Protein AF-A0A846DGY7-F1 (afdb_monomer)

Solvent-accessible surface area (backbone atoms only — not comparable to full-atom values): 31826 Å² total; per-residue (Å²): 84,60,56,92,91,67,67,44,66,46,42,70,43,52,43,49,52,52,53,50,32,50,75,68,72,65,56,58,89,53,45,41,32,40,31,66,39,94,72,34,36,42,32,35,25,37,76,92,40,64,69,63,52,51,53,50,46,38,52,37,36,51,90,35,47,44,86,42,69,97,84,45,67,31,30,37,53,33,62,56,63,93,94,51,87,37,69,35,39,40,46,81,41,73,44,89,75,74,65,72,83,49,60,59,57,32,61,79,72,80,71,79,59,48,55,52,86,69,99,64,70,44,72,78,83,79,79,62,93,80,47,25,57,42,33,39,38,36,23,48,47,76,91,46,50,55,64,61,52,53,52,28,48,51,51,41,38,46,74,55,70,44,36,36,35,41,32,27,52,15,67,87,71,51,62,60,41,55,22,33,41,82,80,52,61,72,47,79,59,19,44,56,55,50,56,48,37,46,67,67,36,91,45,94,72,22,54,71,41,38,54,54,50,39,66,40,44,58,34,35,48,55,98,74,29,32,55,32,26,22,55,50,50,84,91,62,65,82,67,76,89,59,59,58,65,59,54,34,62,90,44,96,49,50,50,47,66,54,52,42,53,21,52,35,27,37,72,64,65,26,54,36,30,41,32,40,33,42,51,43,94,43,55,63,40,28,38,46,71,35,34,35,75,30,38,33,35,42,35,30,35,84,48,65,70,31,41,55,46,40,22,54,49,36,44,48,31,37,72,64,28,53,26,82,49,96,85,32,44,64,56,29,40,35,42,25,62,38,61,97,49,84,72,38,59,61,48,48,53,55,48,49,51,52,42,51,65,30,40,48,79,30,47,56,92,94,60,81,66,56,75,36,79,39,69,57,50,75,80,73,71,62,70,63,67,37,46,68,60,47,54,51,53,45,74,76,39,69,63,32,67,65,46,47,68,64,60,74,70,46,68,73,91,69,68,82,55,74,77,79,87,76,62,78,79,55,54,58,59,50,51,53,50,48,51,56,53,50,64,56,59,74,44,79,92,67,50,89,56,92,77,73,86,74,43,70,69,55,42,49,56,39,31,60,34,31,71,50,85,81,89,80,82,94,82,76,63,94,87,69,44,64,70,43,54,54,50,58,50,47,76,42,39,29,52,40,51,36,32,44,76,57,67,48,87,80,56,45,74,77,60,30,71,71,40,66,41,63,72,84,77,79,70,89,85,56,52,71,71,56,49,48,51,52,52,51,31,30,36,50,41,25,59,76,74,75,47,71,77,68,78,55,71,65,59,55,51,64,72,74,104

Structure (mmCIF, N/CA/C/O backbone):
data_AF-A0A846DGY7-F1
#
_entry.id   AF-A0A846DGY7-F1
#
loop_
_atom_site.group_PDB
_atom_site.id
_atom_site.type_symbol
_atom_site.label_atom_id
_atom_site.label_alt_id
_atom_site.label_comp_id
_atom_site.label_asym_id
_atom_site.label_entity_id
_atom_site.label_seq_id
_atom_site.pdbx_PDB_ins_code
_atom_site.Cartn_x
_atom_site.Cartn_y
_atom_site.Cartn_z
_atom_site.occupancy
_atom_site.B_iso_or_equiv
_atom_site.auth_seq_id
_atom_site.auth_comp_id
_atom_site.auth_asym_id
_atom_site.auth_atom_id
_atom_site.pdbx_PDB_model_num
ATOM 1 N N . MET A 1 1 ? 25.363 2.868 -32.376 1.00 82.81 1 MET A N 1
ATOM 2 C CA . MET A 1 1 ? 26.583 2.351 -31.722 1.00 82.81 1 MET A CA 1
ATOM 3 C C . MET A 1 1 ? 26.284 1.938 -30.294 1.00 82.81 1 MET A C 1
ATOM 5 O O . MET A 1 1 ? 25.430 2.555 -29.661 1.00 82.81 1 MET A O 1
ATOM 9 N N . ILE A 1 2 ? 27.001 0.925 -29.798 1.00 89.31 2 ILE A N 1
ATOM 10 C CA . ILE A 1 2 ? 26.834 0.383 -28.445 1.00 89.31 2 ILE A CA 1
ATOM 11 C C . ILE A 1 2 ? 27.124 1.502 -27.429 1.00 89.31 2 ILE A C 1
ATOM 13 O O . ILE A 1 2 ? 28.197 2.111 -27.497 1.00 89.31 2 ILE A O 1
ATOM 17 N N . PRO A 1 3 ? 26.200 1.798 -26.497 1.00 90.25 3 PRO A N 1
ATOM 18 C CA . PRO A 1 3 ? 26.445 2.742 -25.413 1.00 90.25 3 PRO A CA 1
ATOM 19 C C . PRO A 1 3 ? 27.703 2.379 -24.618 1.00 90.25 3 PRO A C 1
ATOM 21 O O . PRO A 1 3 ? 27.957 1.209 -24.341 1.00 90.25 3 PRO A O 1
ATOM 24 N N . SER A 1 4 ? 28.496 3.381 -24.239 1.00 90.19 4 SER A N 1
ATOM 25 C CA . SER A 1 4 ? 29.828 3.181 -23.643 1.00 90.19 4 SER A CA 1
ATOM 26 C C . SER A 1 4 ? 29.820 2.473 -22.283 1.00 90.19 4 SER A C 1
ATOM 28 O O . SER A 1 4 ? 30.845 1.940 -21.859 1.00 90.19 4 SER A O 1
ATOM 30 N N . ASP A 1 5 ? 28.679 2.467 -21.599 1.00 91.88 5 ASP A N 1
ATOM 31 C CA . ASP A 1 5 ? 28.445 1.786 -20.329 1.00 91.88 5 ASP A CA 1
ATOM 32 C C . ASP A 1 5 ? 27.961 0.334 -20.489 1.00 91.88 5 ASP A C 1
ATOM 34 O O . ASP A 1 5 ? 27.939 -0.404 -19.503 1.00 91.88 5 ASP A O 1
ATOM 38 N N . ILE A 1 6 ? 27.617 -0.103 -21.706 1.00 92.69 6 ILE A N 1
ATOM 39 C CA . ILE A 1 6 ? 27.149 -1.465 -21.980 1.00 92.69 6 ILE A CA 1
ATOM 40 C C . ILE A 1 6 ? 28.309 -2.341 -22.450 1.00 92.69 6 ILE A C 1
ATOM 42 O O . ILE A 1 6 ? 29.061 -2.005 -23.365 1.00 92.69 6 ILE A O 1
ATOM 46 N N . ARG A 1 7 ? 28.413 -3.528 -21.849 1.00 94.81 7 ARG A N 1
ATOM 47 C CA . ARG A 1 7 ? 29.259 -4.623 -22.333 1.00 94.81 7 ARG A CA 1
ATOM 48 C C . ARG A 1 7 ? 28.376 -5.819 -22.647 1.00 94.81 7 ARG A C 1
ATOM 50 O O . ARG A 1 7 ? 27.567 -6.208 -21.815 1.00 94.81 7 ARG A O 1
ATOM 57 N N . LEU A 1 8 ? 28.545 -6.411 -23.825 1.00 96.12 8 LEU A N 1
ATOM 58 C CA . LEU A 1 8 ? 27.659 -7.464 -24.326 1.00 96.12 8 LEU A CA 1
ATOM 59 C C . LEU A 1 8 ? 28.001 -8.836 -23.725 1.00 96.12 8 LEU A C 1
ATOM 61 O O . LEU A 1 8 ? 28.555 -9.691 -24.409 1.00 96.12 8 LEU A O 1
ATOM 65 N N . TYR A 1 9 ? 27.717 -9.074 -22.444 1.00 94.88 9 TYR A N 1
ATOM 66 C CA . TYR A 1 9 ? 27.975 -10.379 -21.817 1.00 94.88 9 TYR A CA 1
ATOM 67 C C . TYR A 1 9 ? 26.935 -11.435 -22.200 1.00 94.88 9 TYR A C 1
ATOM 69 O O . TYR A 1 9 ? 27.251 -12.632 -22.281 1.00 94.88 9 TYR A O 1
ATOM 77 N N . THR A 1 10 ? 25.691 -11.007 -22.392 1.00 95.00 10 THR A N 1
ATOM 78 C CA . THR A 1 10 ? 24.526 -11.863 -22.607 1.00 95.00 10 THR A CA 1
ATOM 79 C C . THR A 1 10 ? 23.512 -11.202 -23.541 1.00 95.00 10 THR A C 1
ATOM 81 O O . THR A 1 10 ? 23.613 -10.022 -23.873 1.00 95.00 10 THR A O 1
ATOM 84 N N . TRP A 1 11 ? 22.492 -11.966 -23.926 1.00 94.81 11 TRP A N 1
ATOM 85 C CA . TRP A 1 11 ? 21.323 -11.467 -24.649 1.00 94.81 11 TRP A CA 1
ATOM 86 C C . TRP A 1 11 ? 20.613 -10.297 -23.942 1.00 94.81 11 TRP A C 1
ATOM 88 O O . TRP A 1 11 ? 20.050 -9.444 -24.617 1.00 94.81 11 TRP A O 1
ATOM 98 N N . VAL A 1 12 ? 20.693 -10.206 -22.607 1.00 94.75 12 VAL A N 1
ATOM 99 C CA . VAL A 1 12 ? 20.104 -9.114 -21.808 1.00 94.75 12 VAL A CA 1
ATOM 100 C C . VAL A 1 12 ? 20.754 -7.770 -22.149 1.00 94.75 12 VAL A C 1
ATOM 102 O O . VAL A 1 12 ? 20.070 -6.751 -22.243 1.00 94.75 12 VAL A O 1
ATOM 105 N N . ASP A 1 13 ? 22.070 -7.774 -22.369 1.00 95.25 13 ASP A N 1
ATOM 106 C CA . ASP A 1 13 ? 22.840 -6.586 -22.745 1.00 95.25 13 ASP A CA 1
ATOM 107 C C . ASP A 1 13 ? 22.574 -6.201 -24.205 1.00 95.25 13 ASP A C 1
ATOM 109 O O . ASP A 1 13 ? 22.488 -5.023 -24.539 1.00 95.25 13 ASP A O 1
ATOM 113 N N . VAL A 1 14 ? 22.406 -7.199 -25.080 1.00 95.38 14 VAL A N 1
ATOM 114 C CA . VAL A 1 14 ? 22.004 -6.989 -26.478 1.00 95.38 14 VAL A CA 1
ATOM 115 C C . VAL A 1 14 ? 20.624 -6.336 -26.541 1.00 95.38 14 VAL A C 1
ATOM 117 O O . VAL A 1 14 ? 20.456 -5.341 -27.242 1.00 95.38 14 VAL A O 1
ATOM 120 N N . GLU A 1 15 ? 19.664 -6.851 -25.777 1.00 94.56 15 GLU A N 1
ATOM 121 C CA . GLU A 1 15 ? 18.316 -6.298 -25.648 1.00 94.56 15 GLU A CA 1
ATOM 122 C C . GLU A 1 15 ? 18.330 -4.865 -25.088 1.00 94.56 15 GLU A C 1
ATOM 124 O O . GLU A 1 15 ? 17.615 -4.001 -25.590 1.00 94.56 15 GLU A O 1
ATOM 129 N N . GLU A 1 16 ? 19.187 -4.578 -24.103 1.00 93.94 16 GLU A N 1
ATOM 130 C CA . GLU A 1 16 ? 19.351 -3.233 -23.531 1.00 93.94 16 GLU A CA 1
ATOM 131 C C . GLU A 1 16 ? 19.775 -2.197 -24.587 1.00 93.94 16 GLU A C 1
ATOM 133 O O . GLU A 1 16 ? 19.286 -1.066 -24.583 1.00 93.94 16 GLU A O 1
ATOM 138 N N . VAL A 1 17 ? 20.643 -2.577 -25.533 1.00 95.00 17 VAL A N 1
ATOM 139 C CA . VAL A 1 17 ? 21.014 -1.704 -26.660 1.00 95.00 17 VAL A CA 1
ATOM 140 C C . VAL A 1 17 ? 19.790 -1.367 -27.520 1.00 95.00 17 VAL A C 1
ATOM 142 O O . VAL A 1 17 ? 19.618 -0.207 -27.903 1.00 95.00 17 VAL A O 1
ATOM 145 N N . LEU A 1 18 ? 18.914 -2.343 -27.785 1.00 94.19 18 LEU A N 1
ATOM 146 C CA . LEU A 1 18 ? 17.680 -2.131 -28.553 1.00 94.19 18 LEU A CA 1
ATOM 147 C C . LEU A 1 18 ? 16.699 -1.226 -27.806 1.00 94.19 18 LEU A C 1
ATOM 149 O O . LEU A 1 18 ? 16.161 -0.296 -28.404 1.00 94.19 18 LEU A O 1
ATOM 153 N N . LEU A 1 19 ? 16.503 -1.455 -26.503 1.00 90.56 19 LEU A N 1
ATOM 154 C CA . LEU A 1 19 ? 15.646 -0.618 -25.657 1.00 90.56 19 LEU A CA 1
ATOM 155 C C . LEU A 1 19 ? 16.119 0.839 -25.659 1.00 90.56 19 LEU A C 1
ATOM 157 O O . LEU A 1 19 ? 15.320 1.747 -25.869 1.00 90.56 19 LEU A O 1
ATOM 161 N N . ARG A 1 20 ? 17.426 1.088 -25.519 1.00 90.06 20 ARG A N 1
ATOM 162 C CA . ARG A 1 20 ? 17.969 2.455 -25.576 1.00 90.06 20 ARG A CA 1
ATOM 163 C C . ARG A 1 20 ? 17.858 3.084 -26.959 1.00 90.06 20 ARG A C 1
ATOM 165 O O . ARG A 1 20 ? 17.585 4.276 -27.058 1.00 90.06 20 ARG A O 1
ATOM 172 N N . SER A 1 21 ? 18.037 2.302 -28.021 1.00 90.81 21 SER A N 1
ATOM 173 C CA . SER A 1 21 ? 17.810 2.776 -29.389 1.00 90.81 21 SER A CA 1
ATOM 174 C C . SER A 1 21 ? 16.346 3.186 -29.598 1.00 90.81 21 SER A C 1
ATOM 176 O O . SER A 1 21 ? 16.071 4.232 -30.185 1.00 90.81 21 SER A O 1
ATOM 178 N N . GLN A 1 22 ? 15.406 2.420 -29.037 1.00 87.94 22 GLN A N 1
ATOM 179 C CA . GLN A 1 22 ? 13.983 2.750 -29.025 1.00 87.94 22 GLN A CA 1
ATOM 180 C C . GLN A 1 22 ? 13.686 4.029 -28.222 1.00 87.94 22 GLN A C 1
ATOM 182 O O . GLN A 1 22 ? 12.930 4.880 -28.691 1.00 87.94 22 GLN A O 1
ATOM 187 N N . GLU A 1 23 ? 14.279 4.190 -27.032 1.00 83.75 23 GLU A N 1
ATOM 188 C CA . GLU A 1 23 ? 14.130 5.395 -26.200 1.00 83.75 23 GLU A CA 1
ATOM 189 C C . GLU A 1 23 ? 14.664 6.658 -26.894 1.00 83.75 23 GLU A C 1
ATOM 191 O O . GLU A 1 23 ? 14.095 7.731 -26.714 1.00 83.75 23 GLU A O 1
ATOM 196 N N . GLN A 1 24 ? 15.726 6.530 -27.695 1.00 86.75 24 GLN A N 1
ATOM 197 C CA . GLN A 1 24 ? 16.373 7.627 -28.428 1.00 86.75 24 GLN A CA 1
ATOM 198 C C . GLN A 1 24 ? 15.763 7.895 -29.813 1.00 86.75 24 GLN A C 1
ATOM 200 O O . GLN A 1 24 ? 16.355 8.634 -30.597 1.00 86.75 24 GLN A O 1
ATOM 205 N N . GLU A 1 25 ? 14.622 7.278 -30.139 1.00 85.38 25 GLU A N 1
ATOM 206 C CA . GLU A 1 25 ? 13.957 7.395 -31.449 1.00 85.38 25 GLU A CA 1
ATOM 207 C C . GLU A 1 25 ? 14.842 6.960 -32.638 1.00 85.38 25 GLU A C 1
ATOM 209 O O . GLU A 1 25 ? 14.642 7.373 -33.778 1.00 85.38 25 GLU A O 1
ATOM 214 N N . GLN A 1 26 ? 15.812 6.074 -32.390 1.00 88.94 26 GLN A N 1
ATOM 215 C CA . GLN A 1 26 ? 16.720 5.500 -33.395 1.00 88.94 26 GLN A CA 1
ATOM 216 C C . GLN A 1 26 ? 16.238 4.136 -33.921 1.00 88.94 26 GLN A C 1
ATOM 218 O O . GLN A 1 26 ? 16.992 3.408 -34.573 1.00 88.94 26 GLN A O 1
ATOM 223 N N . TRP A 1 27 ? 14.984 3.781 -33.633 1.00 90.31 27 TRP A N 1
ATOM 224 C CA . TRP A 1 27 ? 14.363 2.530 -34.057 1.00 90.31 27 TRP A CA 1
ATOM 225 C C . TRP A 1 27 ? 14.005 2.565 -35.557 1.00 90.31 27 TRP A C 1
ATOM 227 O O . TRP A 1 27 ? 13.270 3.464 -35.980 1.00 90.31 27 TRP A O 1
ATOM 237 N N . PRO A 1 28 ? 14.462 1.602 -36.381 1.00 92.12 28 PRO A N 1
ATOM 238 C CA . PRO A 1 28 ? 14.163 1.578 -37.809 1.00 92.12 28 PRO A CA 1
ATOM 239 C C . PRO A 1 28 ? 12.670 1.427 -38.073 1.00 92.12 28 PRO A C 1
ATOM 241 O O . PRO A 1 28 ? 12.004 0.605 -37.448 1.00 92.12 28 PRO A O 1
ATOM 244 N N . LYS A 1 29 ? 12.146 2.150 -39.068 1.00 89.44 29 LYS A N 1
ATOM 245 C CA . LYS A 1 29 ? 10.735 2.013 -39.473 1.00 89.44 29 LYS A CA 1
ATOM 246 C C . LYS A 1 29 ? 10.389 0.617 -39.986 1.00 89.44 29 LYS A C 1
ATOM 248 O O . LYS A 1 29 ? 9.244 0.199 -39.875 1.00 89.44 29 LYS A O 1
ATOM 253 N N . ASP A 1 30 ? 11.380 -0.074 -40.536 1.00 93.00 30 ASP A N 1
ATOM 254 C CA . ASP A 1 30 ? 11.221 -1.402 -41.117 1.00 93.00 30 ASP A CA 1
ATOM 255 C C . ASP A 1 30 ? 11.340 -2.532 -40.078 1.00 93.00 30 ASP A C 1
ATOM 257 O O . ASP A 1 30 ? 11.048 -3.684 -40.398 1.00 93.00 30 ASP A O 1
ATOM 261 N N . LEU A 1 31 ? 11.750 -2.219 -38.840 1.00 94.56 31 LEU A N 1
ATOM 262 C CA . LEU A 1 31 ? 11.834 -3.166 -37.729 1.00 94.56 31 LEU A CA 1
ATOM 263 C C . LEU A 1 31 ? 10.520 -3.137 -36.940 1.00 94.56 31 LEU A C 1
ATOM 265 O O . LEU A 1 31 ? 10.242 -2.185 -36.214 1.00 94.56 31 LEU A O 1
ATOM 269 N N . VAL A 1 32 ? 9.715 -4.188 -37.063 1.00 93.38 32 VAL A N 1
ATOM 270 C CA . VAL A 1 32 ? 8.392 -4.285 -36.427 1.00 93.38 32 VAL A CA 1
ATOM 271 C C . VAL A 1 32 ? 8.528 -4.632 -34.945 1.00 93.38 32 VAL A C 1
ATOM 273 O O . VAL A 1 32 ? 7.928 -3.979 -34.085 1.00 93.38 32 VAL A O 1
ATOM 276 N N . TRP A 1 33 ? 9.339 -5.646 -34.638 1.00 94.69 33 TRP A N 1
ATOM 277 C CA . TRP A 1 33 ? 9.593 -6.090 -33.271 1.00 94.69 33 TRP A CA 1
ATOM 278 C C . TRP A 1 33 ? 10.945 -6.792 -33.115 1.00 94.69 33 TRP A C 1
ATOM 280 O O . TRP A 1 33 ? 11.524 -7.279 -34.083 1.00 94.69 33 TRP A O 1
ATOM 290 N N . ALA A 1 34 ? 11.420 -6.890 -31.874 1.00 95.75 34 ALA A N 1
ATOM 291 C CA . ALA A 1 34 ? 12.596 -7.662 -31.486 1.00 95.75 34 ALA A CA 1
ATOM 292 C C . ALA A 1 34 ? 12.306 -8.555 -30.270 1.00 95.75 34 ALA A C 1
ATOM 294 O O . ALA A 1 34 ? 11.578 -8.155 -29.357 1.00 95.75 34 ALA A O 1
ATOM 295 N N . ARG A 1 35 ? 12.888 -9.759 -30.249 1.00 95.81 35 ARG A N 1
ATOM 296 C CA . ARG A 1 35 ? 12.795 -10.724 -29.144 1.00 95.81 35 ARG A CA 1
ATOM 297 C C . ARG A 1 35 ? 14.177 -11.265 -28.803 1.00 95.81 35 ARG A C 1
ATOM 299 O O . ARG A 1 35 ? 14.806 -11.918 -29.635 1.00 95.81 35 ARG A O 1
ATOM 306 N N . GLY A 1 36 ? 14.637 -10.984 -27.587 1.00 93.25 36 GLY A N 1
ATOM 307 C CA . GLY A 1 36 ? 15.866 -11.550 -27.044 1.00 93.25 36 GLY A CA 1
ATOM 308 C C . GLY A 1 36 ? 15.592 -12.888 -26.363 1.00 93.25 36 GLY A C 1
ATOM 309 O O . GLY A 1 36 ? 14.817 -12.959 -25.411 1.00 93.25 36 GLY A O 1
ATOM 310 N N . TYR A 1 37 ? 16.246 -13.942 -26.835 1.00 93.75 37 TYR A N 1
ATOM 311 C CA . TYR A 1 37 ? 16.299 -15.241 -26.177 1.00 93.75 37 TYR A CA 1
ATOM 312 C C . TYR A 1 37 ? 17.716 -15.510 -25.677 1.00 93.75 37 TYR A C 1
ATOM 314 O O . TYR A 1 37 ? 18.675 -14.830 -26.038 1.00 93.75 37 TYR A O 1
ATOM 322 N N . TRP A 1 38 ? 17.860 -16.510 -24.809 1.00 93.81 38 TRP A N 1
ATOM 323 C CA . TRP A 1 38 ? 19.157 -16.832 -24.216 1.00 93.81 38 TRP A CA 1
ATOM 324 C C . TRP A 1 38 ? 20.190 -17.324 -25.238 1.00 93.81 38 TRP A C 1
ATOM 326 O O . TRP A 1 38 ? 21.392 -17.213 -24.986 1.00 93.81 38 TRP A O 1
ATOM 336 N N . ASP A 1 39 ? 19.712 -17.847 -26.363 1.00 94.50 39 ASP A N 1
ATOM 337 C CA . ASP A 1 39 ? 20.451 -18.467 -27.453 1.00 94.50 39 ASP A CA 1
ATOM 338 C C . ASP A 1 39 ? 20.369 -17.711 -28.784 1.00 94.50 39 ASP A C 1
ATOM 340 O O . ASP A 1 39 ? 21.196 -17.983 -29.648 1.00 94.50 39 ASP A O 1
ATOM 344 N N . GLU A 1 40 ? 19.457 -16.752 -28.958 1.00 95.69 40 GLU A N 1
ATOM 345 C CA . GLU A 1 40 ? 19.296 -16.011 -30.217 1.00 95.69 40 GLU A CA 1
ATOM 346 C C . GLU A 1 40 ? 18.603 -14.648 -30.049 1.00 95.69 40 GLU A C 1
ATOM 348 O O . GLU A 1 40 ? 17.934 -14.377 -29.052 1.00 95.69 40 GLU A O 1
ATOM 353 N N . LEU A 1 41 ? 18.750 -13.781 -31.052 1.00 96.62 41 LEU A N 1
ATOM 354 C CA . LEU A 1 41 ? 17.974 -12.554 -31.226 1.00 96.62 41 LEU A CA 1
ATOM 355 C C . LEU A 1 41 ? 17.092 -12.696 -32.470 1.00 96.62 41 LEU A C 1
ATOM 357 O O . LEU A 1 41 ? 17.608 -12.786 -33.581 1.00 96.62 41 LEU A O 1
ATOM 361 N N . VAL A 1 42 ? 15.773 -12.662 -32.303 1.00 97.00 42 VAL A N 1
ATOM 362 C CA . VAL A 1 42 ? 14.823 -12.739 -33.424 1.00 97.00 42 VAL A CA 1
ATOM 363 C C . VAL A 1 42 ? 14.233 -11.359 -33.690 1.00 97.00 42 VAL A C 1
ATOM 365 O O . VAL A 1 42 ? 13.743 -10.703 -32.767 1.00 97.00 42 VAL A O 1
ATOM 368 N N . LEU A 1 43 ? 14.269 -10.912 -34.943 1.00 96.75 43 LEU A N 1
ATOM 369 C CA . LEU A 1 43 ? 13.762 -9.614 -35.381 1.00 96.75 43 LEU A CA 1
ATOM 370 C C . LEU A 1 43 ? 12.689 -9.800 -36.454 1.00 96.75 43 LEU A C 1
ATOM 372 O O . LEU A 1 43 ? 12.955 -10.376 -37.509 1.00 96.75 43 LEU A O 1
ATOM 376 N N . GLY A 1 44 ? 11.501 -9.258 -36.202 1.00 96.38 44 GLY A N 1
ATOM 377 C CA . GLY A 1 44 ? 10.432 -9.162 -37.188 1.00 96.38 44 GLY A CA 1
ATOM 378 C C . GLY A 1 44 ? 10.619 -7.912 -38.037 1.00 96.38 44 GLY A C 1
ATOM 379 O O . GLY A 1 44 ? 10.605 -6.800 -37.506 1.00 96.38 44 GLY A O 1
ATOM 380 N N . ILE A 1 45 ? 10.789 -8.076 -39.345 1.00 96.31 45 ILE A N 1
ATOM 381 C CA . ILE A 1 45 ? 11.088 -6.996 -40.293 1.00 96.31 45 ILE A CA 1
ATOM 382 C C . ILE A 1 45 ? 10.052 -6.933 -41.415 1.00 96.31 45 ILE A C 1
ATOM 384 O O . ILE A 1 45 ? 9.395 -7.923 -41.730 1.00 96.31 45 ILE A O 1
ATOM 388 N N . ARG A 1 46 ? 9.911 -5.778 -42.066 1.00 95.88 46 ARG A N 1
ATOM 389 C CA . ARG A 1 46 ? 9.043 -5.656 -43.246 1.00 95.88 46 ARG A CA 1
ATOM 390 C C . ARG A 1 46 ? 9.621 -6.412 -44.454 1.00 95.88 46 ARG A C 1
ATOM 392 O O . ARG A 1 46 ? 10.843 -6.381 -44.642 1.00 95.88 46 ARG A O 1
ATOM 399 N N . PRO A 1 47 ? 8.787 -7.046 -45.301 1.00 95.19 47 PRO A N 1
ATOM 400 C CA . PRO A 1 47 ? 9.269 -7.783 -46.468 1.00 95.19 47 PRO A CA 1
ATOM 401 C C . PRO A 1 47 ? 10.190 -6.950 -47.368 1.00 95.19 47 PRO A C 1
ATOM 403 O O . PRO A 1 47 ? 9.896 -5.793 -47.674 1.00 95.19 47 PRO A O 1
ATOM 406 N N . GLY A 1 48 ? 11.314 -7.529 -47.792 1.00 93.25 48 GLY A N 1
ATOM 407 C CA . GLY A 1 48 ? 12.293 -6.871 -48.662 1.00 93.25 48 GLY A CA 1
ATOM 408 C C . GLY A 1 48 ? 13.216 -5.848 -47.985 1.00 93.25 48 GLY A C 1
ATOM 409 O O . GLY A 1 48 ? 13.989 -5.191 -48.682 1.00 93.25 48 GLY A O 1
ATOM 410 N N . THR A 1 49 ? 13.189 -5.707 -46.653 1.00 94.56 49 THR A N 1
ATOM 411 C CA . THR A 1 49 ? 13.996 -4.697 -45.929 1.00 94.56 49 THR A CA 1
ATOM 412 C C . THR A 1 49 ? 15.255 -5.256 -45.256 1.00 94.56 49 THR A C 1
ATOM 414 O O . THR A 1 49 ? 15.986 -4.524 -44.586 1.00 94.56 49 THR A O 1
ATOM 417 N N . GLN A 1 50 ? 15.572 -6.536 -45.483 1.00 92.25 50 GLN A N 1
ATOM 418 C CA . GLN A 1 50 ? 16.664 -7.250 -44.812 1.00 92.25 50 GLN A CA 1
ATOM 419 C C . GLN A 1 50 ? 18.018 -6.521 -44.887 1.00 92.25 50 GLN A C 1
ATOM 421 O O . GLN A 1 50 ? 18.712 -6.404 -43.880 1.00 92.25 50 GLN A O 1
ATOM 426 N N . SER A 1 51 ? 18.392 -5.992 -46.057 1.00 91.69 51 SER A N 1
ATOM 427 C CA . SER A 1 51 ? 19.661 -5.269 -46.229 1.00 91.69 51 SER A CA 1
ATOM 428 C C . SER A 1 51 ? 19.731 -3.979 -45.404 1.00 91.69 51 SER A C 1
ATOM 430 O O . SER A 1 51 ? 20.772 -3.701 -44.821 1.00 91.69 51 SER A O 1
ATOM 432 N N . SER A 1 52 ? 18.626 -3.228 -45.313 1.00 94.00 52 SER A N 1
ATOM 433 C CA . SER A 1 52 ? 18.530 -1.995 -44.511 1.00 94.00 52 SER A CA 1
ATOM 434 C C . SER A 1 52 ? 18.715 -2.297 -43.021 1.00 94.00 52 SER A C 1
ATOM 436 O O . SER A 1 52 ? 19.519 -1.660 -42.340 1.00 94.00 52 SER A O 1
ATOM 438 N N . ILE A 1 53 ? 18.045 -3.348 -42.534 1.00 94.75 53 ILE A N 1
ATOM 439 C CA . ILE A 1 53 ? 18.143 -3.782 -41.137 1.00 94.75 53 ILE A CA 1
ATOM 440 C C . ILE A 1 53 ? 19.543 -4.295 -40.799 1.00 94.75 53 ILE A C 1
ATOM 442 O O . ILE A 1 53 ? 20.060 -3.955 -39.738 1.00 94.75 53 ILE A O 1
ATOM 446 N N . LYS A 1 54 ? 20.200 -5.043 -41.697 1.00 93.69 54 LYS A N 1
ATOM 447 C CA . LYS A 1 54 ? 21.602 -5.452 -41.505 1.00 93.69 54 LYS A CA 1
ATOM 448 C C . LYS A 1 54 ? 22.539 -4.251 -41.364 1.00 93.69 54 LYS A C 1
ATOM 450 O O . LYS A 1 54 ? 23.365 -4.239 -40.457 1.00 93.69 54 LYS A O 1
ATOM 455 N N . THR A 1 55 ? 22.398 -3.232 -42.217 1.00 94.00 55 THR A N 1
ATOM 456 C CA . THR A 1 55 ? 23.204 -2.004 -42.117 1.00 94.00 55 THR A CA 1
ATOM 457 C C . THR A 1 55 ? 22.984 -1.303 -40.780 1.00 94.00 55 THR A C 1
ATOM 459 O O . THR A 1 55 ? 23.950 -0.952 -40.107 1.00 94.00 55 THR A O 1
ATOM 462 N N . TRP A 1 56 ? 21.732 -1.171 -40.343 1.00 95.25 56 TRP A N 1
ATOM 463 C CA . TRP A 1 56 ? 21.428 -0.588 -39.038 1.00 95.25 56 TRP A CA 1
ATOM 464 C C . TRP A 1 56 ? 21.989 -1.420 -37.874 1.00 95.25 56 TRP A C 1
ATOM 466 O O . TRP A 1 56 ? 22.586 -0.861 -36.957 1.00 95.25 56 TRP A O 1
ATOM 476 N N . LEU A 1 57 ? 21.869 -2.752 -37.909 1.00 95.38 57 LEU A N 1
ATOM 477 C CA . LEU A 1 57 ? 22.451 -3.633 -36.890 1.00 95.38 57 LEU A CA 1
ATOM 478 C C . LEU A 1 57 ? 23.970 -3.483 -36.815 1.00 95.38 57 LEU A C 1
ATOM 480 O O . LEU A 1 57 ? 24.519 -3.441 -35.715 1.00 95.38 57 LEU A O 1
ATOM 484 N N . GLN A 1 58 ? 24.633 -3.353 -37.964 1.00 94.69 58 GLN A N 1
ATOM 485 C CA . GLN A 1 58 ? 26.061 -3.077 -38.023 1.00 94.69 58 GLN A CA 1
ATOM 486 C C . GLN A 1 58 ? 26.386 -1.746 -37.332 1.00 94.69 58 GLN A C 1
ATOM 488 O O . GLN A 1 58 ? 27.231 -1.716 -36.449 1.00 94.69 58 GLN A O 1
ATOM 493 N N . GLU A 1 59 ? 25.661 -0.666 -37.627 1.00 94.12 59 GLU A N 1
ATOM 494 C CA . GLU A 1 59 ? 25.862 0.640 -36.978 1.00 94.12 59 GLU A CA 1
ATOM 495 C C . GLU A 1 59 ? 25.568 0.629 -35.467 1.00 94.12 59 GLU A C 1
ATOM 497 O O . GLU A 1 59 ? 26.222 1.320 -34.671 1.00 94.12 59 GLU A O 1
ATOM 502 N N . VAL A 1 60 ? 24.555 -0.129 -35.046 1.00 94.69 60 VAL A N 1
ATOM 503 C CA . VAL A 1 60 ? 24.141 -0.223 -33.645 1.00 94.69 60 VAL A CA 1
ATOM 504 C C . VAL A 1 60 ? 25.122 -1.054 -32.834 1.00 94.69 60 VAL A C 1
ATOM 506 O O . VAL A 1 60 ? 25.503 -0.612 -31.751 1.00 94.69 60 VAL A O 1
ATOM 509 N N . TYR A 1 61 ? 25.579 -2.187 -33.364 1.00 95.81 61 TYR A N 1
ATOM 510 C CA . TYR A 1 61 ? 26.427 -3.141 -32.653 1.00 95.81 61 TYR A CA 1
ATOM 511 C C . TYR A 1 61 ? 27.908 -3.098 -33.048 1.00 95.81 61 TYR A C 1
ATOM 513 O O . TYR A 1 61 ? 28.663 -3.946 -32.583 1.00 95.81 61 TYR A O 1
ATOM 521 N N . GLU A 1 62 ? 28.367 -2.133 -33.847 1.00 91.38 62 GLU A N 1
ATOM 522 C CA . GLU A 1 62 ? 29.789 -1.969 -34.187 1.00 91.38 62 GLU A CA 1
ATOM 523 C C . GLU A 1 62 ? 30.676 -1.914 -32.919 1.00 91.38 62 GLU A C 1
ATOM 525 O O . GLU A 1 62 ? 30.327 -1.209 -31.962 1.00 91.38 62 GLU A O 1
ATOM 530 N N . PRO A 1 63 ? 31.833 -2.614 -32.868 1.00 91.44 63 PRO A N 1
ATOM 531 C CA . PRO A 1 63 ? 32.416 -3.529 -33.866 1.00 91.44 63 PRO A CA 1
ATOM 532 C C . PRO A 1 63 ? 32.059 -5.012 -33.625 1.00 91.44 63 PRO A C 1
ATOM 534 O O . PRO A 1 63 ? 32.770 -5.917 -34.054 1.00 91.44 63 PRO A O 1
ATOM 537 N N . ARG A 1 64 ? 31.016 -5.283 -32.838 1.00 94.56 64 ARG A N 1
ATOM 538 C CA . ARG A 1 64 ? 30.616 -6.621 -32.376 1.00 94.56 64 ARG A CA 1
ATOM 539 C C . ARG A 1 64 ? 29.613 -7.310 -33.309 1.00 94.56 64 ARG A C 1
ATOM 541 O O . ARG A 1 64 ? 29.224 -8.434 -33.010 1.00 94.56 64 ARG A O 1
ATOM 548 N N . PHE A 1 65 ? 29.192 -6.684 -34.404 1.00 95.00 65 PHE A N 1
ATOM 549 C CA . PHE A 1 65 ? 28.328 -7.308 -35.408 1.00 95.00 65 PHE A CA 1
ATOM 550 C C . PHE A 1 65 ? 29.151 -8.084 -36.445 1.00 95.00 65 PHE A C 1
ATOM 552 O O . PHE A 1 65 ? 30.139 -7.570 -36.965 1.00 95.00 65 PHE A O 1
ATOM 559 N N . GLN A 1 66 ? 28.732 -9.308 -36.769 1.00 92.75 66 GLN A N 1
ATOM 560 C CA . GLN A 1 66 ? 29.361 -10.146 -37.787 1.00 92.75 66 GLN A CA 1
ATOM 561 C C . GLN A 1 66 ? 28.319 -10.586 -38.828 1.00 92.75 66 GLN A C 1
ATOM 563 O O . GLN A 1 66 ? 27.437 -11.394 -38.529 1.00 92.75 66 GLN A O 1
ATOM 568 N N . ASP A 1 67 ? 28.447 -10.073 -40.057 1.00 88.44 67 ASP A N 1
ATOM 569 C CA . ASP A 1 67 ? 27.655 -10.508 -41.217 1.00 88.44 67 ASP A CA 1
ATOM 570 C C . ASP A 1 67 ? 28.249 -11.804 -41.781 1.00 88.44 67 ASP A C 1
ATOM 572 O O . ASP A 1 67 ? 29.385 -11.824 -42.266 1.00 88.44 67 ASP A O 1
ATOM 576 N N . ASN A 1 68 ? 27.490 -12.896 -41.697 1.00 84.06 68 ASN A N 1
ATOM 577 C CA . ASN A 1 68 ? 27.921 -14.216 -42.172 1.00 84.06 68 ASN A CA 1
ATOM 578 C C . ASN A 1 68 ? 27.381 -14.541 -43.580 1.00 84.06 68 ASN A C 1
ATOM 580 O O . ASN A 1 68 ? 27.601 -15.641 -44.105 1.00 84.06 68 ASN A O 1
ATOM 584 N N . GLY A 1 69 ? 26.720 -13.578 -44.232 1.00 74.81 69 GLY A N 1
ATOM 585 C CA . GLY A 1 69 ? 26.252 -13.687 -45.609 1.00 74.81 69 GLY A CA 1
ATOM 586 C C . GLY A 1 69 ? 25.306 -14.871 -45.836 1.00 74.81 69 GLY A C 1
ATOM 587 O O . GLY A 1 69 ? 24.436 -15.163 -45.027 1.00 74.81 69 GLY A O 1
ATOM 588 N N . GLN A 1 70 ? 25.456 -15.565 -46.969 1.00 64.06 70 GLN A N 1
ATOM 589 C CA . GLN A 1 70 ? 24.612 -16.719 -47.326 1.00 64.06 70 GLN A CA 1
ATOM 590 C C . GLN A 1 70 ? 25.045 -18.042 -46.660 1.00 64.06 70 GLN A C 1
ATOM 592 O O . GLN A 1 70 ? 24.411 -19.069 -46.891 1.00 64.06 70 GLN A O 1
ATOM 597 N N . GLN A 1 71 ? 26.141 -18.053 -45.892 1.00 59.38 71 GLN A N 1
ATOM 598 C CA . GLN A 1 71 ? 26.740 -19.279 -45.341 1.00 59.38 71 GLN A CA 1
ATOM 599 C C . GLN A 1 71 ? 26.364 -19.546 -43.873 1.00 59.38 71 GLN A C 1
ATOM 601 O O . GLN A 1 71 ? 26.666 -20.625 -43.363 1.00 59.38 71 GLN A O 1
ATOM 606 N N . GLY A 1 72 ? 25.675 -18.615 -43.208 1.00 71.75 72 GLY A N 1
ATOM 607 C CA . GLY A 1 72 ? 25.171 -18.772 -41.844 1.00 71.75 72 GLY A CA 1
ATOM 608 C C . GLY A 1 72 ? 24.371 -17.553 -41.385 1.00 71.75 72 GLY A C 1
ATOM 609 O O . GLY A 1 72 ? 24.324 -16.544 -42.082 1.00 71.75 72 GLY A O 1
ATOM 610 N N . ASN A 1 73 ? 23.750 -17.646 -40.209 1.00 81.00 73 ASN A N 1
ATOM 611 C CA . ASN A 1 73 ? 23.039 -16.516 -39.609 1.00 81.00 73 ASN A CA 1
ATOM 612 C C . ASN A 1 73 ? 24.035 -15.437 -39.168 1.00 81.00 73 ASN A C 1
ATOM 614 O O . ASN A 1 73 ? 25.107 -15.763 -38.644 1.00 81.00 73 ASN A O 1
ATOM 618 N N . ASP A 1 74 ? 23.675 -14.166 -39.344 1.00 93.00 74 ASP A N 1
ATOM 619 C CA . ASP A 1 74 ? 24.422 -13.047 -38.759 1.00 93.00 74 ASP A CA 1
ATOM 620 C C . ASP A 1 74 ? 24.480 -13.209 -37.242 1.00 93.00 74 ASP A C 1
ATOM 622 O O . ASP A 1 74 ? 23.610 -13.848 -36.646 1.00 93.00 74 ASP A O 1
ATOM 626 N N . CYS A 1 75 ? 25.502 -12.665 -36.591 1.00 94.75 75 CYS A N 1
ATOM 627 C CA . CYS A 1 75 ? 25.611 -12.804 -35.146 1.00 94.75 75 CYS A CA 1
ATOM 628 C C . CYS A 1 75 ? 26.243 -11.596 -34.461 1.00 94.75 75 CYS A C 1
ATOM 630 O O . CYS A 1 75 ? 26.961 -10.797 -35.062 1.00 94.75 75 CYS A O 1
ATOM 632 N N . ILE A 1 76 ? 25.964 -11.484 -33.164 1.00 96.50 76 ILE A N 1
ATOM 633 C CA . ILE A 1 76 ? 26.570 -10.504 -32.267 1.00 96.50 76 ILE A CA 1
ATOM 634 C C . ILE A 1 76 ? 27.625 -11.217 -31.430 1.00 96.50 76 ILE A C 1
ATOM 636 O O . ILE A 1 76 ? 27.344 -12.211 -30.759 1.00 96.50 76 ILE A O 1
ATOM 640 N N . ILE A 1 77 ? 28.852 -10.712 -31.459 1.00 95.25 77 ILE A N 1
ATOM 641 C CA . ILE A 1 77 ? 29.968 -11.225 -30.671 1.00 95.25 77 ILE A CA 1
ATOM 642 C C . ILE A 1 77 ? 29.790 -10.766 -29.224 1.00 95.25 77 ILE A C 1
ATOM 644 O O . ILE A 1 77 ? 29.849 -9.572 -28.921 1.00 95.25 77 ILE A O 1
ATOM 648 N N . LEU A 1 78 ? 29.612 -11.729 -28.324 1.00 95.88 78 LEU A N 1
ATOM 649 C CA . LEU A 1 78 ? 29.506 -11.486 -26.890 1.00 95.88 78 LEU A CA 1
ATOM 650 C C . LEU A 1 78 ? 30.890 -11.477 -26.235 1.00 95.88 78 LEU A C 1
ATOM 652 O O . LEU A 1 78 ? 31.867 -12.004 -26.770 1.00 95.88 78 LEU A O 1
ATOM 656 N N . GLU A 1 79 ? 30.972 -10.910 -25.037 1.00 94.62 79 GLU A N 1
ATOM 657 C CA . GLU A 1 79 ? 32.170 -10.992 -24.214 1.00 94.62 79 GLU A CA 1
ATOM 658 C C . GLU A 1 79 ? 32.475 -12.448 -23.843 1.00 94.62 79 GLU A C 1
ATOM 660 O O . GLU A 1 79 ? 31.607 -13.237 -23.436 1.00 94.62 79 GLU A O 1
ATOM 665 N N . SER A 1 80 ? 33.751 -12.798 -23.965 1.00 91.44 80 SER A N 1
ATOM 666 C CA . SER A 1 80 ? 34.253 -14.142 -23.723 1.00 91.44 80 SER A CA 1
ATOM 667 C C . SER A 1 80 ? 35.670 -14.127 -23.169 1.00 91.44 80 SER A C 1
ATOM 669 O O . SER A 1 80 ? 36.448 -13.219 -23.454 1.00 91.44 80 SER A O 1
ATOM 671 N N . ALA A 1 81 ? 36.025 -15.174 -22.424 1.00 88.38 81 ALA A N 1
ATOM 672 C CA . ALA A 1 81 ? 37.419 -15.447 -22.094 1.00 88.38 81 ALA A CA 1
ATOM 673 C C . ALA A 1 81 ? 38.227 -15.766 -23.366 1.00 88.38 81 ALA A C 1
ATOM 675 O O . ALA A 1 81 ? 37.671 -16.247 -24.359 1.00 88.38 81 ALA A O 1
ATOM 676 N N . GLU A 1 82 ? 39.535 -15.509 -23.330 1.00 84.25 82 GLU A N 1
ATOM 677 C CA . GLU A 1 82 ? 40.436 -15.745 -24.462 1.00 84.25 82 GLU A CA 1
ATOM 678 C C . GLU A 1 82 ? 40.297 -17.174 -25.015 1.00 84.25 82 GLU A C 1
ATOM 680 O O . GLU A 1 82 ? 40.294 -18.154 -24.270 1.00 84.25 82 GLU A O 1
ATOM 685 N N . GLY A 1 83 ? 40.164 -17.285 -26.340 1.00 79.44 83 GLY A N 1
ATOM 686 C CA . GLY A 1 83 ? 40.058 -18.563 -27.052 1.00 79.44 83 GLY A CA 1
ATOM 687 C C . GLY A 1 83 ? 38.655 -19.177 -27.135 1.00 79.44 83 GLY A C 1
ATOM 688 O O . GLY A 1 83 ? 38.472 -20.101 -27.919 1.00 79.44 83 GLY A O 1
ATOM 689 N N . ASN A 1 84 ? 37.658 -18.655 -26.409 1.00 86.19 84 ASN A N 1
ATOM 690 C CA . ASN A 1 84 ? 36.295 -19.203 -26.389 1.00 86.19 84 ASN A CA 1
ATOM 691 C C . ASN A 1 84 ? 35.264 -18.194 -26.904 1.00 86.19 84 ASN A C 1
ATOM 693 O O . ASN A 1 84 ? 34.437 -17.714 -26.133 1.00 86.19 84 ASN A O 1
ATOM 697 N N . GLN A 1 85 ? 35.305 -17.866 -28.199 1.00 86.62 85 GLN A N 1
ATOM 698 C CA . GLN A 1 85 ? 34.389 -16.885 -28.789 1.00 86.62 85 GLN A CA 1
ATOM 699 C C . GLN A 1 85 ? 32.925 -17.278 -28.549 1.00 86.62 85 GLN A C 1
ATOM 701 O O . GLN A 1 85 ? 32.491 -18.376 -28.899 1.00 86.62 85 GLN A O 1
ATOM 706 N N . ARG A 1 86 ? 32.160 -16.356 -27.961 1.00 94.31 86 ARG A N 1
ATOM 707 C CA . ARG A 1 86 ? 30.715 -16.492 -27.762 1.00 94.31 86 ARG A CA 1
ATOM 708 C C . ARG A 1 86 ? 29.995 -15.607 -28.765 1.00 94.31 86 ARG A C 1
ATOM 710 O O . ARG A 1 86 ? 30.372 -14.453 -28.956 1.00 94.31 86 ARG A O 1
ATOM 717 N N . THR A 1 87 ? 28.960 -16.143 -29.392 1.00 94.44 87 THR A N 1
ATOM 718 C CA . THR A 1 87 ? 28.134 -15.411 -30.352 1.00 94.44 87 THR A CA 1
ATOM 719 C C . THR A 1 87 ? 26.663 -15.596 -30.015 1.00 94.44 87 THR A C 1
ATOM 721 O O . THR A 1 87 ? 26.274 -16.624 -29.462 1.00 94.44 87 THR A O 1
ATOM 724 N N . LEU A 1 88 ? 25.867 -14.576 -30.320 1.00 96.38 88 LEU A N 1
ATOM 725 C CA . LEU A 1 88 ? 24.414 -14.614 -30.287 1.00 96.38 88 LEU A CA 1
ATOM 726 C C . LEU A 1 88 ? 23.915 -14.525 -31.739 1.00 96.38 88 LEU A C 1
ATOM 728 O O . LEU A 1 88 ? 24.048 -13.459 -32.347 1.00 96.38 88 LEU A O 1
ATOM 732 N N . PRO A 1 89 ? 23.425 -15.626 -32.327 1.00 96.50 89 PRO A N 1
ATOM 733 C CA . PRO A 1 89 ? 22.789 -15.633 -33.639 1.00 96.50 89 PRO A CA 1
ATOM 734 C C . PRO A 1 89 ? 21.641 -14.625 -33.745 1.00 96.50 89 PRO A C 1
ATOM 736 O O . PRO A 1 89 ? 20.896 -14.422 -32.789 1.00 96.50 89 PRO A O 1
ATOM 739 N N . ILE A 1 90 ? 21.485 -14.033 -34.926 1.00 96.56 90 ILE A N 1
ATOM 740 C CA . ILE A 1 90 ? 20.379 -13.154 -35.295 1.00 96.56 90 ILE A CA 1
ATOM 741 C C . ILE A 1 90 ? 19.530 -13.853 -36.354 1.00 96.56 90 ILE A C 1
ATOM 743 O O . ILE A 1 90 ? 20.046 -14.315 -37.374 1.00 96.56 90 ILE A O 1
ATOM 747 N N . ILE A 1 91 ? 18.222 -13.889 -36.128 1.00 95.25 91 ILE A N 1
ATOM 748 C CA . ILE A 1 91 ? 17.230 -14.394 -37.075 1.00 95.25 91 ILE A CA 1
ATOM 749 C C . ILE A 1 91 ? 16.364 -13.221 -37.527 1.00 95.25 91 ILE A C 1
ATOM 751 O O . ILE A 1 91 ? 15.821 -12.488 -36.703 1.00 95.25 91 ILE A O 1
ATOM 755 N N . LEU A 1 92 ? 16.249 -13.041 -38.842 1.00 94.56 92 LEU A N 1
ATOM 756 C CA . LEU A 1 92 ? 15.394 -12.027 -39.455 1.00 94.56 92 LEU A CA 1
ATOM 757 C C . LEU A 1 92 ? 14.169 -12.720 -40.056 1.00 94.56 92 LEU A C 1
ATOM 759 O O . LEU A 1 92 ? 14.315 -13.562 -40.942 1.00 94.56 92 LEU A O 1
ATOM 763 N N . GLU A 1 93 ? 12.980 -12.361 -39.584 1.00 95.31 93 GLU A N 1
ATOM 764 C CA . GLU A 1 93 ? 11.702 -12.903 -40.048 1.00 95.31 93 GLU A CA 1
ATOM 765 C C . GLU A 1 93 ? 10.900 -11.809 -40.757 1.00 95.31 93 GLU A C 1
ATOM 767 O O . GLU A 1 93 ? 10.639 -10.751 -40.186 1.00 95.31 93 GLU A O 1
ATOM 772 N N . GLU A 1 94 ? 10.493 -12.044 -42.005 1.00 95.31 94 GLU A N 1
ATOM 773 C CA . GLU A 1 94 ? 9.613 -11.110 -42.712 1.00 95.31 94 GLU A CA 1
ATOM 774 C C . GLU A 1 94 ? 8.179 -11.212 -42.174 1.00 95.31 94 GLU A C 1
ATOM 776 O O . GLU A 1 94 ? 7.612 -12.302 -42.095 1.00 95.31 94 GLU A O 1
ATOM 781 N N . THR A 1 95 ? 7.580 -10.074 -41.816 1.00 94.12 95 THR A N 1
ATOM 782 C CA . THR A 1 95 ? 6.248 -10.019 -41.207 1.00 94.12 95 THR A CA 1
ATOM 783 C C . THR A 1 95 ? 5.424 -8.807 -41.651 1.00 94.12 95 THR A C 1
ATOM 785 O O . THR A 1 95 ? 5.909 -7.677 -41.783 1.00 94.12 95 THR A O 1
ATOM 788 N N . GLU A 1 96 ? 4.128 -9.049 -41.844 1.00 92.44 96 GLU A N 1
ATOM 789 C CA . GLU A 1 96 ? 3.097 -8.025 -42.056 1.00 92.44 96 GLU A CA 1
ATOM 790 C C . GLU A 1 96 ? 2.330 -7.702 -40.760 1.00 92.44 96 GLU A C 1
ATOM 792 O O . GLU A 1 96 ? 1.335 -6.984 -40.789 1.00 92.44 96 GLU A O 1
ATOM 797 N N . GLU A 1 97 ? 2.778 -8.212 -39.605 1.00 88.69 97 GLU A N 1
ATOM 798 C CA . GLU A 1 97 ? 2.191 -7.872 -38.306 1.00 88.69 97 GLU A CA 1
ATOM 799 C C . GLU A 1 97 ? 2.256 -6.365 -38.051 1.00 88.69 97 GLU A C 1
ATOM 801 O O . GLU A 1 97 ? 3.264 -5.713 -38.322 1.00 88.69 97 GLU A O 1
ATOM 806 N N . GLU A 1 98 ? 1.188 -5.807 -37.494 1.00 85.88 98 GLU A N 1
ATOM 807 C CA . GLU A 1 98 ? 1.182 -4.422 -37.038 1.00 85.88 98 GLU A CA 1
ATOM 808 C C . GLU A 1 98 ? 1.529 -4.358 -35.546 1.00 85.88 98 GLU A C 1
ATOM 810 O O . GLU A 1 98 ? 1.010 -5.172 -34.770 1.00 85.88 98 GLU A O 1
ATOM 815 N N . PRO A 1 99 ? 2.369 -3.396 -35.111 1.00 83.38 99 PRO A N 1
ATOM 816 C CA . PRO A 1 99 ? 2.637 -3.189 -33.697 1.00 83.38 99 PRO A CA 1
ATOM 817 C C . PRO A 1 99 ? 1.332 -2.964 -32.918 1.00 83.38 99 PRO A C 1
ATOM 819 O O . PRO A 1 99 ? 0.478 -2.180 -33.351 1.00 83.38 99 PRO A O 1
ATOM 822 N N . PRO A 1 100 ? 1.146 -3.617 -31.758 1.00 82.12 100 PRO A N 1
ATOM 823 C CA . PRO A 1 100 ? -0.024 -3.383 -30.935 1.00 82.12 100 PRO A CA 1
ATOM 824 C C . PRO A 1 100 ? -0.002 -1.952 -30.398 1.00 82.12 100 PRO A C 1
ATOM 826 O O . PRO A 1 100 ? 1.057 -1.371 -30.158 1.00 82.12 100 PRO A O 1
AT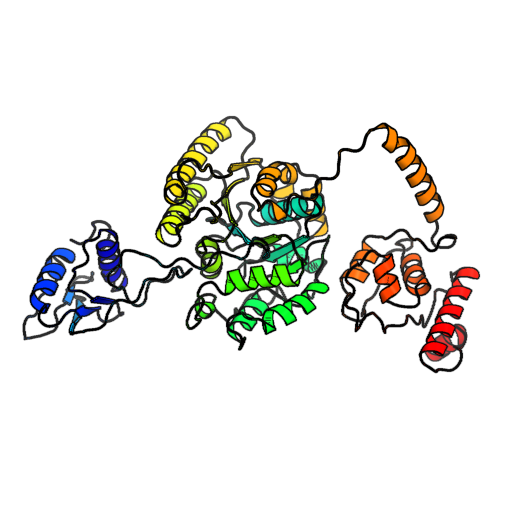OM 829 N N . THR A 1 101 ? -1.183 -1.398 -30.127 1.00 77.12 101 THR A N 1
ATOM 830 C CA . THR A 1 101 ? -1.272 -0.132 -29.396 1.00 77.12 101 THR A CA 1
ATOM 831 C C . THR A 1 101 ? -0.638 -0.311 -28.010 1.00 77.12 101 THR A C 1
ATOM 833 O O . THR A 1 101 ? -1.088 -1.180 -27.254 1.00 77.12 101 THR A O 1
ATOM 836 N N . PRO A 1 102 ? 0.394 0.473 -27.652 1.00 75.94 102 PRO A N 1
ATOM 837 C CA . PRO A 1 102 ? 1.086 0.338 -26.385 1.00 75.94 102 PRO A CA 1
ATOM 838 C C . PRO A 1 102 ? 0.137 0.730 -25.261 1.00 75.94 102 PRO A C 1
ATOM 840 O O . PRO A 1 102 ? -0.393 1.842 -25.217 1.00 75.94 102 PRO A O 1
ATOM 843 N N . LYS A 1 103 ? -0.079 -0.204 -24.340 1.00 78.88 103 LYS A N 1
ATOM 844 C CA . LYS A 1 103 ? -0.849 0.021 -23.120 1.00 78.88 103 LYS A CA 1
ATOM 845 C C . LYS A 1 103 ? 0.108 0.183 -21.959 1.00 78.88 103 LYS A C 1
ATOM 847 O O . LYS A 1 103 ? 1.135 -0.492 -21.909 1.00 78.88 103 LYS A O 1
ATOM 852 N N . LEU A 1 104 ? -0.253 1.047 -21.022 1.00 82.19 104 LEU A N 1
ATOM 853 C CA . LEU A 1 104 ? 0.446 1.123 -19.751 1.00 82.19 104 LEU A CA 1
ATOM 854 C C . LEU A 1 104 ? 0.207 -0.191 -18.994 1.00 82.19 104 LEU A C 1
ATOM 856 O O . LEU A 1 104 ? -0.936 -0.614 -18.814 1.00 82.19 104 LEU A O 1
ATOM 860 N N . ILE A 1 105 ? 1.292 -0.855 -18.600 1.00 83.31 105 ILE A N 1
ATOM 861 C CA . ILE A 1 105 ? 1.263 -2.090 -17.816 1.00 83.31 105 ILE A CA 1
ATOM 862 C C . ILE A 1 105 ? 2.087 -1.834 -16.549 1.00 83.31 105 ILE A C 1
ATOM 864 O O . ILE A 1 105 ? 3.268 -1.504 -16.676 1.00 83.31 105 ILE A O 1
ATOM 868 N N . PRO A 1 106 ? 1.514 -1.977 -15.340 1.00 86.69 106 PRO A N 1
ATOM 869 C CA . PRO A 1 106 ? 2.205 -1.657 -14.098 1.00 86.69 106 PRO A CA 1
ATOM 870 C C . PRO A 1 106 ? 3.114 -2.822 -13.667 1.00 86.69 106 PRO A C 1
ATOM 872 O O . PRO A 1 106 ? 2.842 -3.532 -12.704 1.00 86.69 106 PRO A O 1
ATOM 875 N N . ASN A 1 107 ? 4.181 -3.054 -14.433 1.00 83.69 107 ASN A N 1
ATOM 876 C CA . ASN A 1 107 ? 5.121 -4.164 -14.276 1.00 83.69 107 ASN A CA 1
ATOM 877 C C . ASN A 1 107 ? 6.560 -3.663 -14.481 1.00 83.69 107 ASN A C 1
ATOM 879 O O . ASN A 1 107 ? 6.795 -2.816 -15.343 1.00 83.69 107 ASN A O 1
ATOM 883 N N . LEU A 1 108 ? 7.512 -4.188 -13.706 1.00 82.81 108 LEU A N 1
ATOM 884 C CA . LEU A 1 108 ? 8.939 -3.866 -13.845 1.00 82.81 108 LEU A CA 1
ATOM 885 C C . LEU A 1 108 ? 9.708 -4.891 -14.684 1.00 82.81 108 LEU A C 1
ATOM 887 O O . LEU A 1 108 ? 10.865 -4.653 -15.041 1.00 82.81 108 LEU A O 1
ATOM 891 N N . ALA A 1 109 ? 9.089 -6.026 -15.004 1.00 80.94 109 ALA A N 1
ATOM 892 C CA . ALA A 1 109 ? 9.699 -7.048 -15.831 1.00 80.94 109 ALA A CA 1
ATOM 893 C C . ALA A 1 109 ? 10.027 -6.516 -17.231 1.00 80.94 109 ALA A C 1
ATOM 895 O O . ALA A 1 109 ? 9.262 -5.766 -17.844 1.00 80.94 109 ALA A O 1
ATOM 896 N N . ARG A 1 110 ? 11.160 -6.983 -17.763 1.00 79.12 110 ARG A N 1
ATOM 897 C CA . ARG A 1 110 ? 11.565 -6.705 -19.142 1.00 79.12 110 ARG A CA 1
ATOM 898 C C . ARG A 1 110 ? 10.482 -7.171 -20.123 1.00 79.12 110 ARG A C 1
ATOM 900 O O . ARG A 1 110 ? 9.897 -8.244 -19.921 1.00 79.12 110 ARG A O 1
ATOM 907 N N . PRO A 1 111 ? 10.199 -6.387 -21.175 1.00 80.31 111 PRO A N 1
ATOM 908 C CA . PRO A 1 111 ? 9.214 -6.775 -22.167 1.00 80.31 111 PRO A CA 1
ATOM 909 C C . PRO A 1 111 ? 9.689 -8.033 -22.898 1.00 80.31 111 PRO A C 1
ATOM 911 O O . PRO A 1 111 ? 10.815 -8.097 -23.370 1.00 80.31 111 PRO A O 1
ATOM 914 N N . THR A 1 112 ? 8.817 -9.032 -23.040 1.00 83.12 112 THR A N 1
ATOM 915 C CA . THR A 1 112 ? 9.134 -10.246 -23.819 1.00 83.12 112 THR A CA 1
ATOM 916 C C . THR A 1 112 ? 9.285 -9.950 -25.315 1.00 83.12 112 THR A C 1
ATOM 918 O O . THR A 1 112 ? 9.904 -10.717 -26.047 1.00 83.12 112 THR A O 1
ATOM 921 N N . VAL A 1 113 ? 8.690 -8.849 -25.780 1.00 88.88 113 VAL A N 1
ATOM 922 C CA . VAL A 1 113 ? 8.777 -8.372 -27.160 1.00 88.88 113 VAL A CA 1
ATOM 923 C C . VAL A 1 113 ? 8.956 -6.860 -27.129 1.00 88.88 113 VAL A C 1
ATOM 925 O O . VAL A 1 113 ? 8.122 -6.154 -26.556 1.00 88.88 113 VAL A O 1
ATOM 928 N N . ILE A 1 114 ? 10.016 -6.364 -27.761 1.00 90.38 114 ILE A N 1
ATOM 929 C CA . ILE A 1 114 ? 10.222 -4.933 -27.978 1.00 90.38 114 ILE A CA 1
ATOM 930 C C . ILE A 1 114 ? 9.538 -4.578 -29.289 1.00 90.38 114 ILE A C 1
ATOM 932 O O . ILE A 1 114 ? 10.002 -4.957 -30.359 1.00 90.38 114 ILE A O 1
ATOM 936 N N . TRP A 1 115 ? 8.417 -3.878 -29.203 1.00 88.94 115 TRP A N 1
ATOM 937 C CA . TRP A 1 115 ? 7.685 -3.400 -30.373 1.00 88.94 115 TRP A CA 1
ATOM 938 C C . TRP A 1 115 ? 8.222 -2.056 -30.838 1.00 88.94 115 TRP A C 1
ATOM 940 O O . TRP A 1 115 ? 8.706 -1.271 -30.028 1.00 88.94 115 TRP A O 1
ATOM 950 N N . GLN A 1 116 ? 8.067 -1.728 -32.116 1.00 84.31 116 GLN A N 1
ATOM 951 C CA . GLN A 1 116 ? 8.236 -0.348 -32.557 1.00 84.31 116 GLN A CA 1
ATOM 952 C C . GLN A 1 116 ? 7.352 0.590 -31.713 1.00 84.31 116 GLN A C 1
ATOM 954 O O . GLN A 1 116 ? 6.152 0.358 -31.547 1.00 84.31 116 GLN A O 1
ATOM 959 N N . ARG A 1 117 ? 7.946 1.646 -31.144 1.00 75.06 117 ARG A N 1
ATOM 960 C CA . ARG A 1 117 ? 7.215 2.583 -30.283 1.00 75.06 117 ARG A CA 1
ATOM 961 C C . ARG A 1 117 ? 6.235 3.391 -31.132 1.00 75.06 117 ARG A C 1
ATOM 963 O O . ARG A 1 117 ? 6.642 4.048 -32.084 1.00 75.06 117 ARG A O 1
ATOM 970 N N . THR A 1 118 ? 4.955 3.371 -30.772 1.00 67.94 118 THR A N 1
ATOM 971 C CA . THR A 1 118 ? 3.958 4.288 -31.347 1.00 67.94 118 THR A CA 1
ATOM 972 C C . THR A 1 118 ? 3.754 5.495 -30.430 1.00 67.94 118 THR A C 1
ATOM 974 O O . THR A 1 118 ? 3.939 5.386 -29.219 1.00 67.94 118 THR A O 1
ATOM 977 N N . GLU A 1 119 ? 3.310 6.622 -30.982 1.00 62.81 119 GLU A N 1
ATOM 978 C CA . GLU A 1 119 ? 3.320 7.931 -30.308 1.00 62.81 119 GLU A CA 1
ATOM 979 C C . GLU A 1 119 ? 2.416 8.061 -29.065 1.00 62.81 119 GLU A C 1
ATOM 981 O O . GLU A 1 119 ? 2.630 8.968 -28.264 1.00 62.81 119 GLU A O 1
ATOM 986 N N . LYS A 1 120 ? 1.408 7.198 -28.862 1.00 65.38 120 LYS A N 1
ATOM 987 C CA . LYS A 1 120 ? 0.453 7.352 -27.746 1.00 65.38 120 LYS A CA 1
ATOM 988 C C . LYS A 1 120 ? 0.303 6.082 -26.914 1.00 65.38 120 LYS A C 1
ATOM 990 O O . LYS A 1 120 ? -0.326 5.122 -27.348 1.00 65.38 120 LYS A O 1
ATOM 995 N N . LEU A 1 121 ? 0.844 6.121 -25.695 1.00 74.56 121 LEU A N 1
ATOM 996 C CA . LEU A 1 121 ? 0.542 5.166 -24.627 1.00 74.56 121 LEU A CA 1
ATOM 997 C C . LEU A 1 121 ? -0.922 5.311 -24.201 1.00 74.56 121 LEU A C 1
ATOM 999 O O . LEU A 1 121 ? -1.382 6.406 -23.878 1.00 74.56 121 LEU A O 1
ATOM 1003 N N . GLN A 1 122 ? -1.653 4.201 -24.173 1.00 77.31 122 GLN A N 1
ATOM 1004 C CA . GLN A 1 122 ? -3.008 4.170 -23.639 1.00 77.31 122 GLN A CA 1
ATOM 1005 C C . GLN A 1 122 ? -2.957 4.081 -22.105 1.00 77.31 122 GLN A C 1
ATOM 1007 O O . GLN A 1 122 ? -2.565 3.050 -21.550 1.00 77.31 122 GLN A O 1
ATOM 1012 N N . ALA A 1 123 ? -3.352 5.166 -21.436 1.00 80.62 123 ALA A N 1
ATOM 1013 C CA . ALA A 1 123 ? -3.532 5.221 -19.985 1.00 80.62 123 ALA A CA 1
ATOM 1014 C C . ALA A 1 123 ? -4.783 4.426 -19.540 1.00 80.62 123 ALA A C 1
ATOM 1016 O O . ALA A 1 123 ? -5.704 4.259 -20.347 1.00 80.62 123 ALA A O 1
ATOM 1017 N N . PRO A 1 124 ? -4.851 3.952 -18.279 1.00 86.25 124 PRO A N 1
ATOM 1018 C CA . PRO A 1 124 ? -6.063 3.330 -17.736 1.00 86.25 124 PRO A CA 1
ATOM 1019 C C . PRO A 1 124 ? -7.237 4.302 -17.684 1.00 86.25 124 PRO A C 1
ATOM 1021 O O . PRO A 1 124 ? -7.031 5.505 -17.549 1.00 86.25 124 PRO A O 1
ATOM 1024 N N . ASP A 1 125 ? -8.469 3.799 -17.684 1.00 87.31 125 ASP A N 1
ATOM 1025 C CA . ASP A 1 125 ? -9.650 4.638 -17.463 1.00 87.31 125 ASP A CA 1
ATOM 1026 C C . ASP A 1 125 ? -9.589 5.328 -16.087 1.00 87.31 125 ASP A C 1
ATOM 1028 O O . ASP A 1 125 ? -9.159 4.738 -15.089 1.00 87.31 125 ASP A O 1
ATOM 1032 N N . ILE A 1 126 ? -10.000 6.600 -16.038 1.00 86.31 126 ILE A N 1
ATOM 1033 C CA . ILE A 1 126 ? -10.041 7.392 -14.800 1.00 86.31 126 ILE A CA 1
ATOM 1034 C C . ILE A 1 126 ? -11.019 6.737 -13.818 1.00 86.31 126 ILE A C 1
ATOM 1036 O O . ILE A 1 126 ? -12.092 6.282 -14.221 1.00 86.31 126 ILE A O 1
ATOM 1040 N N . PHE A 1 127 ? -10.671 6.714 -12.528 1.00 85.62 127 PHE A N 1
ATOM 1041 C CA . PHE A 1 127 ? -11.585 6.195 -11.518 1.00 85.62 127 PHE A CA 1
ATOM 1042 C C . PHE A 1 127 ? -12.887 7.010 -11.451 1.00 85.62 127 PHE A C 1
ATOM 1044 O O . PHE A 1 127 ? -12.846 8.242 -11.472 1.00 85.62 127 PHE A O 1
ATOM 1051 N N . PRO A 1 128 ? -14.046 6.340 -11.333 1.00 85.56 128 PRO A N 1
ATOM 1052 C CA . PRO A 1 128 ? -15.284 6.991 -10.933 1.00 85.56 128 PRO A CA 1
ATOM 1053 C C . PRO A 1 128 ? -15.121 7.764 -9.618 1.00 85.56 128 PRO A C 1
ATOM 1055 O O . PRO A 1 128 ? -14.498 7.269 -8.681 1.00 85.56 128 PRO A O 1
ATOM 1058 N N . ASP A 1 129 ? -15.762 8.931 -9.517 1.00 83.81 129 ASP A N 1
ATOM 1059 C CA . ASP A 1 129 ? -15.684 9.807 -8.333 1.00 83.81 129 ASP A CA 1
ATOM 1060 C C . ASP A 1 129 ? -16.310 9.178 -7.060 1.00 83.81 129 ASP A C 1
ATOM 1062 O O . ASP A 1 129 ? -16.221 9.741 -5.967 1.00 83.81 129 ASP A O 1
ATOM 1066 N N . ASP A 1 130 ? -16.980 8.025 -7.194 1.00 85.88 130 ASP A N 1
ATOM 1067 C CA . ASP A 1 130 ? -17.598 7.274 -6.099 1.00 85.88 130 ASP A CA 1
ATOM 1068 C C . ASP A 1 130 ? -16.721 6.142 -5.534 1.00 85.88 130 ASP A C 1
ATOM 1070 O O . ASP A 1 130 ? -17.110 5.499 -4.554 1.00 85.88 130 ASP A O 1
ATOM 1074 N N . LEU A 1 131 ? -15.550 5.892 -6.130 1.00 92.12 131 LEU A N 1
ATOM 1075 C CA . LEU A 1 131 ? -14.543 5.003 -5.562 1.00 92.12 131 LEU A CA 1
ATOM 1076 C C . LEU A 1 131 ? -13.654 5.775 -4.576 1.00 92.12 131 LEU A C 1
ATOM 1078 O O . LEU A 1 131 ? -13.250 6.902 -4.868 1.00 92.12 131 LEU A O 1
ATOM 1082 N N . PRO A 1 132 ? -13.314 5.182 -3.417 1.00 94.50 132 PRO A N 1
ATOM 1083 C CA . PRO A 1 132 ? -12.370 5.800 -2.500 1.00 94.50 132 PRO A CA 1
ATOM 1084 C C . PRO A 1 132 ? -10.966 5.849 -3.124 1.00 94.50 132 PRO A C 1
ATOM 1086 O O . PRO A 1 132 ? -10.567 4.893 -3.799 1.00 94.50 132 PRO A O 1
ATOM 1089 N N . PRO A 1 133 ? -10.184 6.915 -2.873 1.00 95.44 133 PRO A N 1
ATOM 1090 C CA . PRO A 1 133 ? -8.796 6.976 -3.306 1.00 95.44 133 PRO A CA 1
ATOM 1091 C C . PRO A 1 133 ? -7.968 5.855 -2.666 1.00 95.44 133 PRO A C 1
ATOM 1093 O O . PRO A 1 133 ? -8.124 5.524 -1.483 1.00 95.44 133 PRO A O 1
ATOM 1096 N N . VAL A 1 134 ? -7.053 5.303 -3.465 1.00 97.56 134 VAL A N 1
ATOM 1097 C CA . VAL A 1 134 ? -6.040 4.338 -3.027 1.00 97.56 134 VAL A CA 1
ATOM 1098 C C . VAL A 1 134 ? -4.721 5.079 -2.850 1.00 97.56 134 VAL A C 1
ATOM 1100 O O . VAL A 1 134 ? -4.203 5.662 -3.804 1.00 97.56 134 VAL A O 1
ATOM 1103 N N . LEU A 1 135 ? -4.186 5.055 -1.632 1.00 97.81 135 LEU A N 1
ATOM 1104 C CA . LEU A 1 135 ? -2.910 5.652 -1.262 1.00 97.81 135 LEU A CA 1
ATOM 1105 C C . LEU A 1 135 ? -1.881 4.550 -1.054 1.00 97.81 135 LEU A C 1
ATOM 1107 O O . LEU A 1 135 ? -2.105 3.621 -0.279 1.00 97.81 135 LEU A O 1
ATOM 1111 N N . ALA A 1 136 ? -0.730 4.689 -1.695 1.00 97.94 136 ALA A N 1
ATOM 1112 C CA . ALA A 1 136 ? 0.374 3.754 -1.581 1.00 97.94 136 ALA A CA 1
ATOM 1113 C C . ALA A 1 136 ? 1.566 4.431 -0.904 1.00 97.94 136 ALA A C 1
ATOM 1115 O O . ALA A 1 136 ? 2.172 5.345 -1.463 1.00 97.94 136 ALA A O 1
ATOM 1116 N N . PHE A 1 137 ? 1.926 3.954 0.286 1.00 98.25 137 PHE A N 1
ATOM 1117 C CA . PHE A 1 137 ? 3.182 4.308 0.934 1.00 98.25 137 PHE A CA 1
ATOM 1118 C C . PHE A 1 137 ? 4.293 3.434 0.370 1.00 98.25 137 PHE A C 1
ATOM 1120 O O . PHE A 1 137 ? 4.215 2.211 0.452 1.00 98.25 137 PHE A O 1
ATOM 1127 N N . HIS A 1 138 ? 5.349 4.048 -0.158 1.00 97.81 138 HIS A N 1
ATOM 1128 C CA . HIS A 1 138 ? 6.505 3.352 -0.721 1.00 97.81 138 HIS A CA 1
ATOM 1129 C C . HIS A 1 138 ? 7.816 3.978 -0.237 1.00 97.81 138 HIS A C 1
ATOM 1131 O O . HIS A 1 138 ? 7.863 5.136 0.176 1.00 97.81 138 HIS A O 1
ATOM 1137 N N . SER A 1 139 ? 8.896 3.202 -0.256 1.00 96.88 139 SER A N 1
ATOM 1138 C CA . SER A 1 139 ? 10.242 3.711 0.000 1.00 96.88 139 SER A CA 1
ATOM 1139 C C . SER A 1 139 ? 11.282 2.934 -0.798 1.00 96.88 139 SER A C 1
ATOM 1141 O O . SER A 1 139 ? 11.179 1.718 -0.947 1.00 96.88 139 SER A O 1
ATOM 1143 N N . PHE A 1 140 ? 12.344 3.595 -1.263 1.00 95.69 140 PHE A N 1
ATOM 1144 C CA . PHE A 1 140 ? 13.440 2.886 -1.932 1.00 95.69 140 PHE A CA 1
ATOM 1145 C C . PHE A 1 140 ? 14.236 1.998 -0.957 1.00 95.69 140 PHE A C 1
ATOM 1147 O O . PHE A 1 140 ? 14.550 0.848 -1.259 1.00 95.69 140 PHE A O 1
ATOM 1154 N N . LYS A 1 141 ? 14.533 2.508 0.247 1.00 95.25 141 LYS A N 1
ATOM 1155 C CA . LYS A 1 141 ? 15.212 1.762 1.321 1.00 95.25 141 LYS A CA 1
ATOM 1156 C C . LYS A 1 141 ? 14.228 1.287 2.390 1.00 95.25 141 LYS A C 1
ATOM 1158 O O . LYS A 1 141 ? 13.211 1.927 2.660 1.00 95.25 141 LYS A O 1
ATOM 1163 N N . GLY A 1 142 ? 14.558 0.161 3.022 1.00 93.19 142 GLY A N 1
ATOM 1164 C CA . GLY A 1 142 ? 13.857 -0.337 4.206 1.00 93.19 142 GLY A CA 1
ATOM 1165 C C . GLY A 1 142 ? 14.210 0.457 5.468 1.00 93.19 142 GLY A C 1
ATOM 1166 O O . GLY A 1 142 ? 15.247 1.114 5.534 1.00 93.19 142 GLY A O 1
ATOM 1167 N N . GLY A 1 143 ? 13.345 0.398 6.484 1.00 90.56 143 GLY A N 1
ATOM 1168 C CA . GLY A 1 143 ? 13.618 0.996 7.798 1.00 90.56 143 GLY A CA 1
ATOM 1169 C C . GLY A 1 143 ? 13.551 2.527 7.849 1.00 90.56 143 GLY A C 1
ATOM 1170 O O . GLY A 1 143 ? 13.990 3.120 8.833 1.00 90.56 143 GLY A O 1
ATOM 1171 N N . VAL A 1 144 ? 12.993 3.187 6.832 1.00 93.44 144 VAL A N 1
ATOM 1172 C CA . VAL A 1 144 ? 12.854 4.656 6.801 1.00 93.44 144 VAL A CA 1
ATOM 1173 C C . VAL A 1 144 ? 11.727 5.173 7.705 1.00 93.44 144 VAL A C 1
ATOM 1175 O O . VAL A 1 144 ? 11.769 6.316 8.139 1.00 93.44 144 VAL A O 1
ATOM 1178 N N . GLY A 1 145 ? 10.769 4.320 8.082 1.00 92.88 145 GLY A N 1
ATOM 1179 C CA . GLY A 1 145 ? 9.597 4.695 8.889 1.00 92.88 145 GLY A CA 1
ATOM 1180 C C . GLY A 1 145 ? 8.279 4.703 8.112 1.00 92.88 145 GLY A C 1
ATOM 1181 O O . GLY A 1 145 ? 7.307 5.278 8.582 1.00 92.88 145 GLY A O 1
ATOM 1182 N N . ARG A 1 146 ? 8.234 4.077 6.933 1.00 94.88 146 ARG A N 1
ATOM 1183 C CA . ARG A 1 146 ? 7.054 3.988 6.061 1.00 94.88 146 ARG A CA 1
ATOM 1184 C C . ARG A 1 146 ? 5.793 3.494 6.790 1.00 94.88 146 ARG A C 1
ATOM 1186 O O . ARG A 1 146 ? 4.820 4.237 6.855 1.00 94.88 146 ARG A O 1
ATOM 1193 N N . THR A 1 147 ? 5.855 2.329 7.439 1.00 94.56 147 THR A N 1
ATOM 1194 C CA . THR A 1 147 ? 4.749 1.770 8.239 1.00 94.56 147 THR A CA 1
ATOM 1195 C C . THR A 1 147 ? 4.277 2.724 9.339 1.00 94.56 147 THR A C 1
ATOM 1197 O O . THR A 1 147 ? 3.080 2.915 9.524 1.00 94.56 147 THR A O 1
ATOM 1200 N N . THR A 1 148 ? 5.205 3.388 10.037 1.00 94.31 148 THR A N 1
ATOM 1201 C CA . THR A 1 148 ? 4.881 4.381 11.074 1.00 94.31 148 THR A CA 1
ATOM 1202 C C . THR A 1 148 ? 4.056 5.539 10.511 1.00 94.31 148 THR A C 1
ATOM 1204 O O . THR A 1 148 ? 3.081 5.948 11.133 1.00 94.31 148 THR A O 1
ATOM 1207 N N . HIS A 1 149 ? 4.413 6.048 9.327 1.00 95.94 149 HIS A N 1
ATOM 1208 C CA . HIS A 1 149 ? 3.682 7.144 8.683 1.00 95.94 149 HIS A CA 1
ATOM 1209 C C . HIS A 1 149 ? 2.335 6.685 8.114 1.00 95.94 149 HIS A C 1
ATOM 1211 O O . HIS A 1 149 ? 1.365 7.431 8.211 1.00 95.94 149 HIS A O 1
ATOM 1217 N N . ALA A 1 150 ? 2.240 5.454 7.599 1.00 96.62 150 ALA A N 1
ATOM 1218 C CA . ALA A 1 150 ? 0.968 4.873 7.171 1.00 96.62 150 ALA A CA 1
ATOM 1219 C C . ALA A 1 150 ? -0.022 4.754 8.345 1.00 96.62 150 ALA A C 1
ATOM 1221 O O . ALA A 1 150 ? -1.180 5.153 8.224 1.00 96.62 150 ALA A O 1
ATOM 1222 N N . LEU A 1 151 ? 0.446 4.282 9.507 1.00 95.31 151 LEU A N 1
ATOM 1223 C CA . LEU A 1 151 ? -0.356 4.208 10.734 1.00 95.31 151 LEU A CA 1
ATOM 1224 C C . LEU A 1 151 ? -0.737 5.595 11.267 1.00 95.31 151 LEU A C 1
ATOM 1226 O O . LEU A 1 151 ? -1.883 5.805 11.662 1.00 95.31 151 LEU A O 1
ATOM 1230 N N . ALA A 1 152 ? 0.195 6.550 11.244 1.00 95.12 152 ALA A N 1
ATOM 1231 C CA . ALA A 1 152 ? -0.068 7.923 11.665 1.00 95.12 152 ALA A CA 1
ATOM 1232 C C . ALA A 1 152 ? -1.123 8.605 10.778 1.00 95.12 152 ALA A C 1
ATOM 1234 O O . ALA A 1 152 ? -2.035 9.245 11.301 1.00 95.12 152 ALA A O 1
ATOM 1235 N N . LEU A 1 153 ? -1.052 8.418 9.454 1.00 96.19 153 LEU A N 1
ATOM 1236 C CA . LEU A 1 153 ? -2.065 8.931 8.530 1.00 96.19 153 LEU A CA 1
ATOM 1237 C C . LEU A 1 153 ? -3.420 8.248 8.750 1.00 96.19 153 LEU A C 1
ATOM 1239 O O . LEU A 1 153 ? -4.447 8.923 8.757 1.00 96.19 153 LEU A O 1
ATOM 1243 N N . ALA A 1 154 ? -3.436 6.931 8.985 1.00 95.81 154 ALA A N 1
ATOM 1244 C CA . ALA A 1 154 ? -4.664 6.219 9.327 1.00 95.81 154 ALA A CA 1
ATOM 1245 C C . ALA A 1 154 ? -5.323 6.831 10.575 1.00 95.81 154 ALA A C 1
ATOM 1247 O O . ALA A 1 154 ? -6.519 7.114 10.565 1.00 95.81 154 ALA A O 1
ATOM 1248 N N . GLN A 1 155 ? -4.543 7.119 11.620 1.00 93.88 155 GLN A N 1
ATOM 1249 C CA . GLN A 1 155 ? -5.040 7.760 12.838 1.00 93.88 155 GLN A CA 1
ATOM 1250 C C . GLN A 1 155 ? -5.520 9.200 12.602 1.00 93.88 155 GLN A C 1
ATOM 1252 O O . GLN A 1 155 ? -6.573 9.574 13.119 1.00 93.88 155 GLN A O 1
ATOM 1257 N N . ALA A 1 156 ? -4.813 9.988 11.785 1.00 93.31 156 ALA A N 1
ATOM 1258 C CA . ALA A 1 156 ? -5.248 11.328 11.380 1.00 93.31 156 ALA A CA 1
ATOM 1259 C C . ALA A 1 156 ? -6.621 11.292 10.681 1.00 93.31 156 ALA A C 1
ATOM 1261 O O . ALA A 1 156 ? -7.518 12.064 11.019 1.00 93.31 156 ALA A O 1
ATOM 1262 N N . LEU A 1 157 ? -6.818 10.337 9.768 1.00 93.19 157 LEU A N 1
ATOM 1263 C CA . LEU A 1 157 ? -8.083 10.126 9.062 1.00 93.19 157 LEU A CA 1
ATOM 1264 C C . LEU A 1 157 ? -9.216 9.710 10.015 1.00 93.19 157 LEU A C 1
ATOM 1266 O O . LEU A 1 157 ? -10.310 10.274 9.943 1.00 93.19 157 LEU A O 1
ATOM 1270 N N . ILE A 1 158 ? -8.962 8.795 10.959 1.00 91.56 158 ILE A N 1
ATOM 1271 C CA . ILE A 1 158 ? -9.945 8.431 11.997 1.00 91.56 158 ILE A CA 1
ATOM 1272 C C . ILE A 1 158 ? -10.314 9.646 12.866 1.00 91.56 158 ILE A C 1
ATOM 1274 O O . ILE A 1 158 ? -11.494 9.859 13.168 1.00 91.56 158 ILE A O 1
ATOM 1278 N N . ASN A 1 159 ? -9.334 10.476 13.242 1.00 89.81 159 ASN A N 1
ATOM 1279 C CA . ASN A 1 159 ? -9.570 11.708 14.001 1.00 89.81 159 ASN A CA 1
ATOM 1280 C C . ASN A 1 159 ? -10.458 12.690 13.218 1.00 89.81 159 ASN A C 1
ATOM 1282 O O . ASN A 1 159 ? -11.377 13.274 13.799 1.00 89.81 159 ASN A O 1
ATOM 1286 N N . ALA A 1 160 ? -10.268 12.771 11.899 1.00 88.12 160 ALA A N 1
ATOM 1287 C CA . ALA A 1 160 ? -11.106 13.515 10.956 1.00 88.12 160 ALA A CA 1
ATOM 1288 C C . ALA A 1 160 ? -12.450 12.826 10.615 1.00 88.12 160 ALA A C 1
ATOM 1290 O O . ALA A 1 160 ? -13.167 13.261 9.711 1.00 88.12 160 ALA A O 1
ATOM 1291 N N . LYS A 1 161 ? -12.816 11.762 11.348 1.00 88.56 161 LYS A N 1
ATOM 1292 C CA . LYS A 1 161 ? -14.056 10.975 11.192 1.00 88.56 161 LYS A CA 1
ATOM 1293 C C . LYS A 1 161 ? -14.198 10.264 9.844 1.00 88.56 161 LYS A C 1
ATOM 1295 O O . LYS A 1 161 ? -15.307 9.886 9.469 1.00 88.56 161 LYS A O 1
ATOM 1300 N N . GLN A 1 162 ? -13.085 10.026 9.163 1.00 90.56 162 GLN A N 1
ATOM 1301 C CA . GLN A 1 162 ? -13.034 9.209 7.957 1.00 90.56 162 GLN A CA 1
ATOM 1302 C C . GLN A 1 162 ? -12.953 7.727 8.326 1.00 90.56 162 GLN A C 1
ATOM 1304 O O . GLN A 1 162 ? -12.398 7.353 9.357 1.00 90.56 162 GLN A O 1
ATOM 1309 N N . LYS A 1 163 ? -13.498 6.864 7.471 1.00 92.50 163 LYS A N 1
ATOM 1310 C CA . LYS A 1 163 ? -13.350 5.407 7.558 1.00 92.50 163 LYS A CA 1
ATOM 1311 C C . LYS A 1 163 ? -12.184 4.956 6.689 1.00 92.50 163 LYS A C 1
ATOM 1313 O O . LYS A 1 163 ? -12.081 5.378 5.541 1.00 92.50 163 LYS A O 1
ATOM 1318 N N . VAL A 1 164 ? -11.350 4.060 7.203 1.00 96.38 164 VAL A N 1
ATOM 1319 C CA . VAL A 1 164 ? -10.101 3.664 6.540 1.00 96.38 164 VAL A CA 1
ATOM 1320 C C . VAL A 1 164 ? -10.039 2.150 6.369 1.00 96.38 164 VAL A C 1
ATOM 1322 O O . VAL A 1 164 ? -10.372 1.409 7.296 1.00 96.38 164 VAL A O 1
ATOM 1325 N N . LEU A 1 165 ? -9.590 1.704 5.195 1.00 98.12 165 LEU A N 1
ATOM 1326 C CA . LEU A 1 165 ? -9.043 0.364 4.983 1.00 98.12 165 LEU A CA 1
ATOM 1327 C C . LEU A 1 165 ? -7.518 0.473 4.949 1.00 98.12 165 LEU A C 1
ATOM 1329 O O . LEU A 1 165 ? -6.982 1.147 4.079 1.00 98.12 165 LEU A O 1
ATOM 1333 N N . LEU A 1 166 ? -6.826 -0.179 5.877 1.00 98.06 166 LEU A N 1
ATOM 1334 C CA . LEU A 1 166 ? -5.370 -0.245 5.931 1.00 98.06 166 LEU A CA 1
ATOM 1335 C C . LEU A 1 166 ? -4.900 -1.637 5.504 1.00 98.06 166 LEU A C 1
ATOM 1337 O O . LEU A 1 166 ? -5.359 -2.642 6.042 1.00 98.06 166 LEU A O 1
ATOM 1341 N N . ILE A 1 167 ? -3.978 -1.696 4.552 1.00 98.06 167 ILE A N 1
ATOM 1342 C CA . ILE A 1 167 ? -3.475 -2.931 3.956 1.00 98.06 167 ILE A CA 1
ATOM 1343 C C . ILE A 1 167 ? -1.973 -3.031 4.207 1.00 98.06 167 ILE A C 1
ATOM 1345 O O . ILE A 1 167 ? -1.218 -2.128 3.842 1.00 98.06 167 ILE A O 1
ATOM 1349 N N . ASP A 1 168 ? -1.538 -4.143 4.796 1.00 95.69 168 ASP A N 1
ATOM 1350 C CA . ASP A 1 168 ? -0.125 -4.522 4.816 1.00 95.69 168 ASP A CA 1
ATOM 1351 C C . ASP A 1 168 ? 0.223 -5.154 3.464 1.00 95.69 168 ASP A C 1
ATOM 1353 O O . ASP A 1 168 ? -0.198 -6.267 3.142 1.00 95.69 168 ASP A O 1
ATOM 1357 N N . GLY A 1 169 ? 0.911 -4.388 2.622 1.00 93.88 169 GLY A N 1
ATOM 1358 C CA . GLY A 1 169 ? 1.305 -4.786 1.275 1.00 93.88 169 GLY A CA 1
ATOM 1359 C C . GLY A 1 169 ? 2.684 -5.445 1.215 1.00 93.88 169 GLY A C 1
ATOM 1360 O O . GLY A 1 169 ? 3.139 -5.795 0.126 1.00 93.88 169 GLY A O 1
ATOM 1361 N N . ASP A 1 170 ? 3.386 -5.613 2.341 1.00 91.56 170 ASP A N 1
ATOM 1362 C CA . ASP A 1 170 ? 4.688 -6.282 2.372 1.00 91.56 170 ASP A CA 1
ATOM 1363 C C . ASP A 1 170 ? 4.510 -7.778 2.669 1.00 91.56 170 ASP A C 1
ATOM 1365 O O . ASP A 1 170 ? 4.315 -8.211 3.805 1.00 91.56 170 ASP A O 1
ATOM 1369 N N . LEU A 1 171 ? 4.551 -8.586 1.610 1.00 88.38 171 LEU A N 1
ATOM 1370 C CA . LEU A 1 171 ? 4.390 -10.043 1.682 1.00 88.38 171 LEU A CA 1
ATOM 1371 C C . LEU A 1 171 ? 5.705 -10.778 1.990 1.00 88.38 171 LEU A C 1
ATOM 1373 O O . LEU A 1 171 ? 5.709 -11.989 2.176 1.00 88.38 171 LEU A O 1
ATOM 1377 N N . GLU A 1 172 ? 6.832 -10.073 2.039 1.00 86.62 172 GLU A N 1
ATOM 1378 C CA . GLU A 1 172 ? 8.146 -10.667 2.313 1.00 86.62 172 GLU A CA 1
ATOM 1379 C C . GLU A 1 172 ? 8.641 -10.316 3.723 1.00 86.62 172 GLU A C 1
ATOM 1381 O O . GLU A 1 172 ? 9.288 -11.132 4.377 1.00 86.62 172 GLU A O 1
ATOM 1386 N N . ALA A 1 173 ? 8.345 -9.105 4.199 1.00 86.94 173 ALA A N 1
ATOM 1387 C CA . ALA A 1 173 ? 8.654 -8.636 5.544 1.00 86.94 173 ALA A CA 1
ATOM 1388 C C . ALA A 1 173 ? 7.518 -7.726 6.055 1.00 86.94 173 ALA A C 1
ATOM 1390 O O . ALA A 1 173 ? 7.724 -6.514 6.158 1.00 86.94 173 ALA A O 1
ATOM 1391 N N . PRO A 1 174 ? 6.324 -8.287 6.344 1.00 89.62 174 PRO A N 1
ATOM 1392 C CA . PRO A 1 174 ? 5.179 -7.509 6.817 1.00 89.62 174 PRO A CA 1
ATOM 1393 C C . PRO A 1 174 ? 5.542 -6.678 8.040 1.00 89.62 174 PRO A C 1
ATOM 1395 O O . PRO A 1 174 ? 6.357 -7.113 8.850 1.00 89.62 174 PRO A O 1
ATOM 1398 N N . GLY A 1 175 ? 4.947 -5.497 8.182 1.00 89.31 175 GLY A N 1
ATOM 1399 C CA . GLY A 1 175 ? 5.144 -4.632 9.348 1.00 89.31 175 GLY A CA 1
ATOM 1400 C C . GLY A 1 175 ? 3.915 -4.630 10.248 1.00 89.31 175 GLY A C 1
ATOM 1401 O O . GLY A 1 175 ? 3.966 -5.027 11.412 1.00 89.31 175 GLY A O 1
ATOM 1402 N N . ILE A 1 176 ? 2.784 -4.228 9.670 1.00 92.56 176 ILE A N 1
ATOM 1403 C CA . ILE A 1 176 ? 1.491 -4.088 10.350 1.00 92.56 176 ILE A CA 1
ATOM 1404 C C . ILE A 1 176 ? 0.993 -5.447 10.863 1.00 92.56 176 ILE A C 1
ATOM 1406 O O . ILE A 1 176 ? 0.455 -5.535 11.966 1.00 92.56 176 ILE A O 1
ATOM 1410 N N . SER A 1 177 ? 1.224 -6.524 10.112 1.00 91.62 177 SER A N 1
ATOM 1411 C CA . SER A 1 177 ? 0.759 -7.874 10.458 1.00 91.62 177 SER A CA 1
ATOM 1412 C C . SER A 1 177 ? 1.372 -8.400 11.761 1.00 91.62 177 SER A C 1
ATOM 1414 O O . SER A 1 177 ? 0.698 -9.112 12.504 1.00 91.62 177 SER A O 1
ATOM 1416 N N . TRP A 1 178 ? 2.619 -8.031 12.084 1.00 89.31 178 TRP A N 1
ATOM 1417 C CA . TRP A 1 178 ? 3.231 -8.386 13.375 1.00 89.31 178 TRP A CA 1
ATOM 1418 C C . TRP A 1 178 ? 2.668 -7.558 14.524 1.00 89.31 178 TRP A C 1
ATOM 1420 O O . TRP A 1 178 ? 2.429 -8.098 15.601 1.00 89.31 178 TRP A O 1
ATOM 1430 N N . LEU A 1 179 ? 2.414 -6.265 14.298 1.00 89.81 179 LEU A N 1
ATOM 1431 C CA . LEU A 1 179 ? 1.803 -5.393 15.308 1.00 89.81 179 LEU A CA 1
ATOM 1432 C C . LEU A 1 179 ? 0.412 -5.896 15.712 1.00 89.81 179 LEU A C 1
ATOM 1434 O O . LEU A 1 179 ? 0.021 -5.795 16.876 1.00 89.81 179 LEU A O 1
ATOM 1438 N N . LEU A 1 180 ? -0.321 -6.460 14.751 1.00 89.12 180 LEU A N 1
ATOM 1439 C CA . LEU A 1 180 ? -1.677 -6.958 14.949 1.00 89.12 180 LEU A CA 1
ATOM 1440 C C . LEU A 1 180 ? -1.768 -8.343 15.567 1.00 89.12 180 LEU A C 1
ATOM 1442 O O . LEU A 1 180 ? -2.846 -8.688 16.033 1.00 89.12 180 LEU A O 1
ATOM 1446 N N . GLU A 1 181 ? -0.696 -9.130 15.614 1.00 87.38 181 GLU A N 1
ATOM 1447 C CA . GLU A 1 181 ? -0.768 -10.543 16.014 1.00 87.38 181 GLU A CA 1
ATOM 1448 C C . GLU A 1 181 ? -1.391 -10.737 17.407 1.00 87.38 181 GLU A C 1
ATOM 1450 O O . GLU A 1 181 ? -2.169 -11.663 17.629 1.00 87.38 181 GLU A O 1
ATOM 1455 N N . SER A 1 182 ? -1.122 -9.818 18.337 1.00 84.56 182 SER A N 1
ATOM 1456 C CA . SER A 1 182 ? -1.706 -9.843 19.683 1.00 84.56 182 SER A CA 1
ATOM 1457 C C . SER A 1 182 ? -3.179 -9.408 19.736 1.00 84.56 182 SER A C 1
ATOM 1459 O O . SER A 1 182 ? -3.916 -9.861 20.614 1.00 84.56 182 SER A O 1
ATOM 1461 N N . ARG A 1 183 ? -3.630 -8.549 18.811 1.00 84.75 183 ARG A N 1
ATOM 1462 C CA . ARG A 1 183 ? -4.992 -7.980 18.778 1.00 84.75 183 ARG A CA 1
ATOM 1463 C C . ARG A 1 183 ? -5.943 -8.748 17.858 1.00 84.75 183 ARG A C 1
ATOM 1465 O O . ARG A 1 183 ? -7.129 -8.846 18.171 1.00 84.75 183 ARG A O 1
ATOM 1472 N N . LEU A 1 184 ? -5.435 -9.275 16.749 1.00 85.81 184 LEU A N 1
ATOM 1473 C CA . LEU A 1 184 ? -6.151 -10.041 15.733 1.00 85.81 184 LEU A CA 1
ATOM 1474 C C . LEU A 1 184 ? -5.300 -11.263 15.318 1.00 85.81 184 LEU A C 1
ATOM 1476 O O . LEU A 1 184 ? -4.764 -11.296 14.213 1.00 85.81 184 LEU A O 1
ATOM 1480 N N . PRO A 1 185 ? -5.168 -12.282 16.190 1.00 84.12 185 PRO A N 1
ATOM 1481 C CA . PRO A 1 185 ? -4.311 -13.450 15.940 1.00 84.12 185 PRO A CA 1
ATOM 1482 C C . PRO A 1 185 ? -4.801 -14.350 14.798 1.00 84.12 185 PRO A C 1
ATOM 1484 O O . PRO A 1 185 ? -4.023 -15.107 14.224 1.00 84.12 185 PRO A O 1
ATOM 1487 N N . TYR A 1 186 ? -6.098 -14.292 14.483 1.00 85.38 186 TYR A N 1
ATOM 1488 C CA . TYR A 1 186 ? -6.741 -15.111 13.456 1.00 85.38 186 TYR A CA 1
ATOM 1489 C C . TYR A 1 186 ? -7.555 -14.218 12.513 1.00 85.38 186 TYR A C 1
ATOM 1491 O O . TYR A 1 186 ? -8.789 -14.236 12.561 1.00 85.38 186 TYR A O 1
ATOM 1499 N N . PRO A 1 187 ? -6.898 -13.389 11.684 1.00 89.50 187 PRO A N 1
ATOM 1500 C CA . PRO A 1 187 ? -7.608 -12.536 10.746 1.00 89.50 187 PRO A CA 1
ATOM 1501 C C . PRO A 1 187 ? -8.420 -13.406 9.763 1.00 89.50 187 PRO A C 1
ATOM 1503 O O . PRO A 1 187 ? -7.936 -14.442 9.290 1.00 89.50 187 PRO A O 1
ATOM 1506 N N . PRO A 1 188 ? -9.666 -13.016 9.444 1.00 89.31 188 PRO A N 1
ATOM 1507 C CA . PRO A 1 188 ? -10.582 -13.853 8.666 1.00 89.31 188 PRO A CA 1
ATOM 1508 C C . PRO A 1 188 ? -10.177 -13.975 7.189 1.00 89.31 188 PRO A C 1
ATOM 1510 O O . PRO A 1 188 ? -10.536 -14.952 6.530 1.00 89.31 188 PRO A O 1
ATOM 1513 N N . ILE A 1 189 ? -9.437 -12.990 6.680 1.00 93.19 189 ILE A N 1
ATOM 1514 C CA . ILE A 1 189 ? -8.876 -12.920 5.331 1.00 93.19 189 ILE A CA 1
ATOM 1515 C C . ILE A 1 189 ? -7.603 -12.060 5.369 1.00 93.19 189 ILE A C 1
ATOM 1517 O O . ILE A 1 189 ? -7.468 -11.205 6.245 1.00 93.19 189 ILE A O 1
ATOM 1521 N N . CYS A 1 190 ? -6.669 -12.294 4.449 1.00 93.38 190 CYS A N 1
ATOM 1522 C CA . CYS A 1 190 ? -5.436 -11.512 4.318 1.00 93.38 190 CYS A CA 1
ATOM 1523 C C . CYS A 1 190 ? -5.186 -11.064 2.871 1.00 93.38 190 CYS A C 1
ATOM 1525 O O . CYS A 1 190 ? -5.842 -11.533 1.942 1.00 93.38 190 CYS A O 1
ATOM 1527 N N . PHE A 1 191 ? -4.226 -10.167 2.669 1.00 93.88 191 PHE A N 1
ATOM 1528 C CA . PHE A 1 191 ? -3.896 -9.616 1.360 1.00 93.88 191 PHE A CA 1
ATOM 1529 C C . PHE A 1 191 ? -3.402 -10.689 0.379 1.00 93.88 191 PHE A C 1
ATOM 1531 O O . PHE A 1 191 ? -3.815 -10.695 -0.780 1.00 93.88 191 PHE A O 1
ATOM 1538 N N . ALA A 1 192 ? -2.621 -11.669 0.848 1.00 91.56 192 ALA A N 1
ATOM 1539 C CA . ALA A 1 192 ? -2.240 -12.821 0.030 1.00 91.56 192 ALA A CA 1
ATOM 1540 C C . ALA A 1 192 ? -3.455 -13.649 -0.442 1.00 91.56 192 ALA A C 1
ATOM 1542 O O . ALA A 1 192 ? -3.455 -14.134 -1.575 1.00 91.56 192 ALA A O 1
ATOM 1543 N N . ASP A 1 193 ? -4.502 -13.784 0.387 1.00 92.31 193 ASP A N 1
ATOM 1544 C CA . ASP A 1 193 ? -5.745 -14.448 -0.027 1.00 92.31 193 ASP A CA 1
ATOM 1545 C C . ASP A 1 193 ? -6.458 -13.627 -1.117 1.00 92.31 193 ASP A C 1
ATOM 1547 O O . ASP A 1 193 ? -6.921 -14.209 -2.090 1.00 92.31 193 ASP A O 1
ATOM 1551 N N . ILE A 1 194 ? -6.507 -12.291 -0.999 1.00 93.31 194 ILE A N 1
ATOM 1552 C CA . ILE A 1 194 ? -7.121 -11.408 -2.011 1.00 93.31 194 ILE A CA 1
ATOM 1553 C C . ILE A 1 194 ? -6.443 -11.567 -3.371 1.00 93.31 194 ILE A C 1
ATOM 1555 O O . ILE A 1 194 ? -7.129 -11.753 -4.369 1.00 93.31 194 ILE A O 1
ATOM 1559 N N . ILE A 1 195 ? -5.109 -11.559 -3.419 1.00 91.62 195 ILE A N 1
ATOM 1560 C CA . ILE A 1 195 ? -4.353 -11.762 -4.667 1.00 91.62 195 ILE A CA 1
ATOM 1561 C C . ILE A 1 195 ? -4.698 -13.124 -5.283 1.00 91.62 195 ILE A C 1
ATOM 1563 O O . ILE A 1 195 ? -4.979 -13.216 -6.477 1.00 91.62 195 ILE A O 1
ATOM 1567 N N . ALA A 1 196 ? -4.712 -14.186 -4.475 1.00 91.00 196 ALA A N 1
ATOM 1568 C CA . ALA A 1 196 ? -5.042 -15.521 -4.962 1.00 91.00 196 ALA A CA 1
ATOM 1569 C C . ALA A 1 196 ? -6.499 -15.635 -5.450 1.00 91.00 196 ALA A C 1
ATOM 1571 O O . ALA A 1 196 ? -6.755 -16.318 -6.441 1.00 91.00 196 ALA A O 1
ATOM 1572 N N . LEU A 1 197 ? -7.436 -14.964 -4.775 1.00 92.62 197 LEU A N 1
ATOM 1573 C CA . LEU A 1 197 ? -8.850 -14.940 -5.141 1.00 92.62 197 LEU A CA 1
ATOM 1574 C C . LEU A 1 197 ? -9.090 -14.148 -6.431 1.00 92.62 197 LEU A C 1
ATOM 1576 O O . LEU A 1 197 ? -9.736 -14.689 -7.319 1.00 92.62 197 LEU A O 1
ATOM 1580 N N . ILE A 1 198 ? -8.490 -12.958 -6.590 1.00 91.94 198 ILE A N 1
ATOM 1581 C CA . ILE A 1 198 ? -8.572 -12.162 -7.832 1.00 91.94 198 ILE A CA 1
ATOM 1582 C C . ILE A 1 198 ? -8.100 -12.994 -9.028 1.00 91.94 198 ILE A C 1
ATOM 1584 O O . ILE A 1 198 ? -8.772 -13.038 -10.053 1.00 91.94 198 ILE A O 1
ATOM 1588 N N . HIS A 1 199 ? -6.967 -13.691 -8.891 1.00 89.75 199 HIS A N 1
ATOM 1589 C CA . HIS A 1 199 ? -6.434 -14.550 -9.952 1.00 89.75 199 HIS A CA 1
ATOM 1590 C C . HIS A 1 199 ? -7.394 -15.691 -10.340 1.00 89.75 199 HIS A C 1
ATOM 1592 O O . HIS A 1 199 ? -7.387 -16.155 -11.478 1.00 89.75 199 HIS A O 1
ATOM 1598 N N . GLY A 1 200 ? -8.177 -16.202 -9.387 1.00 89.12 200 GLY A N 1
ATOM 1599 C CA . GLY A 1 200 ? -9.126 -17.296 -9.601 1.00 89.12 200 GLY A CA 1
ATOM 1600 C C . GLY A 1 200 ? -10.561 -16.852 -9.894 1.00 89.12 200 GLY A C 1
ATOM 1601 O O . GLY A 1 200 ? -11.421 -17.718 -10.068 1.00 89.12 200 GLY A O 1
ATOM 1602 N N . ASP A 1 201 ? -10.841 -15.548 -9.910 1.00 90.88 201 ASP A N 1
ATOM 1603 C CA . ASP A 1 201 ? -12.199 -15.031 -10.037 1.00 90.88 201 ASP A CA 1
ATOM 1604 C C . ASP A 1 201 ? -12.688 -15.152 -11.491 1.00 90.88 201 ASP A C 1
ATOM 1606 O O . ASP A 1 201 ? -11.994 -14.729 -12.420 1.00 90.88 201 ASP A O 1
ATOM 1610 N N . PRO A 1 202 ? -13.881 -15.725 -11.737 1.00 87.62 202 PRO A N 1
ATOM 1611 C CA . PRO A 1 202 ? -14.437 -15.786 -13.085 1.00 87.62 202 PRO A CA 1
ATOM 1612 C C . PRO A 1 202 ? -14.847 -14.404 -13.624 1.00 87.62 202 PRO A C 1
ATOM 1614 O O . PRO A 1 202 ? -14.976 -14.239 -14.839 1.00 87.62 202 PRO A O 1
ATOM 1617 N N . SER A 1 203 ? -15.094 -13.426 -12.746 1.00 88.12 203 SER A N 1
ATOM 1618 C CA . SER A 1 203 ? -15.430 -12.059 -13.136 1.00 88.12 203 SER A CA 1
ATOM 1619 C C . SER A 1 203 ? -14.161 -11.266 -13.470 1.00 88.12 203 SER A C 1
ATOM 1621 O O . SER A 1 203 ? -13.223 -11.248 -12.672 1.00 88.12 203 SER A O 1
ATOM 1623 N N . PRO A 1 204 ? -14.120 -10.533 -14.601 1.00 83.75 204 PRO A N 1
ATOM 1624 C CA . PRO A 1 204 ? -12.975 -9.688 -14.945 1.00 83.75 204 PRO A CA 1
ATOM 1625 C C . PRO A 1 204 ? -12.748 -8.539 -13.951 1.00 83.75 204 PRO A C 1
ATOM 1627 O O . PRO A 1 204 ? -11.651 -7.991 -13.928 1.00 83.75 204 PRO A O 1
ATOM 1630 N N . ASP A 1 205 ? -13.762 -8.192 -13.153 1.00 87.44 205 ASP A N 1
ATOM 1631 C CA . ASP A 1 205 ? -13.735 -7.146 -12.124 1.00 87.44 205 ASP A CA 1
ATOM 1632 C C . ASP A 1 205 ? -13.620 -7.712 -10.692 1.00 87.44 205 ASP A C 1
ATOM 1634 O O . ASP A 1 205 ? -13.785 -6.973 -9.721 1.00 87.44 205 ASP A O 1
ATOM 1638 N N . ALA A 1 206 ? -13.356 -9.018 -10.557 1.00 92.25 206 ALA A N 1
ATOM 1639 C CA . ALA A 1 206 ? -13.193 -9.726 -9.285 1.00 92.25 206 ALA A CA 1
ATOM 1640 C C . ALA A 1 206 ? -14.393 -9.620 -8.315 1.00 92.25 206 ALA A C 1
ATOM 1642 O O . ALA A 1 206 ? -14.223 -9.630 -7.096 1.00 92.25 206 ALA A O 1
ATOM 1643 N N . GLU A 1 207 ? -15.621 -9.502 -8.834 1.00 93.31 207 GLU A N 1
ATOM 1644 C CA . GLU A 1 207 ? -16.829 -9.237 -8.032 1.00 93.31 207 GLU A CA 1
ATOM 1645 C C . GLU A 1 207 ? -17.041 -10.242 -6.886 1.00 93.31 207 GLU A C 1
ATOM 1647 O O . GLU A 1 207 ? -17.321 -9.834 -5.758 1.00 93.31 207 GLU A O 1
ATOM 1652 N N . GLN A 1 208 ? -16.841 -11.545 -7.130 1.00 94.69 208 GLN A N 1
ATOM 1653 C CA . GLN A 1 208 ? -17.033 -12.572 -6.096 1.00 94.69 208 GLN A CA 1
ATOM 1654 C C . GLN A 1 208 ? -15.993 -12.443 -4.979 1.00 94.69 208 GLN A C 1
ATOM 1656 O O . GLN A 1 208 ? -16.299 -12.628 -3.797 1.00 94.69 208 GLN A O 1
ATOM 1661 N N . THR A 1 209 ? -14.762 -12.094 -5.351 1.00 95.31 209 THR A N 1
ATOM 1662 C CA . THR A 1 209 ? -13.679 -11.798 -4.418 1.00 95.31 209 THR A CA 1
ATOM 1663 C C . THR A 1 209 ? -14.013 -10.588 -3.553 1.00 95.31 209 THR A C 1
ATOM 1665 O O . THR A 1 209 ? -13.841 -10.656 -2.335 1.00 95.31 209 THR A O 1
ATOM 1668 N N . ILE A 1 210 ? -14.524 -9.503 -4.147 1.00 96.50 210 ILE A N 1
ATOM 1669 C CA . ILE A 1 210 ? -14.911 -8.286 -3.416 1.00 96.50 210 ILE A CA 1
ATOM 1670 C C . ILE A 1 210 ? -16.035 -8.568 -2.416 1.00 96.50 210 ILE A C 1
ATOM 1672 O O . ILE A 1 210 ? -15.944 -8.138 -1.262 1.00 96.50 210 ILE A O 1
ATOM 1676 N N . ASP A 1 211 ? -17.058 -9.322 -2.818 1.00 94.00 211 ASP A N 1
ATOM 1677 C CA . ASP A 1 211 ? -18.177 -9.695 -1.949 1.00 94.00 211 ASP A CA 1
ATOM 1678 C C . ASP A 1 211 ? -17.705 -10.526 -0.749 1.00 94.00 211 ASP A C 1
ATOM 1680 O O . ASP A 1 211 ? -18.007 -10.208 0.408 1.00 94.00 211 ASP A O 1
ATOM 1684 N N . LEU A 1 212 ? -16.902 -11.565 -1.006 1.00 94.12 212 LEU A N 1
ATOM 1685 C CA . LEU A 1 212 ? -16.344 -12.415 0.044 1.00 94.12 212 LEU A CA 1
ATOM 1686 C C . LEU A 1 212 ? -15.442 -11.613 0.991 1.00 94.12 212 LEU A C 1
ATOM 1688 O O . LEU A 1 212 ? -15.569 -11.725 2.214 1.00 94.12 212 LEU A O 1
ATOM 1692 N N . ALA A 1 213 ? -14.538 -10.802 0.442 1.00 95.44 213 ALA A N 1
ATOM 1693 C CA . ALA A 1 213 ? -13.610 -9.992 1.218 1.00 95.44 213 ALA A CA 1
ATOM 1694 C C . ALA A 1 213 ? -14.344 -8.993 2.112 1.00 95.44 213 ALA A C 1
ATOM 1696 O O . ALA A 1 213 ? -14.003 -8.862 3.287 1.00 95.44 213 ALA A O 1
ATOM 1697 N N . THR A 1 214 ? -15.394 -8.359 1.589 1.00 93.69 214 THR A N 1
ATOM 1698 C CA . THR A 1 214 ? -16.224 -7.406 2.326 1.00 93.69 214 THR A CA 1
ATOM 1699 C C . THR A 1 214 ? -16.900 -8.084 3.516 1.00 93.69 214 THR A C 1
ATOM 1701 O O . THR A 1 214 ? -16.771 -7.610 4.644 1.00 93.69 214 THR A O 1
ATOM 1704 N N . GLN A 1 215 ? -17.537 -9.243 3.312 1.00 87.81 215 GLN A N 1
ATOM 1705 C CA . GLN A 1 215 ? -18.169 -10.014 4.392 1.00 87.81 215 GLN A CA 1
ATOM 1706 C C . GLN A 1 215 ? -17.174 -10.437 5.481 1.00 87.81 215 GLN A C 1
ATOM 1708 O O . GLN A 1 215 ? -17.496 -10.407 6.671 1.00 87.81 215 GLN A O 1
ATOM 1713 N N . LYS A 1 216 ? -15.955 -10.841 5.096 1.00 89.81 216 LYS A N 1
ATOM 1714 C CA . LYS A 1 216 ? -14.917 -11.265 6.048 1.00 89.81 216 LYS A CA 1
ATOM 1715 C C . LYS A 1 216 ? -14.312 -10.088 6.808 1.00 89.81 216 LYS A C 1
ATOM 1717 O O . LYS A 1 216 ? -14.159 -10.182 8.025 1.00 89.81 216 LYS A O 1
ATOM 1722 N N . LEU A 1 217 ? -14.015 -8.984 6.125 1.00 90.56 217 LEU A N 1
ATOM 1723 C CA . LEU A 1 217 ? -13.392 -7.803 6.725 1.00 90.56 217 LEU A CA 1
ATOM 1724 C C . LEU A 1 217 ? -14.315 -7.039 7.673 1.00 90.56 217 LEU A C 1
ATOM 1726 O O . LEU A 1 217 ? -13.805 -6.334 8.540 1.00 90.56 217 LEU A O 1
ATOM 1730 N N . GLN A 1 218 ? -15.639 -7.227 7.607 1.00 82.88 218 GLN A N 1
ATOM 1731 C CA . GLN A 1 218 ? -16.549 -6.667 8.613 1.00 82.88 218 GLN A CA 1
ATOM 1732 C C . GLN A 1 218 ? -16.115 -6.991 10.056 1.00 82.88 218 GLN A C 1
ATOM 1734 O O . GLN A 1 218 ? -16.275 -6.139 10.925 1.00 82.88 218 GLN A O 1
ATOM 1739 N N . ASN A 1 219 ? -15.526 -8.171 10.298 1.00 77.38 219 ASN A N 1
ATOM 1740 C CA . ASN A 1 219 ? -15.051 -8.615 11.619 1.00 77.38 219 ASN A CA 1
ATOM 1741 C C . ASN A 1 219 ? -13.587 -8.229 11.926 1.00 77.38 219 ASN A C 1
ATOM 1743 O O . ASN A 1 219 ? -13.066 -8.606 12.970 1.00 77.38 219 ASN A O 1
ATOM 1747 N N . ALA A 1 220 ? -12.902 -7.522 11.024 1.00 84.06 220 ALA A N 1
ATOM 1748 C CA . ALA A 1 220 ? -11.499 -7.118 11.157 1.00 84.06 220 ALA A CA 1
ATOM 1749 C C . ALA A 1 220 ? -11.366 -5.601 11.391 1.00 84.06 220 ALA A C 1
ATOM 1751 O O . ALA A 1 220 ? -10.483 -4.947 10.832 1.00 84.06 220 ALA A O 1
ATOM 1752 N N . LEU A 1 221 ? -12.279 -5.033 12.189 1.00 86.06 221 LEU A N 1
ATOM 1753 C CA . LEU A 1 221 ? -12.249 -3.622 12.564 1.00 86.06 221 LEU A CA 1
ATOM 1754 C C . LEU A 1 221 ? -11.502 -3.430 13.890 1.00 86.06 221 LEU A C 1
ATOM 1756 O O . LEU A 1 221 ? -11.996 -3.814 14.951 1.00 86.06 221 LEU A O 1
ATOM 1760 N N . VAL A 1 222 ? -10.346 -2.776 13.832 1.00 86.69 222 VAL A N 1
ATOM 1761 C CA . VAL A 1 222 ? -9.484 -2.488 14.982 1.00 86.69 222 VAL A CA 1
ATOM 1762 C C . VAL A 1 222 ? -9.343 -0.974 15.116 1.00 86.69 222 VAL A C 1
ATOM 1764 O O . VAL A 1 222 ? -8.957 -0.305 14.165 1.00 86.69 222 VAL A O 1
ATOM 1767 N N . ASP A 1 223 ? -9.718 -0.422 16.273 1.00 84.44 223 ASP A N 1
ATOM 1768 C CA . ASP A 1 223 ? -9.648 1.022 16.567 1.00 84.44 223 ASP A CA 1
ATOM 1769 C C . ASP A 1 223 ? -10.281 1.933 15.493 1.00 84.44 223 ASP A C 1
ATOM 1771 O O . ASP A 1 223 ? -9.840 3.052 15.240 1.00 84.44 223 ASP A O 1
ATOM 1775 N N . GLY A 1 224 ? -11.354 1.452 14.855 1.00 84.50 224 GLY A N 1
ATOM 1776 C CA . GLY A 1 224 ? -12.069 2.182 13.802 1.00 84.50 224 GLY A CA 1
ATOM 1777 C C . GLY A 1 224 ? -11.496 2.011 12.392 1.00 84.50 224 GLY A C 1
ATOM 1778 O O . GLY A 1 224 ? -12.069 2.558 11.452 1.00 84.50 224 GLY A O 1
ATOM 1779 N N . ILE A 1 225 ? -10.434 1.219 12.225 1.00 92.00 225 ILE A N 1
ATOM 1780 C CA . ILE A 1 225 ? -9.797 0.918 10.940 1.00 92.00 225 ILE A CA 1
ATOM 1781 C C . ILE A 1 225 ? -10.114 -0.519 10.533 1.00 92.00 225 ILE A C 1
ATOM 1783 O O . ILE A 1 225 ? -9.966 -1.446 11.330 1.00 92.00 225 ILE A O 1
ATOM 1787 N N . TYR A 1 226 ? -10.527 -0.726 9.283 1.00 95.25 226 TYR A N 1
ATOM 1788 C CA . TYR A 1 226 ? -10.527 -2.065 8.698 1.00 95.25 226 TYR A CA 1
ATOM 1789 C C . TYR A 1 226 ? -9.097 -2.421 8.338 1.00 95.25 226 TYR A C 1
ATOM 1791 O O . TYR A 1 226 ? -8.470 -1.670 7.594 1.00 95.25 226 TYR A O 1
ATOM 1799 N N . ILE A 1 227 ? -8.576 -3.538 8.841 1.00 95.06 227 ILE A N 1
ATOM 1800 C CA . ILE A 1 227 ? -7.193 -3.918 8.555 1.00 95.06 227 ILE A CA 1
ATOM 1801 C C . ILE A 1 227 ? -7.130 -5.236 7.794 1.00 95.06 227 ILE A C 1
ATOM 1803 O O . ILE A 1 227 ? -7.710 -6.241 8.203 1.00 95.06 227 ILE A O 1
ATOM 1807 N N . LEU A 1 228 ? -6.390 -5.217 6.688 1.00 95.94 228 LEU A N 1
ATOM 1808 C CA . LEU A 1 228 ? -6.068 -6.375 5.872 1.00 95.94 228 LEU A CA 1
ATOM 1809 C C . LEU A 1 228 ? -4.571 -6.697 6.045 1.00 95.94 228 LEU A C 1
ATOM 1811 O O . LEU A 1 228 ? -3.731 -6.042 5.425 1.00 95.94 228 LEU A O 1
ATOM 1815 N N . PRO A 1 229 ? -4.210 -7.670 6.901 1.00 94.56 229 PRO A N 1
ATOM 1816 C CA . PRO A 1 229 ? -2.815 -8.066 7.089 1.00 94.56 229 PRO A CA 1
ATOM 1817 C C . PRO A 1 229 ? -2.280 -8.801 5.855 1.00 94.56 229 PRO A C 1
ATOM 1819 O O . PRO A 1 229 ? -3.056 -9.314 5.049 1.00 94.56 229 PRO A O 1
ATOM 1822 N N . SER A 1 230 ? -0.959 -8.930 5.742 1.00 92.38 230 SER A N 1
ATOM 1823 C CA . SER A 1 230 ? -0.282 -9.617 4.634 1.00 92.38 230 SER A CA 1
ATOM 1824 C C . SER A 1 230 ? -0.653 -11.097 4.577 1.00 92.38 230 SER A C 1
ATOM 1826 O O . SER A 1 230 ? -0.975 -11.628 3.513 1.00 92.38 230 SER A O 1
ATOM 1828 N N . PHE A 1 231 ? -0.667 -11.755 5.742 1.00 90.00 231 PHE A N 1
ATOM 1829 C CA . PHE A 1 231 ? -0.952 -13.182 5.893 1.00 90.00 231 PHE A CA 1
ATOM 1830 C C . PHE A 1 231 ? -1.934 -13.448 7.029 1.00 90.00 231 PHE A C 1
ATOM 1832 O O . PHE A 1 231 ? -2.033 -12.680 7.982 1.00 90.00 231 PHE A O 1
ATOM 1839 N N . ARG A 1 232 ? -2.624 -14.595 6.962 1.00 87.44 232 ARG A N 1
ATOM 1840 C CA . ARG A 1 232 ? -3.448 -15.074 8.082 1.00 87.44 232 ARG A CA 1
ATOM 1841 C C . ARG A 1 232 ? -2.640 -15.585 9.266 1.00 87.44 232 ARG A C 1
ATOM 1843 O O . ARG A 1 232 ? -3.125 -15.565 10.388 1.00 87.44 232 ARG A O 1
ATOM 1850 N N . VAL A 1 233 ? -1.440 -16.096 9.004 1.00 82.88 233 VAL A N 1
ATOM 1851 C CA . VAL A 1 233 ? -0.545 -16.644 10.023 1.00 82.88 233 VAL A CA 1
ATOM 1852 C C . VAL A 1 233 ? 0.877 -16.205 9.696 1.00 82.88 233 VAL A C 1
ATOM 1854 O O . VAL A 1 233 ? 1.438 -16.638 8.688 1.00 82.88 233 VAL A O 1
ATOM 1857 N N . ASN A 1 234 ? 1.475 -15.396 10.571 1.00 76.75 234 ASN A N 1
ATOM 1858 C CA . ASN A 1 234 ? 2.811 -14.825 10.366 1.00 76.75 234 ASN A CA 1
ATOM 1859 C C . ASN A 1 234 ? 3.927 -15.886 10.313 1.00 76.75 234 ASN A C 1
ATOM 1861 O O . ASN A 1 234 ? 4.986 -15.635 9.756 1.00 76.75 234 ASN A O 1
ATOM 1865 N N . SER A 1 235 ? 3.709 -17.103 10.827 1.00 71.88 235 SER A N 1
ATOM 1866 C CA . SER A 1 235 ? 4.685 -18.204 10.724 1.00 71.88 235 SER A CA 1
ATOM 1867 C C . SER A 1 235 ? 4.757 -18.858 9.336 1.00 71.88 235 SER A C 1
ATOM 1869 O O . SER A 1 235 ? 5.661 -19.653 9.084 1.00 71.88 235 SER A O 1
ATOM 1871 N N . ARG A 1 236 ? 3.836 -18.528 8.417 1.00 63.31 236 ARG A N 1
ATOM 1872 C CA . ARG A 1 236 ? 3.793 -19.047 7.038 1.00 63.31 236 ARG A CA 1
ATOM 1873 C C . ARG A 1 236 ? 4.146 -17.970 6.004 1.00 63.31 236 ARG A C 1
ATOM 1875 O O . ARG A 1 236 ? 3.434 -17.806 5.021 1.00 63.31 236 ARG A O 1
ATOM 1882 N N . LEU A 1 237 ? 5.267 -17.274 6.207 1.00 62.34 237 LEU A N 1
ATOM 1883 C CA . LEU A 1 237 ? 5.813 -16.287 5.251 1.00 62.34 237 LEU A CA 1
ATOM 1884 C C . LEU A 1 237 ? 6.166 -16.902 3.885 1.00 62.34 237 LEU A C 1
ATOM 1886 O O . LEU A 1 237 ? 6.279 -16.209 2.879 1.00 62.34 237 LEU A O 1
ATOM 1890 N N . THR A 1 238 ? 6.378 -18.216 3.835 1.00 54.16 238 THR A N 1
ATOM 1891 C CA . THR A 1 238 ? 6.852 -18.912 2.643 1.00 54.16 238 THR A CA 1
ATOM 1892 C C . THR A 1 238 ? 5.684 -19.414 1.807 1.00 54.16 238 THR A C 1
ATOM 1894 O O . THR A 1 238 ? 5.207 -20.535 1.992 1.00 54.16 238 THR A O 1
ATOM 1897 N N . GLY A 1 239 ? 5.265 -18.597 0.850 1.00 57.59 239 GLY A N 1
ATOM 1898 C CA . GLY A 1 239 ? 4.610 -19.097 -0.350 1.00 57.59 239 GLY A CA 1
ATOM 1899 C C . GLY A 1 239 ? 3.450 -18.235 -0.786 1.00 57.59 239 GLY A C 1
ATOM 1900 O O . GLY A 1 239 ? 2.294 -18.615 -0.612 1.00 57.59 239 GLY A O 1
ATOM 1901 N N . LEU A 1 240 ? 3.755 -17.115 -1.438 1.00 64.75 240 LEU A N 1
ATOM 1902 C CA . LEU A 1 240 ? 2.798 -16.584 -2.393 1.00 64.75 240 LEU A CA 1
ATOM 1903 C C . LEU A 1 240 ? 2.555 -17.655 -3.454 1.00 64.75 240 LEU A C 1
ATOM 1905 O O . LEU A 1 240 ? 3.445 -17.966 -4.243 1.00 64.75 240 LEU A O 1
ATOM 1909 N N . ALA A 1 241 ? 1.358 -18.239 -3.449 1.00 67.25 241 ALA A N 1
ATOM 1910 C CA . ALA A 1 241 ? 0.951 -19.192 -4.476 1.00 67.25 241 ALA A CA 1
ATOM 1911 C C . ALA A 1 241 ? 0.862 -18.511 -5.853 1.00 67.25 241 ALA A C 1
ATOM 1913 O O . ALA A 1 241 ? 1.129 -19.136 -6.876 1.00 67.25 241 ALA A O 1
ATOM 1914 N N . ILE A 1 242 ? 0.531 -17.216 -5.859 1.00 73.81 242 ILE A N 1
ATOM 1915 C CA . ILE A 1 242 ? 0.388 -16.375 -7.044 1.00 73.81 242 ILE A CA 1
ATOM 1916 C C . ILE A 1 242 ? 1.399 -15.237 -6.958 1.00 73.81 242 ILE A C 1
ATOM 1918 O O . ILE A 1 242 ? 1.405 -14.469 -5.995 1.00 73.81 242 ILE A O 1
ATOM 1922 N N . LYS A 1 243 ? 2.258 -15.125 -7.973 1.00 75.12 243 LYS A N 1
ATOM 1923 C CA . LYS A 1 243 ? 3.124 -13.958 -8.120 1.00 75.12 243 LYS A CA 1
ATOM 1924 C C . LYS A 1 243 ? 2.297 -12.774 -8.641 1.00 75.12 243 LYS A C 1
ATOM 1926 O O . LYS A 1 243 ? 1.432 -12.997 -9.485 1.00 75.12 243 LYS A O 1
ATOM 1931 N N . PRO A 1 244 ? 2.591 -11.530 -8.231 1.00 70.44 244 PRO A N 1
ATOM 1932 C CA . PRO A 1 244 ? 1.877 -10.340 -8.707 1.00 70.44 244 PRO A CA 1
ATOM 1933 C C . PRO A 1 244 ? 1.823 -10.227 -10.238 1.00 70.44 244 PRO A C 1
ATOM 1935 O O . PRO A 1 244 ? 0.782 -9.904 -10.797 1.00 70.44 244 PRO A O 1
ATOM 1938 N N . GLU A 1 245 ? 2.902 -10.605 -10.931 1.00 73.69 245 GLU A N 1
ATOM 1939 C CA . GLU A 1 245 ? 2.969 -10.649 -12.400 1.00 73.69 245 GLU A CA 1
ATOM 1940 C C . GLU A 1 245 ? 1.889 -11.542 -13.045 1.00 73.69 245 GLU A C 1
ATOM 1942 O O . GLU A 1 245 ? 1.484 -11.299 -14.182 1.00 73.69 245 GLU A O 1
ATOM 1947 N N . HIS A 1 246 ? 1.393 -12.562 -12.335 1.00 81.69 246 HIS A N 1
ATOM 1948 C CA . HIS A 1 246 ? 0.329 -13.439 -12.825 1.00 81.69 246 HIS A CA 1
ATOM 1949 C C . HIS A 1 246 ? -1.050 -12.764 -12.781 1.00 81.69 246 HIS A C 1
ATOM 1951 O O . HIS A 1 246 ? -1.930 -13.185 -13.517 1.00 81.69 246 HIS A O 1
ATOM 1957 N N . LEU A 1 247 ? -1.243 -11.709 -11.976 1.00 78.38 247 LEU A N 1
ATOM 1958 C CA . LEU A 1 247 ? -2.472 -10.900 -12.017 1.00 78.38 247 LEU A CA 1
ATOM 1959 C C . LEU A 1 247 ? -2.560 -10.056 -13.291 1.00 78.38 247 LEU A C 1
ATOM 1961 O O . LEU A 1 247 ? -3.643 -9.683 -13.725 1.00 78.38 247 LEU A O 1
ATOM 1965 N N . ILE A 1 248 ? -1.410 -9.738 -13.883 1.00 77.44 248 ILE A N 1
ATOM 1966 C CA . ILE A 1 248 ? -1.317 -8.896 -15.074 1.00 77.44 248 ILE A CA 1
ATOM 1967 C C . ILE A 1 248 ? -1.353 -9.771 -16.332 1.00 77.44 248 ILE A C 1
ATOM 1969 O O . ILE A 1 248 ? -2.058 -9.471 -17.297 1.00 77.44 248 ILE A O 1
ATOM 1973 N N . LYS A 1 249 ? -0.597 -10.877 -16.331 1.00 69.88 249 LYS A N 1
ATOM 1974 C CA . LYS A 1 249 ? -0.499 -11.798 -17.470 1.00 69.88 249 LYS A CA 1
ATOM 1975 C C . LYS A 1 249 ? -1.849 -12.476 -17.739 1.00 69.88 249 LYS A C 1
ATOM 1977 O O . LYS A 1 249 ? -2.291 -13.320 -16.973 1.00 69.88 249 LYS A O 1
ATOM 1982 N N . GLY A 1 250 ? -2.468 -12.150 -18.874 1.00 63.25 250 GLY A N 1
ATOM 1983 C CA . GLY A 1 250 ? -3.705 -12.789 -19.342 1.00 63.25 250 GLY A CA 1
ATOM 1984 C C . GLY A 1 250 ? -5.002 -12.092 -18.919 1.00 63.25 250 GLY A C 1
ATOM 1985 O O . GLY A 1 250 ? -6.063 -12.453 -19.429 1.00 63.25 250 GLY A O 1
ATOM 1986 N N . HIS A 1 251 ? -4.938 -11.059 -18.071 1.00 68.81 251 HIS A N 1
ATOM 1987 C CA . HIS A 1 251 ? -6.097 -10.223 -17.759 1.00 68.81 251 HIS A CA 1
ATOM 1988 C C . HIS A 1 251 ? -6.301 -9.131 -18.816 1.00 68.81 251 HIS A C 1
ATOM 1990 O O . HIS A 1 251 ? -5.355 -8.548 -19.344 1.00 68.81 251 HIS A O 1
ATOM 1996 N N . LYS A 1 252 ? -7.569 -8.812 -19.110 1.00 74.62 252 LYS A N 1
ATOM 1997 C CA . LYS A 1 252 ? -7.918 -7.675 -19.983 1.00 74.62 252 LYS A CA 1
ATOM 1998 C C . LYS A 1 252 ? -7.521 -6.332 -19.367 1.00 74.62 252 LYS A C 1
ATOM 2000 O O . LYS A 1 252 ? -7.232 -5.392 -20.103 1.00 74.62 252 LYS A O 1
ATOM 2005 N N . ASN A 1 253 ? -7.537 -6.266 -18.038 1.00 84.00 253 ASN A N 1
ATOM 2006 C CA . ASN A 1 253 ? -7.222 -5.086 -17.254 1.00 84.00 253 ASN A CA 1
ATOM 2007 C C . ASN A 1 253 ? -5.894 -5.293 -16.502 1.00 84.00 253 ASN A C 1
ATOM 2009 O O . ASN A 1 253 ? -5.874 -6.032 -15.517 1.00 84.00 253 ASN A O 1
ATOM 2013 N N . PRO A 1 254 ? -4.796 -4.645 -16.927 1.00 86.25 254 PRO A N 1
ATOM 2014 C CA . PRO A 1 254 ? -3.506 -4.768 -16.253 1.00 86.25 254 PRO A CA 1
ATOM 2015 C C . PRO A 1 254 ? -3.465 -4.070 -14.879 1.00 86.25 254 PRO A C 1
ATOM 2017 O O . PRO A 1 254 ? -2.517 -4.285 -14.131 1.00 86.25 254 PRO A O 1
ATOM 2020 N N . PHE A 1 255 ? -4.492 -3.289 -14.519 1.00 90.69 255 PHE A N 1
ATOM 2021 C CA . PHE A 1 255 ? -4.617 -2.569 -13.243 1.00 90.69 255 PHE A CA 1
ATOM 2022 C C . PHE A 1 255 ? -5.627 -3.203 -12.278 1.00 90.69 255 PHE A C 1
ATOM 2024 O O . PHE A 1 255 ? -6.103 -2.555 -11.344 1.00 90.69 255 PHE A O 1
ATOM 2031 N N . ILE A 1 256 ? -5.957 -4.483 -12.483 1.00 90.88 256 ILE A N 1
ATOM 2032 C CA . ILE A 1 256 ? -6.968 -5.200 -11.697 1.00 90.88 256 ILE A CA 1
ATOM 2033 C C . ILE A 1 256 ? -6.722 -5.130 -10.185 1.00 90.88 256 ILE A C 1
ATOM 2035 O O . ILE A 1 256 ? -7.679 -5.107 -9.415 1.00 90.88 256 ILE A O 1
ATOM 2039 N N . LEU A 1 257 ? -5.460 -5.057 -9.746 1.00 92.44 257 LEU A N 1
ATOM 2040 C CA . LEU A 1 257 ? -5.123 -4.929 -8.331 1.00 92.44 257 LEU A CA 1
ATOM 2041 C C . LEU A 1 257 ? -5.657 -3.613 -7.750 1.00 92.44 257 LEU A C 1
ATOM 2043 O O . LEU A 1 257 ? -6.440 -3.652 -6.803 1.00 92.44 257 LEU A O 1
ATOM 2047 N N . THR A 1 258 ? -5.286 -2.466 -8.326 1.00 94.44 258 THR A N 1
ATOM 2048 C CA . THR A 1 258 ? -5.757 -1.151 -7.865 1.00 94.44 258 THR A CA 1
ATOM 2049 C C . THR A 1 258 ? -7.280 -1.061 -7.921 1.00 94.44 258 THR A C 1
ATOM 2051 O O . THR A 1 258 ? -7.907 -0.627 -6.954 1.00 94.44 258 THR A O 1
ATOM 2054 N N . ASP A 1 259 ? -7.881 -1.531 -9.016 1.00 94.44 259 ASP A N 1
ATOM 2055 C CA . ASP A 1 259 ? -9.333 -1.506 -9.207 1.00 94.44 259 ASP A CA 1
ATOM 2056 C C . ASP A 1 259 ? -10.052 -2.350 -8.149 1.00 94.44 259 ASP A C 1
ATOM 2058 O O . ASP A 1 259 ? -11.037 -1.903 -7.558 1.00 94.44 259 ASP A O 1
ATOM 2062 N N . SER A 1 260 ? -9.536 -3.546 -7.856 1.00 95.19 260 SER A N 1
ATOM 2063 C CA . SER A 1 260 ? -10.092 -4.427 -6.827 1.00 95.19 260 SER A CA 1
ATOM 2064 C C . SER A 1 260 ? -9.982 -3.805 -5.436 1.00 95.19 260 SER A C 1
ATOM 2066 O O . SER A 1 260 ? -10.932 -3.866 -4.660 1.00 95.19 260 SER A O 1
ATOM 2068 N N . LEU A 1 261 ? -8.861 -3.152 -5.110 1.00 97.06 261 LEU A N 1
ATOM 2069 C CA . LEU A 1 261 ? -8.691 -2.479 -3.819 1.00 97.06 261 LEU A CA 1
ATOM 2070 C C . LEU A 1 261 ? -9.648 -1.289 -3.656 1.00 97.06 261 LEU A C 1
ATOM 2072 O O . LEU A 1 261 ? -10.268 -1.144 -2.601 1.00 97.06 261 LEU A O 1
ATOM 2076 N N . ALA A 1 262 ? -9.828 -0.480 -4.702 1.00 96.81 262 ALA A N 1
ATOM 2077 C CA . ALA A 1 262 ? -10.780 0.628 -4.697 1.00 96.81 262 ALA A CA 1
ATOM 2078 C C . ALA A 1 262 ? -12.233 0.128 -4.563 1.00 96.81 262 ALA A C 1
ATOM 2080 O O . ALA A 1 262 ? -13.002 0.632 -3.739 1.00 96.81 262 ALA A O 1
ATOM 2081 N N . ARG A 1 263 ? -12.609 -0.915 -5.321 1.00 96.50 263 ARG A N 1
ATOM 2082 C CA . ARG A 1 263 ? -13.935 -1.558 -5.248 1.00 96.50 263 ARG A CA 1
ATOM 2083 C C . ARG A 1 263 ? -14.194 -2.183 -3.877 1.00 96.50 263 ARG A C 1
ATOM 2085 O O . ARG A 1 263 ? -15.292 -2.020 -3.346 1.00 96.50 263 ARG A O 1
ATOM 2092 N N . LEU A 1 264 ? -13.190 -2.824 -3.274 1.00 97.19 264 LEU A N 1
ATOM 2093 C CA . LEU A 1 264 ? -13.263 -3.340 -1.905 1.00 97.19 264 LEU A CA 1
ATOM 2094 C C . LEU A 1 264 ? -13.503 -2.212 -0.902 1.00 97.19 264 LEU A C 1
ATOM 2096 O O . LEU A 1 264 ? -14.379 -2.322 -0.045 1.00 97.19 264 LEU A O 1
ATOM 2100 N N . GLY A 1 265 ? -12.771 -1.104 -1.035 1.00 95.88 265 GLY A N 1
ATOM 2101 C CA . GLY A 1 265 ? -12.983 0.076 -0.206 1.00 95.88 265 GLY A CA 1
ATOM 2102 C C . GLY A 1 265 ? -14.420 0.599 -0.305 1.00 95.88 265 GLY A C 1
ATOM 2103 O O . GLY A 1 265 ? -15.083 0.805 0.715 1.00 95.88 265 GLY A O 1
ATOM 2104 N N . LYS A 1 266 ? -14.942 0.738 -1.528 1.00 95.25 266 LYS A N 1
ATOM 2105 C CA . LYS A 1 266 ? -16.330 1.159 -1.766 1.00 95.25 266 LYS A CA 1
ATOM 2106 C C . LYS A 1 266 ? -17.342 0.199 -1.140 1.00 95.25 266 LYS A C 1
ATOM 2108 O O . LYS A 1 266 ? -18.265 0.656 -0.470 1.00 95.25 266 LYS A O 1
ATOM 2113 N N . ALA A 1 267 ? -17.157 -1.110 -1.308 1.00 94.25 267 ALA A N 1
ATOM 2114 C CA . ALA A 1 267 ? -18.043 -2.131 -0.745 1.00 94.25 267 ALA A CA 1
ATOM 2115 C C . ALA A 1 267 ? -18.043 -2.133 0.797 1.00 94.25 267 ALA A C 1
ATOM 2117 O O . ALA A 1 267 ? -19.091 -2.302 1.421 1.00 94.25 267 ALA A O 1
ATOM 2118 N N . LEU A 1 268 ? -16.897 -1.852 1.425 1.00 92.31 268 LEU A N 1
ATOM 2119 C CA . LEU A 1 268 ? -16.783 -1.651 2.876 1.00 92.31 268 LEU A CA 1
ATOM 2120 C C . LEU A 1 268 ? -17.336 -0.296 3.356 1.00 92.31 268 LEU A C 1
ATOM 2122 O O . LEU A 1 268 ? -17.477 -0.074 4.565 1.00 92.31 268 LEU A O 1
ATOM 2126 N N . GLY A 1 269 ? -17.637 0.619 2.432 1.00 91.88 269 GLY A N 1
ATOM 2127 C CA . GLY A 1 269 ? -18.041 1.988 2.731 1.00 91.88 269 GLY A CA 1
ATOM 2128 C C . GLY A 1 269 ? -16.942 2.781 3.435 1.00 91.88 269 GLY A C 1
ATOM 2129 O O . GLY A 1 269 ? -17.255 3.580 4.325 1.00 91.88 269 GLY A O 1
ATOM 2130 N N . VAL A 1 270 ? -15.671 2.516 3.103 1.00 94.12 270 VAL A N 1
ATOM 2131 C CA . VAL A 1 270 ? -14.540 3.319 3.585 1.00 94.12 270 VAL A CA 1
ATOM 2132 C C . VAL A 1 270 ? -14.350 4.548 2.710 1.00 94.12 270 VAL A C 1
ATOM 2134 O O . VAL A 1 270 ? -14.729 4.579 1.543 1.00 94.12 270 VAL A O 1
ATOM 2137 N N . ASN A 1 271 ? -13.747 5.563 3.303 1.00 94.25 271 ASN A N 1
ATOM 2138 C CA . ASN A 1 271 ? -13.428 6.817 2.654 1.00 94.25 271 ASN A CA 1
ATOM 2139 C C . ASN A 1 271 ? -12.069 6.761 1.951 1.00 94.25 271 ASN A C 1
ATOM 2141 O O . ASN A 1 271 ? -11.900 7.393 0.918 1.00 94.25 271 ASN A O 1
ATOM 2145 N N . VAL A 1 272 ? -11.111 6.004 2.494 1.00 96.50 272 VAL A N 1
ATOM 2146 C CA . VAL A 1 272 ? -9.732 5.939 1.991 1.00 96.50 272 VAL A CA 1
ATOM 2147 C C . VAL A 1 272 ? -9.185 4.517 2.125 1.00 96.50 272 VAL A C 1
ATOM 2149 O O . VAL A 1 272 ? -9.417 3.855 3.143 1.00 96.50 272 VAL A O 1
ATOM 2152 N N . VAL A 1 273 ? -8.432 4.061 1.121 1.00 98.38 273 VAL A N 1
ATOM 2153 C CA . VAL A 1 273 ? -7.649 2.817 1.174 1.00 98.38 273 VAL A CA 1
ATOM 2154 C C . VAL A 1 273 ? -6.166 3.168 1.288 1.00 98.38 273 VAL A C 1
ATOM 2156 O O . VAL A 1 273 ? -5.626 3.838 0.417 1.00 98.38 273 VAL A O 1
ATOM 2159 N N . LEU A 1 274 ? -5.502 2.722 2.350 1.00 98.50 274 LEU A N 1
ATOM 2160 C CA . LEU A 1 274 ? -4.070 2.899 2.588 1.00 98.50 274 LEU A CA 1
ATOM 2161 C C . LEU A 1 274 ? -3.344 1.570 2.378 1.00 98.50 274 LEU A C 1
ATOM 2163 O O . LEU A 1 274 ? -3.743 0.559 2.951 1.00 98.50 274 LEU A O 1
ATOM 2167 N N . VAL A 1 275 ? -2.254 1.576 1.617 1.00 98.50 275 VAL A N 1
ATOM 2168 C CA . VAL A 1 275 ? -1.427 0.393 1.352 1.00 98.50 275 VAL A CA 1
ATOM 2169 C C . VAL A 1 275 ? 0.016 0.669 1.767 1.00 98.50 275 VAL A C 1
ATOM 2171 O O . VAL A 1 275 ? 0.659 1.568 1.225 1.00 98.50 275 VAL A O 1
ATOM 2174 N N . ASP A 1 276 ? 0.536 -0.105 2.719 1.00 97.62 276 ASP A N 1
ATOM 2175 C CA . ASP A 1 276 ? 1.947 -0.080 3.124 1.00 97.62 276 ASP A CA 1
ATOM 2176 C C . ASP A 1 276 ? 2.754 -1.054 2.252 1.00 97.62 276 ASP A C 1
ATOM 2178 O O . ASP A 1 276 ? 2.771 -2.258 2.500 1.00 97.62 276 ASP A O 1
ATOM 2182 N N . LEU A 1 277 ? 3.377 -0.557 1.181 1.00 96.31 277 LEU A N 1
ATOM 2183 C CA . LEU A 1 277 ? 4.075 -1.389 0.194 1.00 96.31 277 LEU A CA 1
ATOM 2184 C C . LEU A 1 277 ? 5.483 -1.754 0.625 1.00 96.31 277 LEU A C 1
ATOM 2186 O O . LEU A 1 277 ? 6.166 -0.936 1.213 1.00 96.31 277 LEU A O 1
ATOM 2190 N N . ARG A 1 278 ? 5.999 -2.905 0.189 1.00 92.62 278 ARG A N 1
ATOM 2191 C CA . ARG A 1 278 ? 7.415 -3.275 0.358 1.00 92.62 278 ARG A CA 1
ATOM 2192 C C . ARG A 1 278 ? 8.399 -2.215 -0.170 1.00 92.62 278 ARG A C 1
ATOM 2194 O O . ARG A 1 278 ? 8.128 -1.510 -1.137 1.00 92.62 278 ARG A O 1
ATOM 2201 N N . ALA A 1 279 ? 9.573 -2.134 0.470 1.00 93.25 279 ALA A N 1
ATOM 2202 C CA . ALA A 1 279 ? 10.642 -1.235 0.032 1.00 93.25 279 ALA A CA 1
ATOM 2203 C C . ALA A 1 279 ? 11.347 -1.748 -1.232 1.00 93.25 279 ALA A C 1
ATOM 2205 O O . ALA A 1 279 ? 11.458 -2.953 -1.446 1.00 93.25 279 ALA A O 1
ATOM 2206 N N . GLY A 1 280 ? 11.916 -0.828 -2.005 1.00 91.19 280 GLY A N 1
ATOM 2207 C CA . GLY A 1 280 ? 12.649 -1.141 -3.226 1.00 91.19 280 GLY A CA 1
ATOM 2208 C C . GLY A 1 280 ? 11.723 -1.463 -4.398 1.00 91.19 280 GLY A C 1
ATOM 2209 O O . GLY A 1 280 ? 10.565 -1.052 -4.433 1.00 91.19 280 GLY A O 1
ATOM 2210 N N . LEU A 1 281 ? 12.261 -2.175 -5.383 1.00 83.94 281 LEU A N 1
ATOM 2211 C CA . LEU A 1 281 ? 11.576 -2.513 -6.628 1.00 83.94 281 LEU A CA 1
ATOM 2212 C C . LEU A 1 281 ? 11.041 -3.946 -6.546 1.00 83.94 281 LEU A C 1
ATOM 2214 O O . LEU A 1 281 ? 11.742 -4.892 -6.895 1.00 83.94 281 LEU A O 1
ATOM 2218 N N . SER A 1 282 ? 9.819 -4.108 -6.036 1.00 87.12 282 SER A N 1
ATOM 2219 C CA . SER A 1 282 ? 9.097 -5.385 -6.066 1.00 87.12 282 SER A CA 1
ATOM 2220 C C . SER A 1 282 ? 7.935 -5.318 -7.053 1.00 87.12 282 SER A C 1
ATOM 2222 O O . SER A 1 282 ? 7.320 -4.265 -7.218 1.00 87.12 282 SER A O 1
ATOM 2224 N N . GLU A 1 283 ? 7.594 -6.446 -7.681 1.00 85.25 283 GLU A N 1
ATOM 2225 C CA . GLU A 1 283 ? 6.501 -6.496 -8.667 1.00 85.25 283 GLU A CA 1
ATOM 2226 C C . GLU A 1 283 ? 5.137 -6.151 -8.065 1.00 85.25 283 GLU A C 1
ATOM 2228 O O . GLU A 1 283 ? 4.288 -5.551 -8.718 1.00 85.25 283 GLU A O 1
ATOM 2233 N N . LEU A 1 284 ? 4.914 -6.484 -6.790 1.00 86.06 284 LEU A N 1
ATOM 2234 C CA . LEU A 1 284 ? 3.677 -6.091 -6.123 1.00 86.06 284 LEU A CA 1
ATOM 2235 C C . LEU A 1 284 ? 3.603 -4.576 -5.929 1.00 86.06 284 LEU A C 1
ATOM 2237 O O . LEU A 1 284 ? 2.557 -3.978 -6.168 1.00 86.06 284 LEU A O 1
ATOM 2241 N N . ALA A 1 285 ? 4.706 -3.961 -5.490 1.00 90.75 285 ALA A N 1
ATOM 2242 C CA . ALA A 1 285 ? 4.760 -2.515 -5.333 1.00 90.75 285 ALA A CA 1
ATOM 2243 C C . ALA A 1 285 ? 4.589 -1.820 -6.689 1.00 90.75 285 ALA A C 1
ATOM 2245 O O . ALA A 1 285 ? 3.832 -0.855 -6.773 1.00 90.75 285 ALA A O 1
ATOM 2246 N N . ALA A 1 286 ? 5.218 -2.354 -7.744 1.00 90.12 286 ALA A N 1
ATOM 2247 C CA . ALA A 1 286 ? 5.084 -1.890 -9.124 1.00 90.12 286 ALA A CA 1
ATOM 2248 C C . ALA A 1 286 ? 3.624 -1.798 -9.574 1.00 90.12 286 ALA A C 1
ATOM 2250 O O . ALA A 1 286 ? 3.227 -0.763 -10.105 1.00 90.12 286 ALA A O 1
ATOM 2251 N N . GLY A 1 287 ? 2.820 -2.823 -9.263 1.00 90.19 287 GLY A N 1
ATOM 2252 C CA . GLY A 1 287 ? 1.387 -2.877 -9.564 1.00 90.19 287 GLY A CA 1
ATOM 2253 C C . GLY A 1 287 ? 0.580 -1.666 -9.075 1.00 90.19 287 GLY A C 1
ATOM 2254 O O . GLY A 1 287 ? -0.456 -1.357 -9.653 1.00 90.19 287 GLY A O 1
ATOM 2255 N N . LEU A 1 288 ? 1.061 -0.974 -8.035 1.00 93.44 288 LEU A N 1
ATOM 2256 C CA . LEU A 1 288 ? 0.424 0.201 -7.437 1.00 93.44 288 LEU A CA 1
ATOM 2257 C C . LEU A 1 288 ? 1.156 1.509 -7.770 1.00 93.44 288 LEU A C 1
ATOM 2259 O O . LEU A 1 288 ? 0.513 2.498 -8.104 1.00 93.44 288 LEU A O 1
ATOM 2263 N N . ILE A 1 289 ? 2.493 1.549 -7.709 1.00 93.94 289 ILE A N 1
ATOM 2264 C CA . ILE A 1 289 ? 3.249 2.796 -7.955 1.00 93.94 289 ILE A CA 1
ATOM 2265 C C . ILE A 1 289 ? 3.311 3.187 -9.440 1.00 93.94 289 ILE A C 1
ATOM 2267 O O . ILE A 1 289 ? 3.540 4.358 -9.750 1.00 93.94 289 ILE A O 1
ATOM 2271 N N . LEU A 1 290 ? 3.106 2.223 -10.347 1.00 92.44 290 LEU A N 1
ATOM 2272 C CA . LEU A 1 290 ? 3.008 2.444 -11.794 1.00 92.44 290 LEU A CA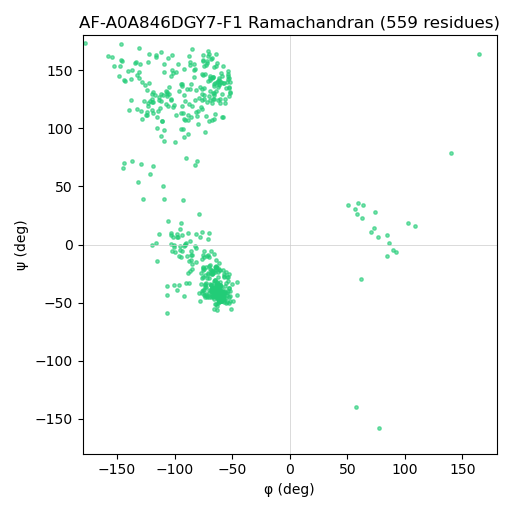 1
ATOM 2273 C C . LEU A 1 290 ? 1.558 2.623 -12.272 1.00 92.44 290 LEU A C 1
ATOM 2275 O O . LEU A 1 290 ? 1.309 2.670 -13.472 1.00 92.44 290 LEU A O 1
ATOM 2279 N N . ASP A 1 291 ? 0.590 2.734 -11.363 1.00 92.88 291 ASP A N 1
ATOM 2280 C CA . ASP A 1 291 ? -0.761 3.162 -11.710 1.00 92.88 291 ASP A CA 1
ATOM 2281 C C . ASP A 1 291 ? -0.876 4.682 -11.491 1.00 92.88 291 ASP A C 1
ATOM 2283 O O . ASP A 1 291 ? -0.801 5.142 -10.347 1.00 92.88 291 ASP A O 1
ATOM 2287 N N . PRO A 1 292 ? -1.052 5.495 -12.552 1.00 91.25 292 PRO A N 1
ATOM 2288 C CA . PRO A 1 292 ? -1.095 6.952 -12.426 1.00 91.25 292 PRO A CA 1
ATOM 2289 C C . PRO A 1 292 ? -2.289 7.456 -11.604 1.00 91.25 292 PRO A C 1
ATOM 2291 O O . PRO A 1 292 ? -2.284 8.619 -11.214 1.00 91.25 292 PRO A O 1
ATOM 2294 N N . ARG A 1 293 ? -3.285 6.601 -11.324 1.00 93.06 293 ARG A N 1
ATOM 2295 C CA . ARG A 1 293 ? -4.488 6.914 -10.533 1.00 93.06 293 ARG A CA 1
ATOM 2296 C C . ARG A 1 293 ? -4.268 6.766 -9.021 1.00 93.06 293 ARG A C 1
ATOM 2298 O O . ARG A 1 293 ? -5.152 7.116 -8.243 1.00 93.06 293 ARG A O 1
ATOM 2305 N N . VAL A 1 294 ? -3.128 6.215 -8.594 1.00 94.88 294 VAL A N 1
ATOM 2306 C CA . VAL A 1 294 ? -2.805 5.958 -7.182 1.00 94.88 294 VAL A CA 1
ATOM 2307 C C . VAL A 1 294 ? -2.119 7.166 -6.550 1.00 94.88 294 VAL A C 1
ATOM 2309 O O . VAL A 1 294 ? -1.149 7.716 -7.076 1.00 94.88 294 VAL A O 1
ATOM 2312 N N . TYR A 1 295 ? -2.581 7.528 -5.355 1.00 95.06 295 TYR A N 1
ATOM 2313 C CA . TYR A 1 295 ? -1.983 8.557 -4.514 1.00 95.06 295 TYR A CA 1
ATOM 2314 C C . TYR A 1 295 ? -0.676 8.018 -3.911 1.00 95.06 295 TYR A C 1
ATOM 2316 O O . TYR A 1 295 ? -0.670 7.276 -2.929 1.00 95.06 295 TYR A O 1
ATOM 2324 N N . ARG A 1 296 ? 0.459 8.344 -4.532 1.00 95.38 296 ARG A N 1
ATOM 2325 C CA . ARG A 1 296 ? 1.776 7.788 -4.178 1.00 95.38 296 ARG A CA 1
ATOM 2326 C C . ARG A 1 296 ? 2.471 8.657 -3.136 1.00 95.38 296 ARG A C 1
ATOM 2328 O O . ARG A 1 296 ? 2.695 9.838 -3.375 1.00 95.38 296 ARG A O 1
ATOM 2335 N N . ILE A 1 297 ? 2.840 8.064 -2.003 1.00 97.69 297 ILE A N 1
ATOM 2336 C CA . ILE A 1 297 ? 3.563 8.730 -0.916 1.00 97.69 297 ILE A CA 1
ATOM 2337 C C . ILE A 1 297 ? 4.936 8.073 -0.779 1.00 97.69 297 ILE A C 1
ATOM 2339 O O . ILE A 1 297 ? 5.052 6.931 -0.327 1.00 97.69 297 ILE A O 1
ATOM 2343 N N . PHE A 1 298 ? 5.985 8.801 -1.155 1.00 97.62 298 PHE A N 1
ATOM 2344 C CA . PHE A 1 298 ? 7.365 8.339 -1.056 1.00 97.62 298 PHE A CA 1
ATOM 2345 C C . PHE A 1 298 ? 7.996 8.782 0.259 1.00 97.62 298 PHE A C 1
ATOM 2347 O O . PHE A 1 298 ? 8.133 9.970 0.544 1.00 97.62 298 PHE A O 1
ATOM 2354 N N . VAL A 1 299 ? 8.410 7.803 1.058 1.00 97.94 299 VAL A N 1
ATOM 2355 C CA . VAL A 1 299 ? 9.044 8.019 2.357 1.00 97.94 299 VAL A CA 1
ATOM 2356 C C . VAL A 1 299 ? 10.546 7.787 2.229 1.00 97.94 299 VAL A C 1
ATOM 2358 O O . VAL A 1 299 ? 10.981 6.706 1.826 1.00 97.94 299 VAL A O 1
ATOM 2361 N N . SER A 1 300 ? 11.355 8.775 2.607 1.00 97.56 300 SER A N 1
ATOM 2362 C CA . SER A 1 300 ? 12.818 8.684 2.565 1.00 97.56 300 SER A CA 1
ATOM 2363 C C . SER A 1 300 ? 13.459 9.334 3.786 1.00 97.56 300 SER A C 1
ATOM 2365 O O . SER A 1 300 ? 12.946 10.297 4.343 1.00 97.56 300 SER A O 1
ATOM 2367 N N . THR A 1 301 ? 14.615 8.826 4.208 1.00 95.69 301 THR A N 1
ATOM 2368 C CA . THR A 1 301 ? 15.510 9.573 5.104 1.00 95.69 301 THR A CA 1
ATOM 2369 C C . THR A 1 301 ? 16.404 10.508 4.289 1.00 95.69 301 THR A C 1
ATOM 2371 O O . THR A 1 301 ? 16.537 10.339 3.076 1.00 95.69 301 THR A O 1
ATOM 2374 N N . LEU A 1 302 ? 17.103 11.423 4.964 1.00 94.62 302 LEU A N 1
ATOM 2375 C CA . LEU A 1 302 ? 18.102 12.317 4.353 1.00 94.62 302 LEU A CA 1
ATOM 2376 C C . LEU A 1 302 ? 19.401 11.609 3.919 1.00 94.62 302 LEU A C 1
ATOM 2378 O O . LEU A 1 302 ? 20.364 12.249 3.511 1.00 94.62 302 LEU A O 1
ATOM 2382 N N . SER A 1 303 ? 19.489 10.278 4.026 1.00 93.44 303 SER A N 1
ATOM 2383 C CA . SER A 1 303 ? 20.687 9.569 3.568 1.00 93.44 303 SER A CA 1
ATOM 2384 C C . SER A 1 303 ? 20.779 9.625 2.041 1.00 93.44 303 SER A C 1
ATOM 2386 O O . SER A 1 303 ? 19.818 9.232 1.374 1.00 93.44 303 SER A O 1
ATOM 2388 N N . GLY A 1 304 ? 21.947 9.977 1.495 1.00 92.50 304 GLY A N 1
ATOM 2389 C CA . GLY A 1 304 ? 22.143 10.113 0.045 1.00 92.50 304 GLY A CA 1
ATOM 2390 C C . GLY A 1 304 ? 21.687 8.895 -0.770 1.00 92.50 304 GLY A C 1
ATOM 2391 O O . GLY A 1 304 ? 21.010 9.050 -1.775 1.00 92.50 304 GLY A O 1
ATOM 2392 N N . GLN A 1 305 ? 21.931 7.664 -0.297 1.00 92.56 305 GLN A N 1
ATOM 2393 C CA . GLN A 1 305 ? 21.445 6.454 -0.984 1.00 92.56 305 GLN A CA 1
ATOM 2394 C C . GLN A 1 305 ? 19.911 6.360 -1.066 1.00 92.56 305 GLN A C 1
ATOM 2396 O O . GLN A 1 305 ? 19.390 5.843 -2.053 1.00 92.56 305 GLN A O 1
ATOM 2401 N N . SER A 1 306 ? 19.193 6.806 -0.030 1.00 95.19 306 SER A N 1
ATOM 2402 C CA . SER A 1 306 ? 17.724 6.798 -0.025 1.00 95.19 306 SER A CA 1
ATOM 2403 C C . SER A 1 306 ? 17.174 7.877 -0.953 1.00 95.19 306 SER A C 1
ATOM 2405 O O . SER A 1 306 ? 16.275 7.583 -1.736 1.00 95.19 306 SER A O 1
ATOM 2407 N N . ILE A 1 307 ? 17.761 9.078 -0.931 1.00 96.56 307 ILE A N 1
ATOM 2408 C CA . ILE A 1 307 ? 17.367 10.189 -1.807 1.00 96.56 307 ILE A CA 1
ATOM 2409 C C . ILE A 1 307 ? 17.658 9.864 -3.269 1.00 96.56 307 ILE A C 1
ATOM 2411 O O . ILE A 1 307 ? 16.730 9.843 -4.071 1.00 96.56 307 ILE A O 1
ATOM 2415 N N . SER A 1 308 ? 18.900 9.513 -3.619 1.00 94.81 308 SER A N 1
ATOM 2416 C CA . SER A 1 308 ? 19.258 9.181 -5.003 1.00 94.81 308 SER A CA 1
ATOM 2417 C C . SER A 1 308 ? 18.452 7.996 -5.534 1.00 94.81 308 SER A C 1
ATOM 2419 O O . SER A 1 308 ? 18.009 8.015 -6.677 1.00 94.81 308 SER A O 1
ATOM 2421 N N . GLY A 1 309 ? 18.222 6.968 -4.711 1.00 95.12 309 GLY A N 1
ATOM 2422 C CA . GLY A 1 309 ? 17.401 5.825 -5.105 1.00 95.12 309 GLY A CA 1
ATOM 2423 C C . GLY A 1 309 ? 15.925 6.178 -5.310 1.00 95.12 309 GLY A C 1
ATOM 2424 O O . GLY A 1 309 ? 15.308 5.690 -6.253 1.00 95.12 309 GLY A O 1
ATOM 2425 N N . THR A 1 310 ? 15.372 7.065 -4.478 1.00 96.06 310 THR A N 1
ATOM 2426 C CA . THR A 1 310 ? 14.008 7.590 -4.657 1.00 96.06 310 THR A CA 1
ATOM 2427 C C . THR A 1 310 ? 13.918 8.468 -5.909 1.00 96.06 310 THR A C 1
ATOM 2429 O O . THR A 1 310 ? 12.980 8.308 -6.679 1.00 96.06 310 THR A O 1
ATOM 2432 N N . GLY A 1 311 ? 14.920 9.308 -6.185 1.00 95.38 311 GLY A N 1
ATOM 2433 C CA . GLY A 1 311 ? 15.012 10.083 -7.428 1.00 95.38 311 GLY A CA 1
ATOM 2434 C C . GLY A 1 311 ? 14.987 9.191 -8.674 1.00 95.38 311 GLY A C 1
ATOM 2435 O O . GLY A 1 311 ? 14.142 9.366 -9.545 1.00 95.38 311 GLY A O 1
ATOM 2436 N N . ARG A 1 312 ? 15.819 8.140 -8.716 1.00 92.94 312 ARG A N 1
ATOM 2437 C CA . ARG A 1 312 ? 15.809 7.159 -9.822 1.00 92.94 312 ARG A CA 1
ATOM 2438 C C . ARG A 1 312 ? 14.476 6.433 -9.979 1.00 92.94 312 ARG A C 1
ATOM 2440 O O . ARG A 1 312 ? 14.078 6.115 -11.096 1.00 92.94 312 ARG A O 1
ATOM 2447 N N . LEU A 1 313 ? 13.786 6.158 -8.874 1.00 93.25 313 LEU A N 1
ATOM 2448 C CA . LEU A 1 313 ? 12.454 5.566 -8.917 1.00 93.25 313 LEU A CA 1
ATOM 2449 C C . LEU A 1 313 ? 11.432 6.519 -9.549 1.00 93.25 313 LEU A C 1
ATOM 2451 O O . LEU A 1 313 ? 10.628 6.080 -10.364 1.00 93.25 313 LEU A O 1
ATOM 2455 N N . LEU A 1 314 ? 11.469 7.805 -9.202 1.00 92.81 314 LEU A N 1
ATOM 2456 C CA . LEU A 1 314 ? 10.589 8.817 -9.791 1.00 92.81 314 LEU A CA 1
ATOM 2457 C C . LEU A 1 314 ? 10.847 8.977 -11.290 1.00 92.81 314 LEU A C 1
ATOM 2459 O O . LEU A 1 314 ? 9.892 8.979 -12.060 1.00 92.81 314 LEU A O 1
ATOM 2463 N N . GLU A 1 315 ? 12.115 9.007 -11.712 1.00 90.56 315 GLU A N 1
ATOM 2464 C CA . GLU A 1 315 ? 12.493 9.008 -13.133 1.00 90.56 315 GLU A CA 1
ATOM 2465 C C . GLU A 1 315 ? 11.918 7.786 -13.870 1.00 90.56 315 GLU A C 1
ATOM 2467 O O . GLU A 1 315 ? 11.427 7.895 -14.993 1.00 90.56 315 GLU A O 1
ATOM 2472 N N . LEU A 1 316 ? 11.946 6.608 -13.238 1.00 88.38 316 LEU A N 1
ATOM 2473 C CA . LEU A 1 316 ? 11.365 5.391 -13.803 1.00 88.38 316 LEU A CA 1
ATOM 2474 C C . LEU A 1 316 ? 9.837 5.487 -13.918 1.00 88.38 316 LEU A C 1
ATOM 2476 O O . LEU A 1 316 ? 9.276 5.136 -14.954 1.00 88.38 316 LEU A O 1
ATOM 2480 N N . ILE A 1 317 ? 9.162 5.986 -12.880 1.00 89.81 317 ILE A N 1
ATOM 2481 C CA . ILE A 1 317 ? 7.707 6.192 -12.884 1.00 89.81 317 ILE A CA 1
ATOM 2482 C C . ILE A 1 317 ? 7.316 7.216 -13.952 1.00 89.81 317 ILE A C 1
ATOM 2484 O O . ILE A 1 317 ? 6.358 6.984 -14.679 1.00 89.81 317 ILE A O 1
ATOM 2488 N N . ALA A 1 318 ? 8.078 8.298 -14.110 1.00 86.44 318 ALA A N 1
ATOM 2489 C CA . ALA A 1 318 ? 7.879 9.286 -15.165 1.00 86.44 318 ALA A CA 1
ATOM 2490 C C . ALA A 1 318 ? 7.893 8.665 -16.566 1.00 86.44 318 ALA A C 1
ATOM 2492 O O . ALA A 1 318 ? 7.077 9.020 -17.415 1.00 86.44 318 ALA A O 1
ATOM 2493 N N . LYS A 1 319 ? 8.795 7.706 -16.799 1.00 82.19 319 LYS A N 1
ATOM 2494 C CA . LYS A 1 319 ? 8.900 6.997 -18.079 1.00 82.19 319 LYS A CA 1
ATOM 2495 C C . LYS A 1 319 ? 7.770 5.993 -18.300 1.00 82.19 319 LYS A C 1
ATOM 2497 O O . LYS A 1 319 ? 7.245 5.904 -19.408 1.00 82.19 319 LYS A O 1
ATOM 2502 N N . LEU A 1 320 ? 7.444 5.204 -17.277 1.00 83.06 320 LEU A N 1
ATOM 2503 C CA . LEU A 1 320 ? 6.545 4.054 -17.406 1.00 83.06 320 LEU A CA 1
ATOM 2504 C C . LEU A 1 320 ? 5.072 4.401 -17.172 1.00 83.06 320 LEU A C 1
ATOM 2506 O O . LEU A 1 320 ? 4.200 3.786 -17.780 1.00 83.06 320 LEU A O 1
ATOM 2510 N N . ALA A 1 321 ? 4.794 5.360 -16.292 1.00 83.50 321 ALA A N 1
ATOM 2511 C CA . ALA A 1 321 ? 3.454 5.697 -15.832 1.00 83.50 321 ALA A CA 1
ATOM 2512 C C . ALA A 1 321 ? 3.275 7.207 -15.584 1.00 83.50 321 ALA A C 1
ATOM 2514 O O . ALA A 1 321 ? 3.073 7.632 -14.438 1.00 83.50 321 ALA A O 1
ATOM 2515 N N . PRO A 1 322 ? 3.345 8.032 -16.645 1.00 78.44 322 PRO A N 1
ATOM 2516 C CA . PRO A 1 322 ? 3.239 9.476 -16.511 1.00 78.44 322 PRO A CA 1
ATOM 2517 C C . PRO A 1 322 ? 1.843 9.906 -16.032 1.00 78.44 322 PRO A C 1
ATOM 2519 O O . PRO A 1 322 ? 0.828 9.515 -16.610 1.00 78.44 322 PRO A O 1
ATOM 2522 N N . SER A 1 323 ? 1.797 10.757 -15.005 1.00 77.00 323 SER A N 1
ATOM 2523 C CA . SER A 1 323 ? 0.567 11.363 -14.465 1.00 77.00 323 SER A CA 1
ATOM 2524 C C . SER A 1 323 ? 0.265 12.681 -15.164 1.00 77.00 323 SER A C 1
ATOM 2526 O O . SER A 1 323 ? 0.521 13.754 -14.638 1.00 77.00 323 SER A O 1
ATOM 2528 N N . THR A 1 324 ? -0.219 12.591 -16.399 1.00 73.00 324 THR A N 1
ATOM 2529 C CA . THR A 1 324 ? -0.354 13.751 -17.304 1.00 73.00 324 THR A CA 1
ATOM 2530 C C . THR A 1 324 ? -1.782 14.271 -17.434 1.00 73.00 324 THR A C 1
ATOM 2532 O O . THR A 1 324 ? -2.020 15.214 -18.184 1.00 73.00 324 THR A O 1
ATOM 2535 N N . ARG A 1 325 ? -2.751 13.659 -16.744 1.00 81.44 325 ARG A N 1
ATOM 2536 C CA . ARG A 1 325 ? -4.161 14.067 -16.797 1.00 81.44 325 ARG A CA 1
ATOM 2537 C C . ARG A 1 325 ? -4.518 14.880 -15.561 1.00 81.44 325 ARG A C 1
ATOM 2539 O O . ARG A 1 325 ? -4.080 14.542 -14.471 1.00 81.44 325 ARG A O 1
ATOM 2546 N N . ASP A 1 326 ? -5.428 15.839 -15.709 1.00 77.12 326 ASP A N 1
ATOM 2547 C CA . ASP A 1 326 ? -5.869 16.738 -14.627 1.00 77.12 326 ASP A CA 1
ATOM 2548 C C . ASP A 1 326 ? -6.356 16.023 -13.350 1.00 77.12 326 ASP A C 1
ATOM 2550 O O . ASP A 1 326 ? -6.293 16.582 -12.260 1.00 77.12 326 ASP A O 1
ATOM 2554 N N . LYS A 1 327 ? -6.877 14.792 -13.478 1.00 81.00 327 LYS A N 1
ATOM 2555 C CA . LYS A 1 327 ? -7.371 13.975 -12.354 1.00 81.00 327 LYS A CA 1
ATOM 2556 C C . LYS A 1 327 ? -6.326 13.010 -11.772 1.00 81.00 327 LYS A C 1
ATOM 2558 O O . LYS A 1 327 ? -6.637 12.323 -10.801 1.00 81.00 327 LYS A O 1
ATOM 2563 N N . ASP A 1 328 ? -5.136 12.902 -12.362 1.00 86.81 328 ASP A N 1
ATOM 2564 C CA . ASP A 1 328 ? -4.100 11.995 -11.866 1.00 86.81 328 ASP A CA 1
ATOM 2565 C C . ASP A 1 328 ? -3.395 12.611 -10.641 1.00 86.81 328 ASP A C 1
ATOM 2567 O O . ASP A 1 328 ? -2.890 13.731 -10.723 1.00 86.81 328 ASP A O 1
ATOM 2571 N N . PRO A 1 329 ? -3.314 11.908 -9.496 1.00 88.94 329 PRO A N 1
ATOM 2572 C CA . PRO A 1 329 ? -2.621 12.419 -8.319 1.00 88.94 329 PRO A CA 1
ATOM 2573 C C . PRO A 1 329 ? -1.096 12.479 -8.506 1.00 88.94 329 PRO A C 1
ATOM 2575 O O . PRO A 1 329 ? -0.430 11.476 -8.806 1.00 88.94 329 PRO A O 1
ATOM 2578 N N . TYR A 1 330 ? -0.525 13.651 -8.225 1.00 88.44 330 TYR A N 1
ATOM 2579 C CA . TYR A 1 330 ? 0.924 13.847 -8.149 1.00 88.44 330 TYR A CA 1
ATOM 2580 C C . TYR A 1 330 ? 1.524 13.184 -6.910 1.00 88.44 330 TYR A C 1
ATOM 2582 O O . TYR A 1 330 ? 0.927 13.264 -5.842 1.00 88.44 330 TYR A O 1
ATOM 2590 N N . PRO A 1 331 ? 2.711 12.568 -6.993 1.00 92.06 331 PRO A N 1
ATOM 2591 C CA . PRO A 1 331 ? 3.345 12.004 -5.810 1.00 92.06 331 PRO A CA 1
ATOM 2592 C C . PRO A 1 331 ? 3.626 13.025 -4.692 1.00 92.06 331 PRO A C 1
ATOM 2594 O O . PRO A 1 331 ? 4.000 14.168 -4.953 1.00 92.06 331 PRO A O 1
ATOM 2597 N N . ALA A 1 332 ? 3.510 12.571 -3.445 1.00 94.88 332 ALA A N 1
ATOM 2598 C CA . ALA A 1 332 ? 3.873 13.306 -2.237 1.00 94.88 332 ALA A CA 1
ATOM 2599 C C . ALA A 1 332 ? 5.132 12.714 -1.583 1.00 94.88 332 ALA A C 1
ATOM 2601 O O . ALA A 1 332 ? 5.425 11.522 -1.720 1.00 94.88 332 ALA A O 1
ATOM 2602 N N . PHE A 1 333 ? 5.853 13.535 -0.822 1.00 95.75 333 PHE A N 1
ATOM 2603 C CA . PHE A 1 333 ? 7.118 13.178 -0.186 1.00 95.75 333 PHE A CA 1
ATOM 2604 C C . PHE A 1 333 ? 7.078 13.353 1.323 1.00 95.75 333 PHE A C 1
ATOM 2606 O O . PHE A 1 333 ? 6.601 14.363 1.840 1.00 95.75 333 PHE A O 1
ATOM 2613 N N . ILE A 1 334 ? 7.667 12.387 2.024 1.00 97.38 334 ILE A N 1
ATOM 2614 C CA . ILE A 1 334 ? 7.936 12.475 3.454 1.00 97.38 334 ILE A CA 1
ATOM 2615 C C . ILE A 1 334 ? 9.430 12.263 3.691 1.00 97.38 334 ILE A C 1
ATOM 2617 O O . ILE A 1 334 ? 9.944 11.149 3.536 1.00 97.38 334 ILE A O 1
ATOM 2621 N N . LEU A 1 335 ? 10.113 13.322 4.120 1.00 96.88 335 LEU A N 1
ATOM 2622 C CA . LEU A 1 335 ? 11.472 13.272 4.644 1.00 96.88 335 LEU A CA 1
ATOM 2623 C C . LEU A 1 335 ? 11.414 13.007 6.148 1.00 96.88 335 LEU A C 1
ATOM 2625 O O . LEU A 1 335 ? 10.954 13.828 6.931 1.00 96.88 335 LEU A O 1
ATOM 2629 N N . THR A 1 336 ? 11.854 11.824 6.555 1.00 94.81 336 THR A N 1
ATOM 2630 C CA . THR A 1 336 ? 11.681 11.306 7.919 1.00 94.81 336 THR A CA 1
ATOM 2631 C C . THR A 1 336 ? 13.012 11.119 8.631 1.00 94.81 336 THR A C 1
ATOM 2633 O O . THR A 1 336 ? 14.070 11.006 8.004 1.00 94.81 336 THR A O 1
ATOM 2636 N N . LYS A 1 337 ? 12.951 11.028 9.965 1.00 92.00 337 LYS A N 1
ATOM 2637 C CA . LYS A 1 337 ? 14.110 10.872 10.856 1.00 92.00 337 LYS A CA 1
ATOM 2638 C C . LYS A 1 337 ? 15.092 12.032 10.716 1.00 92.00 337 LYS A C 1
ATOM 2640 O O . LYS A 1 337 ? 16.302 11.834 10.807 1.00 92.00 337 LYS A O 1
ATOM 2645 N N . VAL A 1 338 ? 14.559 13.226 10.489 1.00 92.56 338 VAL A N 1
ATOM 2646 C CA . VAL A 1 338 ? 15.355 14.439 10.337 1.00 92.56 338 VAL A CA 1
ATOM 2647 C C . VAL A 1 338 ? 15.927 14.846 11.701 1.00 92.56 338 VAL A C 1
ATOM 2649 O O . VAL A 1 338 ? 15.153 15.001 12.653 1.00 92.56 338 VAL A O 1
ATOM 2652 N N . PRO A 1 339 ? 17.262 14.970 11.843 1.00 88.12 339 PRO A N 1
ATOM 2653 C CA . PRO A 1 339 ? 17.877 15.493 13.059 1.00 88.12 339 PRO A CA 1
ATOM 2654 C C . PRO A 1 339 ? 17.399 16.919 13.347 1.00 88.12 339 PRO A C 1
ATOM 2656 O O . PRO A 1 339 ? 17.134 17.685 12.429 1.00 88.12 339 PRO A O 1
ATOM 2659 N N . GLN A 1 340 ? 17.303 17.290 14.621 1.00 83.44 340 GLN A N 1
ATOM 2660 C CA . GLN A 1 340 ? 16.887 18.638 15.038 1.00 83.44 340 GLN A CA 1
ATOM 2661 C C . GLN A 1 340 ? 18.089 19.579 15.236 1.00 83.44 340 GLN A C 1
ATOM 2663 O O . GLN A 1 340 ? 18.124 20.353 16.191 1.00 83.44 340 GLN A O 1
ATOM 2668 N N . ASP A 1 341 ? 19.098 19.475 14.375 1.00 83.81 341 ASP A N 1
ATOM 2669 C CA . ASP A 1 341 ? 20.293 20.321 14.402 1.00 83.81 341 ASP A CA 1
ATOM 2670 C C . ASP A 1 341 ? 20.400 21.182 13.133 1.00 83.81 341 ASP A C 1
ATOM 2672 O O . ASP A 1 341 ? 19.748 20.916 12.124 1.00 83.81 341 ASP A O 1
ATOM 2676 N N . GLU A 1 342 ? 21.235 22.224 13.178 1.00 75.94 342 GLU A N 1
ATOM 2677 C CA . GLU A 1 342 ? 21.411 23.173 12.065 1.00 75.94 342 GLU A CA 1
ATOM 2678 C C . GLU A 1 342 ? 21.953 22.509 10.784 1.00 75.94 342 GLU A C 1
ATOM 2680 O O . GLU A 1 342 ? 21.799 23.048 9.690 1.00 75.94 342 GLU A O 1
ATOM 2685 N N . THR A 1 343 ? 22.576 21.327 10.880 1.00 76.81 343 THR A N 1
ATOM 2686 C CA . THR A 1 343 ? 23.111 20.632 9.699 1.00 76.81 343 THR A CA 1
ATOM 2687 C C . THR A 1 343 ? 22.014 19.983 8.860 1.00 76.81 343 THR A C 1
ATOM 2689 O O . THR A 1 343 ? 22.201 19.773 7.659 1.00 76.81 343 THR A O 1
ATOM 2692 N N . ALA A 1 344 ? 20.852 19.716 9.461 1.00 84.81 344 ALA A N 1
ATOM 2693 C CA . ALA A 1 344 ? 19.721 19.109 8.781 1.00 84.81 344 ALA A CA 1
ATOM 2694 C C . ALA A 1 344 ? 19.072 20.041 7.746 1.00 84.81 344 ALA A C 1
ATOM 2696 O O . AL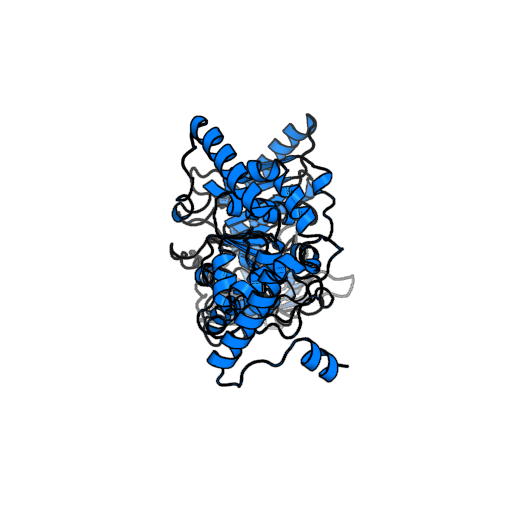A A 1 344 ? 18.638 19.552 6.707 1.00 84.81 344 ALA A O 1
ATOM 2697 N N . GLU A 1 345 ? 19.044 21.360 7.972 1.00 87.44 345 GLU A N 1
ATOM 2698 C CA . GLU A 1 345 ? 18.364 22.313 7.077 1.00 87.44 345 GLU A CA 1
ATOM 2699 C C . GLU A 1 345 ? 18.929 22.280 5.651 1.00 87.44 345 GLU A C 1
ATOM 2701 O O . GLU A 1 345 ? 18.183 22.118 4.686 1.00 87.44 345 GLU A O 1
ATOM 2706 N N . ASN A 1 346 ? 20.257 22.340 5.513 1.00 88.06 346 ASN A N 1
ATOM 2707 C CA . ASN A 1 346 ? 20.910 22.280 4.203 1.00 88.06 346 ASN A CA 1
ATOM 2708 C C . ASN A 1 346 ? 20.667 20.937 3.500 1.00 88.06 346 ASN A C 1
ATOM 2710 O O . ASN A 1 346 ? 20.427 20.903 2.294 1.00 88.06 346 ASN A O 1
ATOM 2714 N N . LEU A 1 347 ? 20.692 19.833 4.254 1.00 90.62 347 LEU A N 1
ATOM 2715 C CA . LEU A 1 347 ? 20.455 18.496 3.709 1.00 90.62 347 LEU A CA 1
ATOM 2716 C C . LEU A 1 347 ? 19.009 18.306 3.247 1.00 90.62 347 LEU A C 1
ATOM 2718 O O . LEU A 1 347 ? 18.782 17.608 2.261 1.00 90.62 347 LEU A O 1
ATOM 2722 N N . ILE A 1 348 ? 18.036 18.910 3.936 1.00 93.38 348 ILE A N 1
ATOM 2723 C CA . ILE A 1 348 ? 16.632 18.914 3.509 1.00 93.38 348 ILE A CA 1
ATOM 2724 C C . ILE A 1 348 ? 16.515 19.631 2.168 1.00 93.38 348 ILE A C 1
ATOM 2726 O O . ILE A 1 348 ? 15.964 19.053 1.238 1.00 93.38 348 ILE A O 1
ATOM 2730 N N . ILE A 1 349 ? 17.083 20.834 2.042 1.00 91.88 349 ILE A N 1
ATOM 2731 C CA . ILE A 1 349 ? 17.017 21.628 0.806 1.00 91.88 349 ILE A CA 1
ATOM 2732 C C . ILE A 1 349 ? 17.628 20.859 -0.376 1.00 91.88 349 ILE A C 1
ATOM 2734 O O . ILE A 1 349 ? 16.991 20.733 -1.419 1.00 91.88 349 ILE A O 1
ATOM 2738 N N . GLU A 1 350 ? 18.827 20.292 -0.207 1.00 92.75 350 GLU A N 1
ATOM 2739 C CA . GLU A 1 350 ? 19.497 19.495 -1.247 1.00 92.75 350 GLU A CA 1
ATOM 2740 C C . GLU A 1 350 ? 18.682 18.245 -1.628 1.00 92.75 350 GLU A C 1
ATOM 2742 O O . GLU A 1 350 ? 18.532 17.903 -2.808 1.00 92.75 350 GLU A O 1
ATOM 2747 N N . SER A 1 351 ? 18.114 17.573 -0.622 1.00 94.06 351 SER A N 1
ATOM 2748 C CA . SER A 1 351 ? 17.282 16.386 -0.817 1.00 94.06 351 SER A CA 1
ATOM 2749 C C . SER A 1 351 ? 15.993 16.714 -1.565 1.00 94.06 351 SER A C 1
ATOM 2751 O O . SER A 1 351 ? 15.640 16.013 -2.511 1.00 94.06 351 SER A O 1
ATOM 2753 N N . GLU A 1 352 ? 15.296 17.779 -1.169 1.00 93.19 352 GLU A N 1
ATOM 2754 C CA . GLU A 1 352 ? 14.079 18.237 -1.832 1.00 93.19 352 GLU A CA 1
ATOM 2755 C C . GLU A 1 352 ? 14.357 18.649 -3.270 1.00 93.19 352 GLU A C 1
ATOM 2757 O O . GLU A 1 352 ? 13.624 18.222 -4.156 1.00 93.19 352 GLU A O 1
ATOM 2762 N N . GLN A 1 353 ? 15.431 19.401 -3.525 1.00 93.12 353 GLN A N 1
ATOM 2763 C CA . GLN A 1 353 ? 15.803 19.790 -4.882 1.00 93.12 353 GLN A CA 1
ATOM 2764 C C . GLN A 1 353 ? 16.015 18.560 -5.774 1.00 93.12 353 GLN A C 1
ATOM 2766 O O . GLN A 1 353 ? 15.442 18.483 -6.859 1.00 93.12 353 GLN A O 1
ATOM 2771 N N . THR A 1 354 ? 16.755 17.560 -5.287 1.00 93.75 354 THR A N 1
ATOM 2772 C CA . THR A 1 354 ? 16.986 16.308 -6.026 1.00 93.75 354 THR A CA 1
ATOM 2773 C C . THR A 1 354 ? 15.672 15.595 -6.370 1.00 93.75 354 THR A C 1
ATOM 2775 O O . THR A 1 354 ? 15.500 15.084 -7.477 1.00 93.75 354 THR A O 1
ATOM 2778 N N . LEU A 1 355 ? 14.726 15.542 -5.427 1.00 93.88 355 LEU A N 1
ATOM 2779 C CA . LEU A 1 355 ? 13.430 14.893 -5.644 1.00 93.88 355 LEU A CA 1
ATOM 2780 C C . LEU A 1 355 ? 12.517 15.710 -6.568 1.00 93.88 355 LEU A C 1
ATOM 2782 O O . LEU A 1 355 ? 11.808 15.120 -7.383 1.00 93.88 355 LEU A O 1
ATOM 2786 N N . LEU A 1 356 ? 12.554 17.042 -6.471 1.00 91.88 356 LEU A N 1
ATOM 2787 C CA . LEU A 1 356 ? 11.800 17.964 -7.324 1.00 91.88 356 LEU A CA 1
ATOM 2788 C C . LEU A 1 356 ? 12.263 17.902 -8.784 1.00 91.88 356 LEU A C 1
ATOM 2790 O O . LEU A 1 356 ? 11.432 17.880 -9.690 1.00 91.88 356 LEU A O 1
ATOM 2794 N N . GLU A 1 357 ? 13.571 17.809 -9.021 1.00 91.88 357 GLU A N 1
ATOM 2795 C CA . GLU A 1 357 ? 14.126 17.607 -10.363 1.00 91.88 357 GLU A CA 1
ATOM 2796 C C . GLU A 1 357 ? 13.660 16.269 -10.962 1.00 91.88 357 GLU A C 1
ATOM 2798 O O . GLU A 1 357 ? 13.252 16.211 -12.121 1.00 91.88 357 GLU A O 1
ATOM 2803 N N . ALA A 1 358 ? 13.639 15.200 -10.160 1.00 91.19 358 ALA A N 1
ATOM 2804 C CA . ALA A 1 358 ? 13.238 13.870 -10.617 1.00 91.19 358 ALA A CA 1
ATOM 2805 C C . ALA A 1 358 ? 11.725 13.721 -10.875 1.00 91.19 358 ALA A C 1
ATOM 2807 O O . ALA A 1 358 ? 11.323 12.965 -11.760 1.00 91.19 358 ALA A O 1
ATOM 2808 N N . ILE A 1 359 ? 10.876 14.414 -10.107 1.00 89.31 359 ILE A N 1
ATOM 2809 C CA . ILE A 1 359 ? 9.412 14.381 -10.274 1.00 89.31 359 ILE A CA 1
ATOM 2810 C C . ILE A 1 359 ? 8.912 15.363 -11.335 1.00 89.31 359 ILE A C 1
ATOM 2812 O O . ILE A 1 359 ? 7.789 15.201 -11.794 1.00 89.31 359 ILE A O 1
ATOM 2816 N N . GLN A 1 360 ? 9.708 16.350 -11.757 1.00 87.62 360 GLN A N 1
ATOM 2817 C CA . GLN A 1 360 ? 9.285 17.372 -12.721 1.00 87.62 360 GLN A CA 1
ATOM 2818 C C . GLN A 1 360 ? 8.535 16.807 -13.949 1.00 87.62 360 GLN A C 1
ATOM 2820 O O . GLN A 1 360 ? 7.489 17.356 -14.287 1.00 87.62 360 GLN A O 1
ATOM 2825 N N . PRO A 1 361 ? 8.961 15.696 -14.589 1.00 85.00 361 PRO A N 1
ATOM 2826 C CA . PRO A 1 361 ? 8.254 15.168 -15.759 1.00 85.00 361 PRO A CA 1
ATOM 2827 C C . PRO A 1 361 ? 6.880 14.541 -15.445 1.00 85.00 361 PRO A C 1
ATOM 2829 O O . PRO A 1 361 ? 6.135 14.207 -16.363 1.00 85.00 361 PRO A O 1
ATOM 2832 N N . LEU A 1 362 ? 6.561 14.333 -14.164 1.00 80.12 362 LEU A N 1
ATOM 2833 C CA . LEU A 1 362 ? 5.269 13.848 -13.670 1.00 80.12 362 LEU A CA 1
ATOM 2834 C C . LEU A 1 362 ? 4.315 14.978 -13.273 1.00 80.12 362 LEU A C 1
ATOM 2836 O O . LEU A 1 362 ? 3.159 14.685 -12.986 1.00 80.12 362 LEU A O 1
ATOM 2840 N N . LEU A 1 363 ? 4.791 16.221 -13.190 1.00 77.12 363 LEU A N 1
ATOM 2841 C CA . LEU A 1 363 ? 4.000 17.370 -12.760 1.00 77.12 363 LEU A CA 1
ATOM 2842 C C . LEU A 1 363 ? 3.399 18.088 -13.975 1.00 77.12 363 LEU A C 1
ATOM 28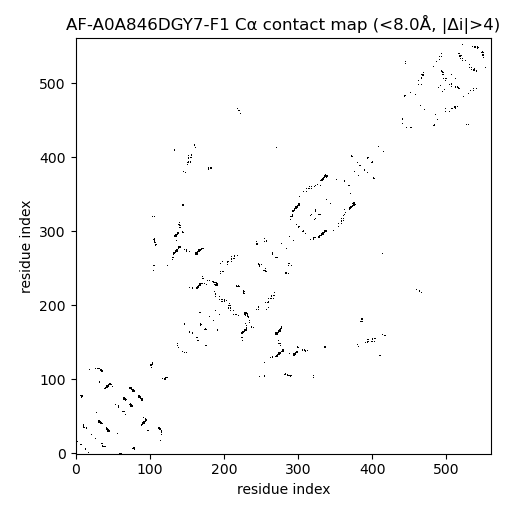44 O O . LEU A 1 363 ? 4.076 18.289 -14.983 1.00 77.12 363 LEU A O 1
ATOM 2848 N N . GLY A 1 364 ? 2.134 18.500 -13.877 1.00 67.69 364 GLY A N 1
ATOM 2849 C CA . GLY A 1 364 ? 1.548 19.462 -14.810 1.00 67.69 364 GLY A CA 1
ATOM 2850 C C . GLY A 1 364 ? 2.126 20.864 -14.601 1.00 67.69 364 GLY A C 1
ATOM 2851 O O . GLY A 1 364 ? 2.695 21.157 -13.544 1.00 67.69 364 GLY A O 1
ATOM 2852 N N . GLU A 1 365 ? 1.968 21.739 -15.599 1.00 60.41 365 GLU A N 1
ATOM 2853 C CA . GLU A 1 365 ? 2.318 23.159 -15.461 1.00 60.41 365 GLU A CA 1
ATOM 2854 C C . GLU A 1 365 ? 1.642 23.725 -14.189 1.00 60.41 365 GLU A C 1
ATOM 2856 O O . GLU A 1 365 ? 0.465 23.468 -13.936 1.00 60.41 365 GLU A O 1
ATOM 2861 N N . ASP A 1 366 ? 2.415 24.413 -13.342 1.00 65.25 366 ASP A N 1
ATOM 2862 C CA . ASP A 1 366 ? 2.002 25.025 -12.062 1.00 65.25 366 ASP A CA 1
ATOM 2863 C C . ASP A 1 366 ? 1.662 24.091 -10.875 1.00 65.25 366 ASP A C 1
ATOM 2865 O O . ASP A 1 366 ? 1.173 24.561 -9.845 1.00 65.25 366 ASP A O 1
ATOM 2869 N N . SER A 1 367 ? 1.948 22.785 -10.947 1.00 73.50 367 SER A N 1
ATOM 2870 C CA . SER A 1 367 ? 1.699 21.858 -9.825 1.00 73.50 367 SER A CA 1
ATOM 2871 C C . SER A 1 367 ? 2.908 21.707 -8.892 1.00 73.50 367 SER A C 1
ATOM 2873 O O . SER A 1 367 ? 4.006 21.387 -9.342 1.00 73.50 367 SER A O 1
ATOM 2875 N N . GLU A 1 368 ? 2.710 21.873 -7.579 1.00 82.56 368 GLU A N 1
ATOM 2876 C CA . GLU A 1 368 ? 3.756 21.689 -6.561 1.00 82.56 368 GLU A CA 1
ATOM 2877 C C . GLU A 1 368 ? 3.455 20.456 -5.684 1.00 82.56 368 GLU A C 1
ATOM 2879 O O . GLU A 1 368 ? 2.378 20.375 -5.086 1.00 82.56 368 GLU A O 1
ATOM 2884 N N . PRO A 1 369 ? 4.369 19.471 -5.595 1.00 88.56 369 PRO A N 1
ATOM 2885 C CA . PRO A 1 369 ? 4.127 18.260 -4.827 1.00 88.56 369 PRO A CA 1
ATOM 2886 C C . PRO A 1 369 ? 4.199 18.540 -3.324 1.00 88.56 369 PRO A C 1
ATOM 2888 O O . PRO A 1 369 ? 5.009 19.341 -2.844 1.00 88.56 369 PRO A O 1
ATOM 2891 N N . ILE A 1 370 ? 3.388 17.811 -2.560 1.00 92.69 370 ILE A N 1
ATOM 2892 C CA . ILE A 1 370 ? 3.398 17.898 -1.099 1.00 92.69 370 ILE A CA 1
ATOM 2893 C C . ILE A 1 370 ? 4.719 17.356 -0.569 1.00 92.69 370 ILE A C 1
ATOM 2895 O O . ILE A 1 370 ? 5.130 16.245 -0.905 1.00 92.69 370 ILE A O 1
ATOM 2899 N N . ARG A 1 371 ? 5.358 18.134 0.301 1.00 94.25 371 ARG A N 1
ATOM 2900 C CA . ARG A 1 371 ? 6.606 17.788 0.980 1.00 94.25 371 ARG A CA 1
ATOM 2901 C C . ARG A 1 371 ? 6.405 17.952 2.475 1.00 94.25 371 ARG A C 1
ATOM 2903 O O . ARG A 1 371 ? 6.006 19.015 2.941 1.00 94.25 371 ARG A O 1
ATOM 2910 N N . ILE A 1 372 ? 6.653 16.886 3.223 1.00 95.69 372 ILE A N 1
ATOM 2911 C CA . ILE A 1 372 ? 6.510 16.863 4.676 1.00 95.69 372 ILE A CA 1
ATOM 2912 C C . ILE A 1 372 ? 7.836 16.432 5.277 1.00 95.69 372 ILE A C 1
ATOM 2914 O O . ILE A 1 372 ? 8.421 15.436 4.858 1.00 95.69 372 ILE A O 1
ATOM 2918 N N . THR A 1 373 ? 8.283 17.155 6.297 1.00 94.81 373 THR A N 1
ATOM 2919 C CA . THR A 1 373 ? 9.455 16.786 7.086 1.00 94.81 373 THR A CA 1
ATOM 2920 C C . THR A 1 373 ? 9.027 16.355 8.482 1.00 94.81 373 THR A C 1
ATOM 2922 O O . THR A 1 373 ? 8.292 17.072 9.159 1.00 94.81 373 THR A O 1
ATOM 2925 N N . THR A 1 374 ? 9.494 15.188 8.927 1.00 93.75 374 THR A N 1
ATOM 2926 C CA . THR A 1 374 ? 9.202 14.650 10.259 1.00 93.75 374 THR A CA 1
ATOM 2927 C C . THR A 1 374 ? 10.489 14.453 11.071 1.00 93.75 374 THR A C 1
ATOM 2929 O O . THR A 1 374 ? 11.464 13.858 10.585 1.00 93.75 374 THR A O 1
ATOM 2932 N N . PRO A 1 375 ? 10.536 14.962 12.319 1.00 91.25 375 PRO A N 1
ATOM 2933 C CA . PRO A 1 375 ? 11.744 14.912 13.128 1.00 91.25 375 PRO A CA 1
ATOM 2934 C C . PRO A 1 375 ? 12.032 13.496 13.623 1.00 91.25 375 PRO A C 1
ATOM 2936 O O . PRO A 1 375 ? 11.137 12.668 13.822 1.00 91.25 375 PRO A O 1
ATOM 2939 N N . PHE A 1 376 ? 13.303 13.223 13.895 1.00 87.50 376 PHE A N 1
ATOM 2940 C CA . PHE A 1 376 ? 13.700 12.001 14.575 1.00 87.50 376 PHE A CA 1
ATOM 2941 C C . PHE A 1 376 ? 13.098 11.939 15.986 1.00 87.50 376 PHE A C 1
ATOM 2943 O O . PHE A 1 376 ? 13.293 12.833 16.805 1.00 87.50 376 PHE A O 1
ATOM 2950 N N . THR A 1 377 ? 12.371 10.856 16.269 1.00 82.75 377 THR A N 1
ATOM 2951 C CA . THR A 1 377 ? 11.739 10.616 17.571 1.00 82.75 377 THR A CA 1
ATOM 2952 C C . THR A 1 377 ? 12.105 9.220 18.067 1.00 82.75 377 THR A C 1
ATOM 2954 O O . THR A 1 377 ? 11.672 8.226 17.484 1.00 82.75 377 THR A O 1
ATOM 2957 N N . GLU A 1 378 ? 12.847 9.130 19.176 1.00 80.19 378 GLU A N 1
ATOM 2958 C CA . GLU A 1 378 ? 13.311 7.851 19.749 1.00 80.19 378 GLU A CA 1
ATOM 2959 C C . GLU A 1 378 ? 12.157 6.870 20.017 1.00 80.19 378 GLU A C 1
ATOM 2961 O O . GLU A 1 378 ? 12.234 5.692 19.670 1.00 80.19 378 GLU A O 1
ATOM 2966 N N . LYS A 1 379 ? 11.033 7.371 20.549 1.00 78.75 379 LYS A N 1
ATOM 2967 C CA . LYS A 1 379 ? 9.837 6.565 20.865 1.00 78.75 379 LYS A CA 1
ATOM 2968 C C . LYS A 1 379 ? 9.181 5.901 19.650 1.00 78.75 379 LYS A C 1
ATOM 2970 O O . LYS A 1 379 ? 8.462 4.924 19.819 1.00 78.75 379 LYS A O 1
ATOM 2975 N N . LEU A 1 380 ? 9.395 6.442 18.450 1.00 80.50 380 LEU A N 1
ATOM 2976 C CA . LEU A 1 380 ? 8.844 5.918 17.195 1.00 80.50 380 LEU A CA 1
ATOM 2977 C C . LEU A 1 380 ? 9.885 5.134 16.382 1.00 80.50 380 LEU A C 1
ATOM 2979 O O . LEU A 1 380 ? 9.550 4.545 15.356 1.00 80.50 380 LEU A O 1
ATOM 2983 N N . GLN A 1 381 ? 11.145 5.118 16.829 1.00 76.81 381 GLN A N 1
ATOM 2984 C CA . GLN A 1 381 ? 12.209 4.334 16.208 1.00 76.81 381 GLN A CA 1
ATOM 2985 C C . GLN A 1 381 ? 12.095 2.851 16.567 1.00 76.81 381 GLN A C 1
ATOM 2987 O O . GLN A 1 381 ? 12.340 1.996 15.716 1.00 76.81 381 GLN A O 1
ATOM 2992 N N . ILE A 1 382 ? 11.743 2.562 17.822 1.00 77.94 382 ILE A N 1
ATOM 2993 C CA . ILE A 1 382 ? 11.578 1.207 18.346 1.00 77.94 382 ILE A CA 1
ATOM 2994 C C . ILE A 1 382 ? 10.095 1.010 18.641 1.00 77.94 382 ILE A C 1
ATOM 2996 O O . ILE A 1 382 ? 9.604 1.373 19.708 1.00 77.94 382 ILE A O 1
ATOM 3000 N N . LEU A 1 383 ? 9.379 0.461 17.661 1.00 75.69 383 LEU A N 1
ATOM 3001 C CA . LEU A 1 383 ? 7.991 0.055 17.846 1.00 75.69 383 LEU A CA 1
ATOM 3002 C C . LEU A 1 383 ? 7.958 -1.277 18.597 1.00 75.69 383 LEU A C 1
ATOM 3004 O O . LEU A 1 383 ? 8.730 -2.187 18.291 1.00 75.69 383 LEU A O 1
ATOM 3008 N N . SER A 1 384 ? 7.077 -1.389 19.586 1.00 80.38 384 SER A N 1
ATOM 3009 C CA . SER A 1 384 ? 6.784 -2.675 20.210 1.00 80.38 384 SER A CA 1
ATOM 3010 C C . SER A 1 384 ? 5.909 -3.526 19.289 1.00 80.38 384 SER A C 1
ATOM 3012 O O . SER A 1 384 ? 5.255 -3.011 18.386 1.00 80.38 384 SER A O 1
ATOM 3014 N N . ASN A 1 385 ? 5.832 -4.834 19.546 1.00 82.44 385 ASN A N 1
ATOM 3015 C CA . ASN A 1 385 ? 4.936 -5.748 18.819 1.00 82.44 385 ASN A CA 1
ATOM 3016 C C . ASN A 1 385 ? 3.476 -5.665 19.319 1.00 82.44 385 ASN A C 1
ATOM 3018 O O . ASN A 1 385 ? 2.733 -6.645 19.269 1.00 82.44 385 ASN A O 1
ATOM 3022 N N . SER A 1 386 ? 3.079 -4.517 19.870 1.00 87.56 386 SER A N 1
ATOM 3023 C CA . SER A 1 386 ? 1.761 -4.277 20.449 1.00 87.56 386 SER A CA 1
ATOM 3024 C C . SER A 1 386 ? 1.077 -3.156 19.687 1.00 87.56 386 SER A C 1
ATOM 3026 O O . SER A 1 386 ? 1.495 -1.998 19.762 1.00 87.56 386 SER A O 1
ATOM 3028 N N . TRP A 1 387 ? 0.003 -3.500 18.975 1.00 89.56 387 TRP A N 1
ATOM 3029 C CA . TRP A 1 387 ? -0.836 -2.529 18.282 1.00 89.56 387 TRP A CA 1
ATOM 3030 C C . TRP A 1 387 ? -1.241 -1.369 19.200 1.00 89.56 387 TRP A C 1
ATOM 3032 O O . TRP A 1 387 ? -1.052 -0.211 18.840 1.00 89.56 387 TRP A O 1
ATOM 3042 N N . GLN A 1 388 ? -1.726 -1.662 20.412 1.00 86.75 388 GLN A N 1
ATOM 3043 C CA . GLN A 1 388 ? -2.215 -0.639 21.339 1.00 86.75 388 GLN A CA 1
ATOM 3044 C C . GLN A 1 388 ? -1.120 0.334 21.779 1.00 86.75 388 GLN A C 1
ATOM 3046 O O . GLN A 1 388 ? -1.370 1.535 21.864 1.00 86.75 388 GLN A O 1
ATOM 3051 N N . GLU A 1 389 ? 0.089 -0.156 22.060 1.00 87.06 389 GLU A N 1
ATOM 3052 C CA . GLU A 1 389 ? 1.198 0.710 22.476 1.00 87.06 389 GLU A CA 1
ATOM 3053 C C . GLU A 1 389 ? 1.632 1.632 21.335 1.00 87.06 389 GLU A C 1
ATOM 3055 O O . GLU A 1 389 ? 1.781 2.838 21.540 1.00 87.06 389 GLU A O 1
ATOM 3060 N N . VAL A 1 390 ? 1.766 1.091 20.120 1.00 88.56 390 VAL A N 1
ATOM 3061 C CA . VAL A 1 390 ? 2.093 1.884 18.927 1.00 88.56 390 VAL A CA 1
ATOM 3062 C C . VAL A 1 390 ? 1.007 2.925 18.658 1.00 88.56 390 VAL A C 1
ATOM 3064 O O . VAL A 1 390 ? 1.320 4.098 18.465 1.00 88.56 390 VAL A O 1
ATOM 3067 N N . TRP A 1 391 ? -0.264 2.528 18.719 1.00 88.44 391 TRP A N 1
ATOM 3068 C CA . TRP A 1 391 ? -1.411 3.409 18.504 1.00 88.44 391 TRP A CA 1
ATOM 3069 C C . TRP A 1 391 ? -1.484 4.558 19.525 1.00 88.44 391 TRP A C 1
ATOM 3071 O O . TRP A 1 391 ? -1.767 5.705 19.167 1.00 88.44 391 TRP A O 1
ATOM 3081 N N . GLN A 1 392 ? -1.173 4.287 20.798 1.00 88.00 392 GLN A N 1
ATOM 3082 C CA . GLN A 1 392 ? -1.093 5.309 21.848 1.00 88.00 392 GLN A CA 1
ATOM 3083 C C . GLN A 1 392 ? 0.115 6.239 21.670 1.00 88.00 392 GLN A C 1
ATOM 3085 O O . GLN A 1 392 ? -0.001 7.455 21.844 1.00 88.00 392 GLN A O 1
ATOM 3090 N N . HIS A 1 393 ? 1.280 5.694 21.313 1.00 88.31 393 HIS A N 1
ATOM 3091 C CA . HIS A 1 393 ? 2.477 6.497 21.060 1.00 88.31 393 HIS A CA 1
ATOM 3092 C C . HIS A 1 393 ? 2.283 7.438 19.870 1.00 88.31 393 HIS A C 1
ATOM 3094 O O . HIS A 1 393 ? 2.632 8.613 19.973 1.00 88.31 393 HIS A O 1
ATOM 3100 N N . LEU A 1 394 ? 1.674 6.960 18.784 1.00 87.81 394 LEU A N 1
ATOM 3101 C CA . LEU A 1 394 ? 1.316 7.793 17.638 1.00 87.81 394 LEU A CA 1
ATOM 3102 C C . LEU A 1 394 ? 0.310 8.879 18.030 1.00 87.81 394 LEU A C 1
ATOM 3104 O O . LEU A 1 394 ? 0.557 10.051 17.749 1.00 87.81 394 LEU A O 1
ATOM 3108 N N . GLY A 1 395 ? -0.736 8.520 18.781 1.00 81.50 395 GLY A N 1
ATOM 3109 C CA . GLY A 1 395 ? -1.777 9.442 19.251 1.00 81.50 395 GLY A CA 1
ATOM 3110 C C . GLY A 1 395 ? -1.283 10.576 20.154 1.00 81.50 395 GLY A C 1
ATOM 3111 O O . GLY A 1 395 ? -1.941 11.605 20.268 1.00 81.50 395 GLY A O 1
ATOM 3112 N N . THR A 1 396 ? -0.128 10.404 20.798 1.00 79.94 396 THR A N 1
ATOM 3113 C CA . THR A 1 396 ? 0.513 11.436 21.635 1.00 79.94 396 THR A CA 1
ATOM 3114 C C . THR A 1 396 ? 1.658 12.161 20.926 1.00 79.94 396 THR A C 1
ATOM 3116 O O . THR A 1 396 ? 2.263 13.068 21.500 1.00 79.94 396 THR A O 1
ATOM 3119 N N . SER A 1 397 ? 1.977 11.763 19.694 1.00 81.25 397 SER A N 1
ATOM 3120 C CA . SER A 1 397 ? 3.056 12.343 18.900 1.00 81.25 397 SER A CA 1
ATOM 3121 C C . SER A 1 397 ? 2.554 13.486 18.017 1.00 81.25 397 SER A C 1
ATOM 3123 O O . SER A 1 397 ? 1.430 13.457 17.524 1.00 81.25 397 SER A O 1
ATOM 3125 N N . GLN A 1 398 ? 3.432 14.449 17.730 1.00 86.25 398 GLN A N 1
ATOM 3126 C CA . GLN A 1 398 ? 3.176 15.513 16.746 1.00 86.25 398 GLN A CA 1
ATOM 3127 C C . GLN A 1 398 ? 3.119 14.987 15.300 1.00 86.25 398 GLN A C 1
ATOM 3129 O O . GLN A 1 398 ? 2.827 15.742 14.379 1.00 86.25 398 GLN A O 1
ATOM 3134 N N . LEU A 1 399 ? 3.412 13.697 15.076 1.00 88.69 399 LEU A N 1
ATOM 3135 C CA . LEU A 1 399 ? 3.461 13.106 13.742 1.00 88.69 399 LEU A CA 1
ATOM 3136 C C . LEU A 1 399 ? 2.108 13.186 13.029 1.00 88.69 399 LEU A C 1
ATOM 3138 O O . LEU A 1 399 ? 2.075 13.412 11.827 1.00 88.69 399 LEU A O 1
ATOM 3142 N N . ILE A 1 400 ? 1.008 13.026 13.766 1.00 89.75 400 ILE A N 1
ATOM 3143 C CA . ILE A 1 400 ? -0.352 13.112 13.217 1.00 89.75 400 ILE A CA 1
ATOM 3144 C C . ILE A 1 400 ? -0.607 14.510 12.646 1.00 89.75 400 ILE A C 1
ATOM 3146 O O . ILE A 1 400 ? -1.084 14.631 11.520 1.00 89.75 400 ILE A O 1
ATOM 3150 N N . ASP A 1 401 ? -0.237 15.553 13.394 1.00 89.62 401 ASP A N 1
ATOM 3151 C CA . ASP A 1 401 ? -0.456 16.946 12.996 1.00 89.62 401 ASP A CA 1
ATOM 3152 C C . ASP A 1 401 ? 0.369 17.312 11.753 1.00 89.62 401 ASP A C 1
ATOM 3154 O O . ASP A 1 401 ? -0.125 17.982 10.847 1.00 89.62 401 ASP A O 1
ATOM 3158 N N . LEU A 1 402 ? 1.606 16.809 11.660 1.00 93.06 402 LEU A N 1
ATOM 3159 C CA . LEU A 1 402 ? 2.486 17.028 10.504 1.00 93.06 402 LEU A CA 1
ATOM 3160 C C . LEU A 1 402 ? 1.957 16.400 9.206 1.00 93.06 402 LEU A C 1
ATOM 3162 O O . LEU A 1 402 ? 2.358 16.821 8.123 1.00 93.06 402 LEU A O 1
ATOM 3166 N N . LEU A 1 403 ? 1.072 15.402 9.297 1.00 93.62 403 LEU A N 1
ATOM 3167 C CA . LEU A 1 403 ? 0.486 14.723 8.139 1.00 93.62 403 LEU A CA 1
ATOM 3168 C C . LEU A 1 403 ? -0.834 15.343 7.668 1.00 93.62 403 LEU A C 1
ATOM 3170 O O . LEU A 1 403 ? -1.370 14.895 6.656 1.00 93.62 403 LEU A O 1
ATOM 3174 N N . HIS A 1 404 ? -1.336 16.392 8.330 1.00 91.12 404 HIS A N 1
ATOM 3175 C CA . HIS A 1 404 ? -2.563 17.086 7.924 1.00 91.12 404 HIS A CA 1
ATOM 3176 C C . HIS A 1 404 ? -2.577 17.557 6.454 1.00 91.12 404 HIS A C 1
ATOM 3178 O O . HIS A 1 404 ? -3.618 17.402 5.816 1.00 91.12 404 HIS A O 1
ATOM 3184 N N . PRO A 1 405 ? -1.463 18.036 5.852 1.00 93.62 405 PRO A N 1
ATOM 3185 C CA . PRO A 1 405 ? -1.455 18.396 4.431 1.00 93.62 405 PRO A CA 1
ATOM 3186 C C . PRO A 1 405 ? -1.864 17.243 3.500 1.00 93.62 405 PRO A C 1
ATOM 3188 O O . PRO A 1 405 ? -2.443 17.481 2.445 1.00 93.62 405 PRO A O 1
ATOM 3191 N N . LEU A 1 406 ? -1.631 15.983 3.893 1.00 94.12 406 LEU A N 1
ATOM 3192 C CA . LEU A 1 406 ? -2.068 14.821 3.110 1.00 94.12 406 LEU A CA 1
ATOM 3193 C C . LEU A 1 406 ? -3.578 14.589 3.169 1.00 94.12 406 LEU A C 1
ATOM 3195 O O . LEU A 1 406 ? -4.084 13.883 2.308 1.00 94.12 406 LEU A O 1
ATOM 3199 N N . LEU A 1 407 ? -4.298 15.128 4.158 1.00 91.62 407 LEU A N 1
ATOM 3200 C CA . LEU A 1 407 ? -5.762 15.048 4.204 1.00 91.62 407 LEU A CA 1
ATOM 3201 C C . LEU A 1 407 ? -6.370 16.035 3.205 1.00 91.62 407 LEU A C 1
ATOM 3203 O O . LEU A 1 407 ? -7.294 15.680 2.482 1.00 91.62 407 LEU A O 1
ATOM 3207 N N . GLU A 1 408 ? -5.813 17.246 3.136 1.00 87.88 408 GLU A N 1
ATOM 3208 C CA . GLU A 1 408 ? -6.232 18.300 2.201 1.00 87.88 408 GLU A CA 1
ATOM 3209 C C . GLU A 1 408 ? -5.915 17.948 0.743 1.00 87.88 408 GLU A C 1
ATOM 3211 O O . GLU A 1 408 ? -6.597 18.400 -0.170 1.00 87.88 408 GLU A O 1
ATOM 3216 N N . TRP A 1 409 ? -4.907 17.102 0.533 1.00 89.75 409 TRP A N 1
ATOM 3217 C CA . TRP A 1 409 ? -4.540 16.552 -0.770 1.00 89.75 409 TRP A CA 1
ATOM 3218 C C . TRP A 1 409 ? -5.581 15.604 -1.375 1.00 89.75 409 TRP A C 1
ATOM 3220 O O . TRP A 1 409 ? -5.595 15.372 -2.586 1.00 89.75 409 TRP A O 1
ATOM 3230 N N . LEU A 1 410 ? -6.408 14.986 -0.533 1.00 89.44 410 LEU A N 1
ATOM 3231 C CA . LEU A 1 410 ? -7.385 14.004 -0.977 1.00 89.44 410 LEU A CA 1
ATOM 3232 C C . LEU A 1 410 ? -8.585 14.677 -1.659 1.00 89.44 410 LEU A C 1
ATOM 3234 O O . LEU A 1 410 ? -8.868 15.845 -1.399 1.00 89.44 410 LEU A O 1
ATOM 3238 N N . PRO A 1 411 ? -9.334 13.946 -2.507 1.00 86.06 411 PRO A N 1
ATOM 3239 C CA . PRO A 1 411 ? -10.505 14.488 -3.189 1.00 86.06 411 PRO A CA 1
ATOM 3240 C C . PRO A 1 411 ? -11.523 15.163 -2.247 1.00 86.06 411 PRO A C 1
ATOM 3242 O O . PRO A 1 411 ? -11.856 14.645 -1.180 1.00 86.06 411 PRO A O 1
ATOM 3245 N N . ASP A 1 412 ? -12.090 16.294 -2.684 1.00 70.38 412 ASP A N 1
ATOM 3246 C CA . ASP A 1 412 ? -12.976 17.168 -1.889 1.00 70.38 412 ASP A CA 1
ATOM 3247 C C . ASP A 1 412 ? -14.237 16.495 -1.324 1.00 70.38 412 ASP A C 1
ATOM 3249 O O . ASP A 1 412 ? -14.832 16.970 -0.350 1.00 70.38 412 ASP A O 1
ATOM 3253 N N . ASN A 1 413 ? -14.673 15.378 -1.912 1.00 64.81 413 ASN A N 1
ATOM 3254 C CA . ASN A 1 413 ? -15.801 14.593 -1.404 1.00 64.81 413 ASN A CA 1
ATOM 3255 C C . ASN A 1 413 ? -15.548 14.038 0.016 1.00 64.81 413 ASN A C 1
ATOM 3257 O O . ASN A 1 413 ? -16.512 13.690 0.702 1.00 64.81 413 ASN A O 1
ATOM 3261 N N . LEU A 1 414 ? -14.293 14.036 0.477 1.00 63.38 414 LEU A N 1
ATOM 3262 C CA . LEU A 1 414 ? -13.859 13.608 1.806 1.00 63.38 414 LEU A CA 1
ATOM 3263 C C . LEU A 1 414 ? -13.885 14.730 2.859 1.00 63.38 414 LEU A C 1
ATOM 3265 O O . LEU A 1 414 ? -14.086 14.453 4.041 1.00 63.38 414 LEU A O 1
ATOM 3269 N N . ASN A 1 415 ? -13.797 16.000 2.453 1.00 53.34 415 ASN A N 1
ATOM 3270 C CA . ASN A 1 415 ? -13.626 17.154 3.352 1.00 53.34 415 ASN A CA 1
ATOM 3271 C C . ASN A 1 415 ? -14.924 17.661 4.024 1.00 53.34 415 ASN A C 1
ATOM 3273 O O . ASN A 1 415 ? -14.936 18.699 4.685 1.00 53.34 415 ASN A O 1
ATOM 3277 N N . LYS A 1 416 ? -16.047 16.938 3.906 1.00 50.91 416 LYS A N 1
ATOM 3278 C CA . LYS A 1 416 ? -17.366 17.373 4.422 1.00 50.91 416 LYS A CA 1
ATOM 3279 C C . LYS A 1 416 ? -17.573 17.210 5.938 1.00 50.91 416 LYS A C 1
ATOM 3281 O O . LYS A 1 416 ? -18.683 17.441 6.414 1.00 50.91 416 LYS A O 1
ATOM 3286 N N . SER A 1 417 ? -16.554 16.832 6.709 1.00 43.03 417 SER A N 1
ATOM 3287 C CA . SER A 1 417 ? -16.701 16.483 8.131 1.00 43.03 417 SER A CA 1
ATOM 3288 C C . SER A 1 417 ? -15.760 17.226 9.081 1.00 43.03 417 SER A C 1
ATOM 3290 O O . SER A 1 417 ? -15.309 16.638 10.060 1.00 43.03 417 SER A O 1
ATOM 3292 N N . ASN A 1 418 ? -15.505 18.519 8.869 1.00 40.56 418 ASN A N 1
ATOM 3293 C CA . ASN A 1 418 ? -14.981 19.345 9.961 1.00 40.56 418 ASN A CA 1
ATOM 3294 C C . ASN A 1 418 ? -16.142 19.795 10.865 1.00 40.56 418 ASN A C 1
ATOM 3296 O O . ASN A 1 418 ? -17.012 20.542 10.404 1.00 40.56 418 ASN A O 1
ATOM 3300 N N . PRO A 1 419 ? -16.213 19.351 12.136 1.00 43.47 419 PRO A N 1
ATOM 3301 C CA . PRO A 1 419 ? -17.195 19.887 13.063 1.00 43.47 419 PRO A CA 1
ATOM 3302 C C . PRO A 1 419 ? -16.875 21.364 13.353 1.00 43.47 419 PRO A C 1
ATOM 3304 O O . PRO A 1 419 ? -15.703 21.739 13.440 1.00 43.47 419 PRO A O 1
ATOM 3307 N N . PRO A 1 420 ? -17.893 22.223 13.518 1.00 41.25 420 PRO A N 1
ATOM 3308 C CA . PRO A 1 420 ? -17.677 23.604 13.921 1.00 41.25 420 PRO A CA 1
ATOM 3309 C C . PRO A 1 420 ? -16.987 23.665 15.291 1.00 41.25 420 PRO A C 1
ATOM 3311 O O . PRO A 1 420 ? -17.312 22.907 16.203 1.00 41.25 420 PRO A O 1
ATOM 3314 N N . TYR A 1 421 ? -16.043 24.596 15.429 1.00 40.31 421 TYR A N 1
ATOM 3315 C CA . TYR A 1 421 ? -15.336 24.888 16.675 1.00 40.31 421 TYR A CA 1
ATOM 3316 C C . TYR A 1 421 ? -16.346 25.277 17.775 1.00 40.31 421 TYR A C 1
ATOM 3318 O O . TYR A 1 421 ? -16.973 26.337 17.697 1.00 40.31 421 TYR A O 1
ATOM 3326 N N . GLU A 1 422 ? -16.553 24.415 18.780 1.00 45.06 422 GLU A N 1
ATOM 3327 C CA . GLU A 1 422 ? -17.529 24.677 19.847 1.00 45.06 422 GLU A CA 1
ATOM 3328 C C . GLU A 1 422 ? -17.018 25.740 20.847 1.00 45.06 422 GLU A C 1
ATOM 3330 O O . GLU A 1 422 ? -15.877 25.675 21.313 1.00 45.06 422 GLU A O 1
ATOM 3335 N N . PRO A 1 423 ? -17.850 26.727 21.233 1.00 49.69 423 PRO A N 1
ATOM 3336 C CA . PRO A 1 423 ? -17.456 27.794 22.149 1.00 49.69 423 PRO A CA 1
ATOM 3337 C C . PRO A 1 423 ? -17.235 27.315 23.597 1.00 49.69 423 PRO A C 1
ATOM 3339 O O . PRO A 1 423 ? -17.971 26.497 24.145 1.00 49.69 423 PRO A O 1
ATOM 3342 N N . ILE A 1 424 ? -16.259 27.934 24.272 1.00 54.38 424 ILE A N 1
ATOM 3343 C CA . ILE A 1 424 ? -15.761 27.587 25.621 1.00 54.38 424 ILE A CA 1
ATOM 3344 C C . ILE A 1 424 ? -16.849 27.586 26.719 1.00 54.38 424 ILE A C 1
ATOM 3346 O O . ILE A 1 424 ? -16.719 26.878 27.720 1.00 54.38 424 ILE A O 1
ATOM 3350 N N . SER A 1 425 ? -17.944 28.337 26.558 1.00 57.59 425 SER A N 1
ATOM 3351 C CA . SER A 1 425 ? -19.054 28.373 27.526 1.00 57.59 425 SER A CA 1
ATOM 3352 C C . SER A 1 425 ? -19.837 27.053 27.608 1.00 57.59 425 SER A C 1
ATOM 3354 O O . SER A 1 425 ? -20.383 26.744 28.670 1.00 57.59 425 SER A O 1
ATOM 3356 N N . LEU A 1 426 ? -19.833 26.244 26.541 1.00 60.50 426 LEU A N 1
ATOM 3357 C CA . LEU A 1 426 ? -20.461 24.917 26.489 1.00 60.50 426 LEU A CA 1
ATOM 3358 C C . LEU A 1 426 ? -19.674 23.863 27.291 1.00 60.50 426 LEU A C 1
ATOM 3360 O O . LEU A 1 426 ? -20.251 22.916 27.823 1.00 60.50 426 LEU A O 1
ATOM 3364 N N . LEU A 1 427 ? -18.360 24.051 27.463 1.00 67.06 427 LEU A N 1
ATOM 3365 C CA . LEU A 1 427 ? -17.483 23.072 28.118 1.00 67.06 427 LEU A CA 1
ATOM 3366 C C . LEU A 1 427 ? -17.814 22.872 29.602 1.00 67.06 427 LEU A C 1
ATOM 3368 O O . LEU A 1 427 ? -17.627 21.781 30.143 1.00 67.06 427 LEU A O 1
ATOM 3372 N N . LYS A 1 428 ? -18.297 23.910 30.296 1.00 75.19 428 LYS A N 1
ATOM 3373 C CA . LYS A 1 428 ? -18.623 23.807 31.727 1.00 75.19 428 LYS A CA 1
ATOM 3374 C C . LYS A 1 428 ? -19.887 22.976 31.956 1.00 75.19 428 LYS A C 1
ATOM 3376 O O . LYS A 1 428 ? -19.877 22.091 32.810 1.00 75.19 428 LYS A O 1
ATOM 3381 N N . SER A 1 429 ? -20.935 23.211 31.165 1.00 75.44 429 SER A N 1
ATOM 3382 C CA . SER A 1 429 ? -22.172 22.425 31.227 1.00 75.44 429 SER A CA 1
ATOM 3383 C C . SER A 1 429 ? -21.951 20.987 30.747 1.00 75.44 429 SER A C 1
ATOM 3385 O O . SER A 1 429 ? -22.461 20.055 31.368 1.00 75.44 429 SER A O 1
ATOM 3387 N N . GLN A 1 430 ? -21.115 20.775 29.724 1.00 75.31 430 GLN A N 1
ATOM 3388 C CA . GLN A 1 430 ? -20.691 19.440 29.291 1.00 75.31 430 GLN A CA 1
ATOM 3389 C C . GLN A 1 430 ? -19.924 18.692 30.392 1.00 75.31 430 GLN A C 1
ATOM 3391 O O . GLN A 1 430 ? -20.219 17.527 30.648 1.00 75.31 430 GLN A O 1
ATOM 3396 N N . ARG A 1 431 ? -18.996 19.347 31.108 1.00 79.50 431 ARG A N 1
ATOM 3397 C CA . ARG A 1 431 ? -18.272 18.738 32.245 1.00 79.50 431 ARG A CA 1
ATOM 3398 C C . ARG A 1 431 ? -19.198 18.358 33.400 1.00 79.50 431 ARG A C 1
ATOM 3400 O O . ARG A 1 431 ? -19.024 17.295 33.991 1.00 79.50 431 ARG A O 1
ATOM 3407 N N . GLU A 1 432 ? -20.177 19.198 33.729 1.00 81.25 432 GLU A N 1
ATOM 3408 C CA . GLU A 1 432 ? -21.176 18.885 34.760 1.00 81.25 432 GLU A CA 1
ATOM 3409 C C . GLU A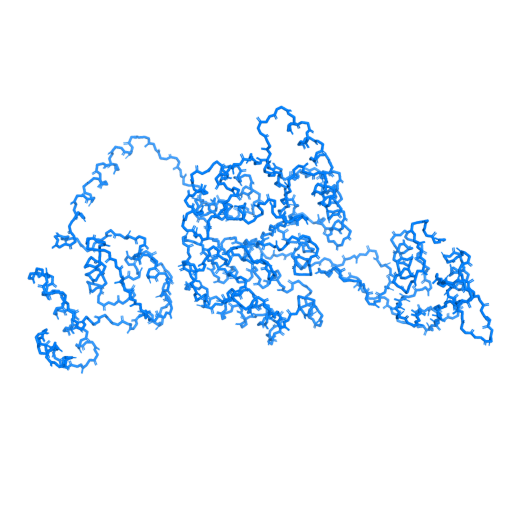 1 432 ? -22.087 17.725 34.339 1.00 81.25 432 GLU A C 1
ATOM 3411 O O . GLU A 1 432 ? -22.343 16.827 35.145 1.00 81.25 432 GLU A O 1
ATOM 3416 N N . SER A 1 433 ? -22.505 17.692 33.071 1.00 77.50 433 SER A N 1
ATOM 3417 C CA . SER A 1 433 ? -23.261 16.576 32.493 1.00 77.50 433 SER A CA 1
ATOM 3418 C C . SER A 1 433 ? -22.455 15.272 32.530 1.00 77.50 433 SER A C 1
ATOM 3420 O O . SER A 1 433 ? -22.930 14.266 33.058 1.00 77.50 433 SER A O 1
ATOM 3422 N N . LEU A 1 434 ? -21.190 15.312 32.095 1.00 77.88 434 LEU A N 1
ATOM 3423 C CA . LEU A 1 434 ? -20.264 14.180 32.133 1.00 77.88 434 LEU A CA 1
ATOM 3424 C C . LEU A 1 434 ? -20.076 13.661 33.562 1.00 77.88 434 LEU A C 1
ATOM 3426 O O . LEU A 1 434 ? -20.160 12.458 33.790 1.00 77.88 434 LEU A O 1
ATOM 3430 N N . ARG A 1 435 ? -19.885 14.557 34.544 1.00 78.00 435 ARG A N 1
ATOM 3431 C CA . ARG A 1 435 ? -19.776 14.183 35.962 1.00 78.00 435 ARG A CA 1
ATOM 3432 C C . ARG A 1 435 ? -21.028 13.453 36.440 1.00 78.00 435 ARG A C 1
ATOM 3434 O O . ARG A 1 435 ? -20.912 12.434 37.114 1.00 78.00 435 ARG A O 1
ATOM 3441 N N . ASN A 1 436 ? -22.212 13.961 36.102 1.00 76.44 436 ASN A N 1
ATOM 3442 C CA . ASN A 1 436 ? -23.479 13.369 36.527 1.00 76.44 436 ASN A CA 1
ATOM 3443 C C . ASN A 1 436 ? -23.716 11.993 35.883 1.00 76.44 436 ASN A C 1
ATOM 3445 O O . ASN A 1 436 ? -24.182 11.081 36.565 1.00 76.44 436 ASN A O 1
ATOM 3449 N N . ILE A 1 437 ? -23.367 11.826 34.602 1.00 72.75 437 ILE A N 1
ATOM 3450 C CA . ILE A 1 437 ? -23.428 10.535 33.899 1.00 72.75 437 ILE A CA 1
ATOM 3451 C C . ILE A 1 437 ? -22.429 9.551 34.516 1.00 72.75 437 ILE A C 1
ATOM 3453 O O . ILE A 1 437 ? -22.818 8.460 34.930 1.00 72.75 437 ILE A O 1
ATOM 3457 N N . ALA A 1 438 ? -21.167 9.959 34.672 1.00 71.50 438 ALA A N 1
ATOM 3458 C CA . ALA A 1 438 ? -20.122 9.129 35.262 1.00 71.50 438 ALA A CA 1
ATOM 3459 C C . ALA A 1 438 ? -20.499 8.662 36.676 1.00 71.50 438 ALA A C 1
ATOM 3461 O O . ALA A 1 438 ? -20.312 7.492 36.997 1.00 71.50 438 ALA A O 1
ATOM 3462 N N . TYR A 1 439 ? -21.105 9.533 37.495 1.00 68.69 439 TYR A N 1
ATOM 3463 C CA . TYR A 1 439 ? -21.535 9.196 38.856 1.00 68.69 439 TYR A CA 1
ATOM 3464 C C . TYR A 1 439 ? -22.626 8.114 38.893 1.00 68.69 439 TYR A C 1
ATOM 3466 O O . TYR A 1 439 ? -22.602 7.236 39.756 1.00 68.69 439 TYR A O 1
ATOM 3474 N N . LYS A 1 440 ? -23.557 8.133 37.929 1.00 64.00 440 LYS A N 1
ATOM 3475 C CA . LYS A 1 440 ? -24.596 7.099 37.779 1.00 64.00 440 LYS A CA 1
ATOM 3476 C C . LYS A 1 440 ? -24.029 5.747 37.325 1.00 64.00 440 LYS A C 1
ATOM 3478 O O . LYS A 1 440 ? -24.656 4.719 37.563 1.00 64.00 440 LYS A O 1
ATOM 3483 N N . MET A 1 441 ? -22.842 5.739 36.717 1.00 63.47 441 MET A N 1
ATOM 3484 C CA . MET A 1 441 ? -22.208 4.555 36.126 1.00 63.47 441 MET A CA 1
ATOM 3485 C C . MET A 1 441 ? -21.112 3.906 36.995 1.00 63.47 441 MET A C 1
ATOM 3487 O O . MET A 1 441 ? -20.561 2.884 36.594 1.00 63.47 441 MET A O 1
ATOM 3491 N N . ILE A 1 442 ? -20.804 4.439 38.189 1.00 58.25 442 ILE A N 1
ATOM 3492 C CA . ILE A 1 442 ? -19.679 3.978 39.038 1.00 58.25 442 ILE A CA 1
ATOM 3493 C C . ILE A 1 442 ? -19.790 2.494 39.438 1.00 58.25 442 ILE A C 1
ATOM 3495 O O . ILE A 1 442 ? -18.777 1.804 39.533 1.00 58.25 442 ILE A O 1
ATOM 3499 N N . TYR A 1 443 ? -21.003 1.982 39.679 1.00 55.69 443 TYR A N 1
ATOM 3500 C CA . TYR A 1 443 ? -21.204 0.605 40.138 1.00 55.69 443 TYR A CA 1
ATOM 3501 C C . TYR A 1 443 ? -22.140 -0.167 39.205 1.00 55.69 443 TYR A C 1
ATOM 3503 O O . TYR A 1 443 ? -23.343 0.091 39.159 1.00 55.69 443 TYR A O 1
ATOM 3511 N N . ALA A 1 444 ? -21.585 -1.187 38.541 1.00 50.72 444 ALA A N 1
ATOM 3512 C CA . ALA A 1 444 ? -22.267 -2.143 37.656 1.00 50.72 444 ALA A CA 1
ATOM 3513 C C . ALA A 1 444 ? -23.588 -2.703 38.217 1.00 50.72 444 ALA A C 1
ATOM 3515 O O . ALA A 1 444 ? -24.521 -3.017 37.483 1.00 50.72 444 ALA A O 1
ATOM 3516 N N . GLU A 1 445 ? -23.648 -2.834 39.539 1.00 49.81 445 GLU A N 1
ATOM 3517 C CA . GLU A 1 445 ? -24.725 -3.476 40.286 1.00 49.81 445 GLU A CA 1
ATOM 3518 C C . GLU A 1 445 ? -25.898 -2.535 40.606 1.00 49.81 445 GLU A C 1
ATOM 3520 O O . GLU A 1 445 ? -26.955 -2.999 41.035 1.00 49.81 445 GLU A O 1
ATOM 3525 N N . ARG A 1 446 ? -25.696 -1.219 40.434 1.00 48.53 446 ARG A N 1
ATOM 3526 C CA . ARG A 1 446 ? -26.618 -0.141 40.834 1.00 48.53 446 ARG A CA 1
ATOM 3527 C C . ARG A 1 446 ? -27.099 0.730 39.671 1.00 48.53 446 ARG A C 1
ATOM 3529 O O . ARG A 1 446 ? -27.870 1.651 39.912 1.00 48.53 446 ARG A O 1
ATOM 3536 N N . ALA A 1 447 ? -26.663 0.463 38.440 1.00 49.16 447 ALA A N 1
ATOM 3537 C CA . ALA A 1 447 ? -27.091 1.232 37.275 1.00 49.16 447 ALA A CA 1
ATOM 3538 C C . ALA A 1 447 ? -28.598 1.025 37.014 1.00 49.16 447 ALA A C 1
ATOM 3540 O O . ALA A 1 447 ? -29.016 -0.060 36.595 1.00 49.16 447 ALA A O 1
ATOM 3541 N N . GLU A 1 448 ? -29.380 2.072 37.298 1.00 47.62 448 GLU A N 1
ATOM 3542 C CA . GLU A 1 448 ? -30.827 2.197 37.048 1.00 47.62 448 GLU A CA 1
ATOM 3543 C C . GLU A 1 448 ? -31.154 2.626 35.605 1.00 47.62 448 GLU A C 1
ATOM 3545 O O . GLU A 1 448 ? -32.322 2.739 35.248 1.00 47.62 448 GLU A O 1
ATOM 3550 N N . THR A 1 449 ? -30.140 2.863 34.769 1.00 54.03 449 THR A N 1
ATOM 3551 C CA . THR A 1 449 ? -30.287 3.240 33.358 1.00 54.03 449 THR A CA 1
ATOM 3552 C C . THR A 1 449 ? -30.101 2.040 32.430 1.00 54.03 449 THR A C 1
ATOM 3554 O O . THR A 1 449 ? -29.328 1.125 32.733 1.00 54.03 449 THR A O 1
ATOM 3557 N N . GLU A 1 450 ? -30.798 2.052 31.289 1.00 57.56 450 GLU A N 1
ATOM 3558 C CA . GLU A 1 450 ? -30.521 1.122 30.186 1.00 57.56 450 GLU A CA 1
ATOM 3559 C C . GLU A 1 450 ? -29.159 1.433 29.543 1.00 57.56 450 GLU A C 1
ATOM 3561 O O . GLU A 1 450 ? -28.414 0.506 29.234 1.00 57.56 450 GLU A O 1
ATOM 3566 N N . ASP A 1 451 ? -28.765 2.709 29.470 1.00 62.09 451 ASP A N 1
ATOM 3567 C CA . ASP A 1 451 ? -27.445 3.126 28.985 1.00 62.09 451 ASP A CA 1
ATOM 3568 C C . ASP A 1 451 ? -26.309 2.654 29.904 1.00 62.09 451 ASP A C 1
ATOM 3570 O O . ASP A 1 451 ? -26.391 2.745 31.137 1.00 62.09 451 ASP A O 1
ATOM 3574 N N . PHE A 1 452 ? -25.217 2.183 29.294 1.00 73.38 452 PHE A N 1
ATOM 3575 C CA . PHE A 1 452 ? -24.031 1.674 29.982 1.00 73.38 452 PHE A CA 1
ATOM 3576 C C . PHE A 1 452 ? -22.753 2.319 29.438 1.00 73.38 452 PHE A C 1
ATOM 3578 O O . PHE A 1 452 ? -22.704 2.796 28.307 1.00 73.38 452 PHE A O 1
ATOM 3585 N N . LEU A 1 453 ? -21.702 2.342 30.261 1.00 75.06 453 LEU A N 1
ATOM 3586 C CA . LEU A 1 453 ? -20.378 2.757 29.816 1.00 75.06 453 LEU A CA 1
ATOM 3587 C C . LEU A 1 453 ? -19.853 1.714 28.831 1.00 75.06 453 LEU A C 1
ATOM 3589 O O . LEU A 1 453 ? -19.481 0.603 29.230 1.00 75.06 453 LEU A O 1
ATOM 3593 N N . VAL A 1 454 ? -19.828 2.089 27.561 1.00 76.81 454 VAL A N 1
ATOM 3594 C CA . VAL A 1 454 ? -19.217 1.304 26.501 1.00 76.81 454 VAL A CA 1
ATOM 3595 C C . VAL A 1 454 ? -17.704 1.336 26.702 1.00 76.81 454 VAL A C 1
ATOM 3597 O O . VAL A 1 454 ? -17.057 2.361 26.504 1.00 76.81 454 VAL A O 1
ATOM 3600 N N . THR A 1 455 ? -17.145 0.222 27.169 1.00 80.12 455 THR A N 1
ATOM 3601 C CA . THR A 1 455 ? -15.696 0.075 27.319 1.00 80.12 455 THR A CA 1
ATOM 3602 C C . THR A 1 455 ? -15.078 -0.419 26.018 1.00 80.12 455 THR A C 1
ATOM 3604 O O . THR A 1 455 ? -15.737 -1.096 25.227 1.00 80.12 455 THR A O 1
ATOM 3607 N N . GLU A 1 456 ? -13.786 -0.152 25.835 1.00 76.25 456 GLU A N 1
ATOM 3608 C CA . GLU A 1 456 ? -13.012 -0.648 24.691 1.00 76.25 456 GLU A CA 1
ATOM 3609 C C . GLU A 1 456 ? -13.130 -2.175 24.550 1.00 76.25 456 GLU A C 1
ATOM 3611 O O . GLU A 1 456 ? -13.343 -2.693 23.461 1.00 76.25 456 GLU A O 1
ATOM 3616 N N . SER A 1 457 ? -13.113 -2.920 25.662 1.00 82.81 457 SER A N 1
ATOM 3617 C CA . SER A 1 457 ? -13.287 -4.379 25.638 1.00 82.81 457 SER A CA 1
ATOM 3618 C C . SER A 1 457 ? -14.659 -4.820 25.113 1.00 82.81 457 SER A C 1
ATOM 3620 O O . SER A 1 457 ? -14.752 -5.866 24.478 1.00 82.81 457 SER A O 1
ATOM 3622 N N . LEU A 1 458 ? -15.724 -4.052 25.377 1.00 86.50 458 LEU A N 1
ATOM 3623 C CA . LEU A 1 458 ? -17.070 -4.346 24.871 1.00 86.50 458 LEU A CA 1
ATOM 3624 C C . LEU A 1 458 ? -17.188 -3.992 23.387 1.00 86.50 458 LEU A C 1
ATOM 3626 O O . LEU A 1 458 ? -17.776 -4.767 22.638 1.00 86.50 458 LEU A O 1
ATOM 3630 N N . GLN A 1 459 ? -16.578 -2.880 22.960 1.00 83.00 459 GLN A N 1
ATOM 3631 C CA . GLN A 1 459 ? -16.465 -2.519 21.542 1.00 83.00 459 GLN A CA 1
ATOM 3632 C C . GLN A 1 459 ? -15.683 -3.560 20.760 1.00 83.00 459 GLN A C 1
ATOM 3634 O O . GLN A 1 459 ? -16.170 -4.028 19.739 1.00 83.00 459 GLN A O 1
ATOM 3639 N N . ASN A 1 460 ? -14.520 -3.972 21.261 1.00 84.00 460 ASN A N 1
ATOM 3640 C CA . ASN A 1 460 ? -13.695 -5.003 20.643 1.00 84.00 460 ASN A CA 1
ATOM 3641 C C . ASN A 1 460 ? -14.463 -6.324 20.536 1.00 84.00 460 ASN A C 1
ATOM 3643 O O . ASN A 1 460 ? -14.569 -6.871 19.446 1.00 84.00 460 ASN A O 1
ATOM 3647 N N . LEU A 1 461 ? -15.108 -6.776 21.620 1.00 86.81 461 LEU A N 1
ATOM 3648 C CA . LEU A 1 461 ? -15.933 -7.985 21.584 1.00 86.81 461 LEU A CA 1
ATOM 3649 C C . LEU A 1 461 ? -17.054 -7.887 20.537 1.00 86.81 461 LEU A C 1
ATOM 3651 O O . LEU A 1 461 ? -17.299 -8.839 19.810 1.00 86.81 461 LEU A O 1
ATOM 3655 N N . ALA A 1 462 ? -17.753 -6.760 20.448 1.00 85.56 462 ALA A N 1
ATOM 3656 C CA . ALA A 1 462 ? -18.838 -6.617 19.487 1.00 85.56 462 ALA A CA 1
ATOM 3657 C C . ALA A 1 462 ? -18.319 -6.468 18.034 1.00 85.56 462 ALA A C 1
ATOM 3659 O O . ALA A 1 462 ? -18.944 -6.979 17.107 1.00 85.56 462 ALA A O 1
ATOM 3660 N N . ASN A 1 463 ? -17.170 -5.813 17.827 1.00 80.31 463 ASN A N 1
ATOM 3661 C CA . ASN A 1 463 ? -16.535 -5.626 16.516 1.00 80.31 463 ASN A CA 1
ATOM 3662 C C . ASN A 1 463 ? -15.955 -6.924 15.943 1.00 80.31 463 ASN A C 1
ATOM 3664 O O . ASN A 1 463 ? -16.104 -7.172 14.749 1.00 80.31 463 ASN A O 1
ATOM 3668 N N . ASP A 1 464 ? -15.351 -7.760 16.786 1.00 83.25 464 ASP A N 1
ATOM 3669 C CA . ASP A 1 464 ? -14.748 -9.032 16.373 1.00 83.25 464 ASP A CA 1
ATOM 3670 C C . ASP A 1 464 ? -15.826 -10.074 15.955 1.00 83.25 464 ASP A C 1
ATOM 3672 O O . ASP A 1 464 ? -15.537 -11.056 15.263 1.00 83.25 464 ASP A O 1
ATOM 3676 N N . TYR A 1 465 ? -17.091 -9.859 16.350 1.00 82.75 465 TYR A N 1
ATOM 3677 C CA . TYR A 1 465 ? -18.224 -10.770 16.128 1.00 82.75 465 TYR A CA 1
ATOM 3678 C C . TYR A 1 465 ? -19.462 -10.044 15.561 1.00 82.75 465 TYR A C 1
ATOM 3680 O O . TYR A 1 465 ? -20.566 -10.140 16.107 1.00 82.75 465 TYR A O 1
ATOM 3688 N N . ARG A 1 466 ? -19.290 -9.309 14.450 1.00 79.25 466 ARG A N 1
ATOM 3689 C CA . ARG A 1 466 ? -20.386 -8.591 13.767 1.00 79.25 466 ARG A CA 1
ATOM 3690 C C . ARG A 1 466 ? -21.258 -9.491 12.902 1.00 79.25 466 ARG A C 1
ATOM 3692 O O . ARG A 1 466 ? -22.476 -9.335 12.912 1.00 79.25 466 ARG A O 1
ATOM 3699 N N . SER A 1 467 ? -20.644 -10.416 12.165 1.00 73.50 467 SER A N 1
ATOM 3700 C CA . SER A 1 467 ? -21.341 -11.311 11.224 1.00 73.50 467 SER A CA 1
ATOM 3701 C C . SER A 1 467 ? -21.321 -12.788 11.637 1.00 73.50 467 SER A C 1
ATOM 3703 O O . SER A 1 467 ? -21.740 -13.656 10.875 1.00 73.50 467 SER A O 1
ATOM 3705 N N . GLN A 1 468 ? -20.859 -13.097 12.853 1.00 76.88 468 GLN A N 1
ATOM 3706 C CA . GLN A 1 468 ? -20.742 -14.462 13.378 1.00 76.88 468 GLN A CA 1
ATOM 3707 C C . GLN A 1 468 ? -21.008 -14.519 14.891 1.00 76.88 468 GLN A C 1
ATOM 3709 O O . GLN A 1 468 ? -20.867 -13.518 15.590 1.00 76.88 468 GLN A O 1
ATOM 3714 N N . ILE A 1 469 ? -21.376 -15.698 15.406 1.00 79.31 469 ILE A N 1
ATOM 3715 C CA . ILE A 1 469 ? -21.636 -15.911 16.840 1.00 79.31 469 ILE A CA 1
ATOM 3716 C C . ILE A 1 469 ? -20.302 -15.988 17.609 1.00 79.31 469 ILE A C 1
ATOM 3718 O O . ILE A 1 469 ? -19.399 -16.707 17.175 1.00 79.31 469 ILE A O 1
ATOM 3722 N N . PRO A 1 470 ? -20.165 -15.295 18.757 1.00 81.75 470 PRO A N 1
ATOM 3723 C CA . PRO A 1 470 ? -18.927 -15.281 19.528 1.00 81.75 470 PRO A CA 1
ATOM 3724 C C . PRO A 1 470 ? -18.573 -16.639 20.144 1.00 81.75 470 PRO A C 1
ATOM 3726 O O . PRO A 1 470 ? -19.329 -17.183 20.948 1.00 81.75 470 PRO A O 1
ATOM 3729 N N . ILE A 1 471 ? -17.363 -17.128 19.857 1.00 86.38 471 ILE A N 1
ATOM 3730 C CA . ILE A 1 471 ? -16.694 -18.193 20.620 1.00 86.38 471 ILE A CA 1
ATOM 3731 C C . ILE A 1 471 ? -15.532 -17.543 21.371 1.00 86.38 471 ILE A C 1
ATOM 3733 O O . ILE A 1 471 ? -14.424 -17.432 20.856 1.00 86.38 471 ILE A O 1
ATOM 3737 N N . SER A 1 472 ? -15.802 -17.051 22.581 1.00 85.50 472 SER A N 1
ATOM 3738 C CA . SER A 1 472 ? -14.856 -16.216 23.326 1.00 85.50 472 SER A CA 1
ATOM 3739 C C . SER A 1 472 ? -14.782 -16.587 24.805 1.00 85.50 472 SER A C 1
ATOM 3741 O O . SER A 1 472 ? -15.762 -17.028 25.406 1.00 85.50 472 SER A O 1
ATOM 3743 N N . VAL A 1 473 ? -13.607 -16.372 25.401 1.00 87.12 473 VAL A N 1
ATOM 3744 C CA . VAL A 1 473 ? -13.357 -16.529 26.838 1.00 87.12 473 VAL A CA 1
ATOM 3745 C C . VAL A 1 473 ? -12.911 -15.184 27.403 1.00 87.12 473 VAL A C 1
ATOM 3747 O O . VAL A 1 473 ? -11.847 -14.673 27.064 1.00 87.12 473 VAL A O 1
ATOM 3750 N N . VAL A 1 474 ? -13.712 -14.613 28.305 1.00 86.38 474 VAL A N 1
ATOM 3751 C CA . VAL A 1 474 ? -13.408 -13.323 28.940 1.00 86.38 474 VAL A CA 1
ATOM 3752 C C . VAL A 1 474 ? -12.627 -13.545 30.237 1.00 86.38 474 VAL A C 1
ATOM 3754 O O . VAL A 1 474 ? -13.186 -13.961 31.256 1.00 86.38 474 VAL A O 1
ATOM 3757 N N . ILE A 1 475 ? -11.332 -13.231 30.215 1.00 87.19 475 ILE A N 1
ATOM 3758 C CA . ILE A 1 475 ? -10.419 -13.329 31.365 1.00 87.19 475 ILE A CA 1
ATOM 3759 C C . ILE A 1 475 ? -10.079 -11.951 31.951 1.00 87.19 475 ILE A C 1
ATOM 3761 O O . ILE A 1 475 ? -10.256 -10.918 31.314 1.00 87.19 475 ILE A O 1
ATOM 3765 N N . GLY A 1 476 ? -9.600 -11.918 33.196 1.00 84.62 476 GLY A N 1
ATOM 3766 C CA . GLY A 1 476 ? -9.091 -10.689 33.814 1.00 84.62 476 GLY A CA 1
ATOM 3767 C C . GLY A 1 476 ? -8.952 -10.785 35.331 1.00 84.62 476 GLY A C 1
ATOM 3768 O O . GLY A 1 476 ? -9.544 -11.664 35.964 1.00 84.62 476 GLY A O 1
ATOM 3769 N N . ALA A 1 477 ? -8.209 -9.859 35.937 1.00 84.50 477 ALA A N 1
ATOM 3770 C CA . ALA A 1 477 ? -8.030 -9.787 37.389 1.00 84.50 477 ALA A CA 1
ATOM 3771 C C . ALA A 1 477 ? -9.349 -9.497 38.139 1.00 84.50 477 ALA A C 1
ATOM 3773 O O . ALA A 1 477 ? -10.361 -9.086 37.559 1.00 84.50 477 ALA A O 1
ATOM 3774 N N . LYS A 1 478 ? -9.390 -9.722 39.457 1.00 79.75 478 LYS A N 1
ATOM 3775 C CA . LYS A 1 478 ? -10.552 -9.324 40.271 1.00 79.75 478 LYS A CA 1
ATOM 3776 C C . LYS A 1 478 ? -10.756 -7.806 40.146 1.00 79.75 478 LYS A C 1
ATOM 3778 O O . LYS A 1 478 ? -9.809 -7.052 40.307 1.00 79.75 478 LYS A O 1
ATOM 3783 N N . GLY A 1 479 ? -11.981 -7.374 39.838 1.00 78.75 479 GLY A N 1
ATOM 3784 C CA . GLY A 1 479 ? -12.298 -5.957 39.604 1.00 78.75 479 GLY A CA 1
ATOM 3785 C C . GLY A 1 479 ? -12.152 -5.475 38.154 1.00 78.75 479 GLY A C 1
ATOM 3786 O O . GLY A 1 479 ? -12.588 -4.373 37.861 1.00 78.75 479 GLY A O 1
ATOM 3787 N N . SER A 1 480 ? -11.661 -6.300 37.220 1.00 80.19 480 SER A N 1
ATOM 3788 C CA . SER A 1 480 ? -11.471 -5.925 35.802 1.00 80.19 480 SER A CA 1
ATOM 3789 C C . SER A 1 480 ? -12.762 -5.740 34.981 1.00 80.19 480 SER A C 1
ATOM 3791 O O . SER A 1 480 ? -12.709 -5.706 33.759 1.00 80.19 480 SER A O 1
ATOM 3793 N N . GLY A 1 481 ? -13.938 -5.728 35.615 1.00 83.69 481 GLY A N 1
ATOM 3794 C CA . GLY A 1 481 ? -15.214 -5.564 34.911 1.00 83.69 481 GLY A CA 1
ATOM 3795 C C . GLY A 1 481 ? -15.845 -6.832 34.315 1.00 83.69 481 GLY A C 1
ATOM 3796 O O . GLY A 1 481 ? -16.871 -6.718 33.663 1.00 83.69 481 GLY A O 1
ATOM 3797 N N . LYS A 1 482 ? -15.346 -8.052 34.577 1.00 87.88 482 LYS A N 1
ATOM 3798 C CA . LYS A 1 482 ? -15.963 -9.303 34.051 1.00 87.88 482 LYS A CA 1
ATOM 3799 C C . LYS A 1 482 ? -17.465 -9.424 34.338 1.00 87.88 482 LYS A C 1
ATOM 3801 O O . LYS A 1 482 ? -18.254 -9.706 33.444 1.00 87.88 482 LYS A O 1
ATOM 3806 N N . THR A 1 483 ? -17.863 -9.187 35.589 1.00 85.69 483 THR A N 1
ATOM 3807 C CA . THR A 1 483 ? -19.277 -9.213 35.994 1.00 85.69 483 THR A CA 1
ATOM 3808 C C . THR A 1 483 ? -20.074 -8.119 35.291 1.00 85.69 483 THR A C 1
ATOM 3810 O O . THR A 1 483 ? -21.224 -8.338 34.930 1.00 85.69 483 THR A O 1
ATOM 3813 N N . TYR A 1 484 ? -19.462 -6.955 35.063 1.00 85.00 484 TYR A N 1
ATOM 3814 C CA . TYR A 1 484 ? -20.086 -5.873 34.311 1.00 85.00 484 TYR A CA 1
ATOM 3815 C C . TYR A 1 484 ? -20.331 -6.297 32.862 1.00 85.00 484 TYR A C 1
ATOM 3817 O O . TYR A 1 484 ? -21.475 -6.252 32.429 1.00 85.00 484 TYR A O 1
ATOM 3825 N N . THR A 1 485 ? -19.315 -6.812 32.161 1.00 88.62 485 THR A N 1
ATOM 3826 C CA . THR A 1 485 ? -19.445 -7.362 30.801 1.00 88.62 485 THR A CA 1
ATOM 3827 C C . THR A 1 485 ? -20.556 -8.404 30.711 1.00 88.62 485 THR A C 1
ATOM 3829 O O . THR A 1 485 ? -21.449 -8.271 29.879 1.00 88.62 485 THR A O 1
ATOM 3832 N N . PHE A 1 486 ? -20.555 -9.388 31.616 1.00 90.19 486 PHE A N 1
ATOM 3833 C CA 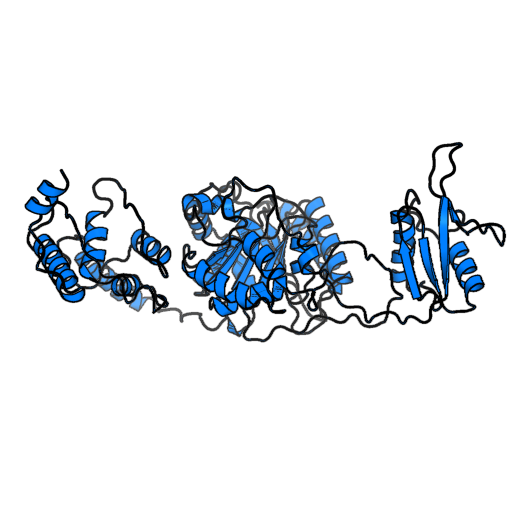. PHE A 1 486 ? -21.594 -10.418 31.698 1.00 90.19 486 PHE A CA 1
ATOM 3834 C C . PHE A 1 486 ? -22.999 -9.811 31.821 1.00 90.19 486 PHE A C 1
ATOM 3836 O O . PHE A 1 486 ? -23.895 -10.154 31.051 1.00 90.19 486 PHE A O 1
ATOM 3843 N N . MET A 1 487 ? -23.187 -8.863 32.744 1.00 88.25 487 MET A N 1
ATOM 3844 C CA . MET A 1 487 ? -24.485 -8.222 32.951 1.00 88.25 487 MET A CA 1
ATOM 3845 C C . MET A 1 487 ? -24.907 -7.346 31.770 1.00 88.25 487 MET A C 1
ATOM 3847 O O . MET A 1 487 ? -26.093 -7.326 31.446 1.00 88.25 487 MET A O 1
ATOM 3851 N N . GLN A 1 488 ? -23.978 -6.632 31.125 1.00 88.00 488 GLN A N 1
ATOM 3852 C CA . GLN A 1 488 ? -24.322 -5.781 29.987 1.00 88.00 488 GLN A CA 1
ATOM 3853 C C . GLN A 1 488 ? -24.776 -6.601 28.784 1.00 88.00 488 GLN A C 1
ATOM 3855 O O . GLN A 1 488 ? -25.757 -6.212 28.161 1.00 88.00 488 GLN A O 1
ATOM 3860 N N . ILE A 1 489 ? -24.135 -7.742 28.518 1.00 89.44 489 ILE A N 1
ATOM 3861 C CA . ILE A 1 489 ? -24.540 -8.677 27.460 1.00 89.44 489 ILE A CA 1
ATOM 3862 C C . ILE A 1 489 ? -25.940 -9.236 27.765 1.00 89.44 489 ILE A C 1
ATOM 3864 O O . ILE A 1 489 ? -26.856 -9.098 26.960 1.00 89.44 489 ILE A O 1
ATOM 3868 N N . ILE A 1 490 ? -26.150 -9.783 28.966 1.00 90.25 490 ILE A N 1
ATOM 3869 C CA . ILE A 1 490 ? -27.415 -10.441 29.347 1.00 90.25 490 ILE A CA 1
ATOM 3870 C C . ILE A 1 490 ? -28.611 -9.498 29.302 1.00 90.25 490 ILE A C 1
ATOM 3872 O O . ILE A 1 490 ? -29.665 -9.879 28.799 1.00 90.25 490 ILE A O 1
ATOM 3876 N N . ARG A 1 491 ? -28.457 -8.259 29.785 1.00 88.75 491 ARG A N 1
ATOM 3877 C CA . ARG A 1 491 ? -29.540 -7.261 29.800 1.00 88.75 491 ARG A CA 1
ATOM 3878 C C . ARG A 1 491 ? -30.151 -7.006 28.419 1.00 88.75 491 ARG A C 1
ATOM 3880 O O . ARG A 1 491 ? -31.294 -6.565 28.357 1.00 88.75 491 ARG A O 1
ATOM 3887 N N . ARG A 1 492 ? -29.418 -7.265 27.330 1.00 88.44 492 ARG A N 1
ATOM 3888 C CA . ARG A 1 492 ? -29.890 -6.997 25.967 1.00 88.44 492 ARG A CA 1
ATOM 3889 C C . ARG A 1 492 ? -30.675 -8.134 25.347 1.00 88.44 492 ARG A C 1
ATOM 3891 O O . ARG A 1 492 ? -31.335 -7.865 24.355 1.00 88.44 492 ARG A O 1
ATOM 3898 N N . GLN A 1 493 ? -30.642 -9.339 25.924 1.00 89.69 493 GLN A N 1
ATOM 3899 C CA . GLN A 1 493 ? -31.362 -10.542 25.467 1.00 89.69 493 GLN A CA 1
ATOM 3900 C C . GLN A 1 493 ? -30.987 -11.053 24.065 1.00 89.69 493 GLN A C 1
ATOM 3902 O O . GLN A 1 493 ? -31.025 -12.255 23.834 1.00 89.69 493 GLN A O 1
ATOM 3907 N N . GLU A 1 494 ? -30.575 -10.178 23.156 1.00 87.75 494 GLU A N 1
ATOM 3908 C CA . GLU A 1 494 ? -30.200 -10.457 21.778 1.00 87.75 494 GLU A CA 1
ATOM 3909 C C . GLU A 1 494 ? -28.823 -9.861 21.484 1.00 87.75 494 GLU A C 1
ATOM 3911 O O . GLU A 1 494 ? -28.510 -8.731 21.882 1.00 87.75 494 GLU A O 1
ATOM 3916 N N . TRP A 1 495 ? -28.005 -10.601 20.732 1.00 87.69 495 TRP A N 1
ATOM 3917 C CA . TRP A 1 495 ? -26.669 -10.144 20.343 1.00 87.69 495 TRP A CA 1
ATOM 3918 C C . TRP A 1 495 ? -26.716 -8.862 19.506 1.00 87.69 495 TRP A C 1
ATOM 3920 O O . TRP A 1 495 ? -25.928 -7.943 19.729 1.00 87.69 495 TRP A O 1
ATOM 3930 N N . LYS A 1 496 ? -27.690 -8.754 18.593 1.00 83.25 496 LYS A N 1
ATOM 3931 C CA . LYS A 1 496 ? -27.905 -7.549 17.782 1.00 83.25 496 LYS A CA 1
ATOM 3932 C C . LYS A 1 496 ? -28.135 -6.311 18.640 1.00 83.25 496 LYS A C 1
ATOM 3934 O O . LYS A 1 496 ? -27.502 -5.288 18.393 1.00 83.25 496 LYS A O 1
ATOM 3939 N N . LYS A 1 497 ? -29.004 -6.407 19.650 1.00 85.56 497 LYS A N 1
ATOM 3940 C CA . LYS A 1 497 ? -29.290 -5.287 20.553 1.00 85.56 497 LYS A CA 1
ATOM 3941 C C . LYS A 1 497 ? -28.043 -4.889 21.342 1.00 85.56 497 LYS A C 1
ATOM 3943 O O . LYS A 1 497 ? -27.749 -3.708 21.466 1.00 85.56 497 LYS A O 1
ATOM 3948 N N . PHE A 1 498 ? -27.253 -5.865 21.800 1.00 87.25 498 PHE A N 1
ATOM 3949 C CA . PHE A 1 498 ? -25.956 -5.584 22.420 1.00 87.25 498 PHE A CA 1
ATOM 3950 C C . PHE A 1 498 ? -25.006 -4.8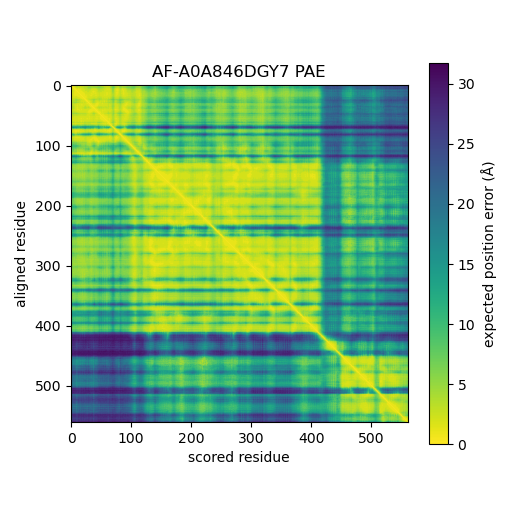41 21.469 1.00 87.25 498 PHE A C 1
ATOM 3952 O O . PHE A 1 498 ? -24.461 -3.810 21.850 1.00 87.25 498 PHE A O 1
ATOM 3959 N N . GLY A 1 499 ? -24.850 -5.305 20.226 1.00 83.94 499 GLY A N 1
ATOM 3960 C CA . GLY A 1 499 ? -24.008 -4.635 19.230 1.00 83.94 499 GLY A CA 1
ATOM 3961 C C . GLY A 1 499 ? -24.456 -3.200 18.926 1.00 83.94 499 GLY A C 1
ATOM 3962 O O . GLY A 1 499 ? -23.620 -2.299 18.858 1.00 83.94 499 GLY A O 1
ATOM 3963 N N . GLN A 1 500 ? -25.767 -2.971 18.807 1.00 82.75 500 GLN A N 1
ATOM 3964 C CA . GLN A 1 500 ? -26.345 -1.640 18.591 1.00 82.75 500 GLN A CA 1
ATOM 3965 C C . GLN A 1 500 ? -26.054 -0.695 19.761 1.00 82.75 500 GLN A C 1
ATOM 3967 O O . GLN A 1 500 ? -25.556 0.407 19.534 1.00 82.75 500 GLN A O 1
ATOM 3972 N N . ASP A 1 501 ? -26.275 -1.140 21.001 1.00 83.75 501 ASP A N 1
ATOM 3973 C CA . ASP A 1 501 ? -26.042 -0.315 22.193 1.00 83.75 501 ASP A CA 1
ATOM 3974 C C . ASP A 1 501 ? -24.541 -0.024 22.429 1.00 83.75 501 ASP A C 1
ATOM 3976 O O . ASP A 1 501 ? -24.190 0.975 23.054 1.00 83.75 501 ASP A O 1
ATOM 3980 N N . VAL A 1 502 ? -23.637 -0.876 21.925 1.00 81.75 502 VAL A N 1
ATOM 3981 C CA . VAL A 1 502 ? -22.174 -0.647 21.924 1.00 81.75 502 VAL A CA 1
ATOM 3982 C C . VAL A 1 502 ? -21.744 0.364 20.839 1.00 81.75 502 VAL A C 1
ATOM 3984 O O . VAL A 1 502 ? -20.617 0.863 20.870 1.00 81.75 502 VAL A O 1
ATOM 3987 N N . GLY A 1 503 ? -22.635 0.708 19.902 1.00 74.50 503 GLY A N 1
ATOM 3988 C CA . GLY A 1 503 ? -22.392 1.684 18.836 1.00 74.50 503 GLY A CA 1
ATOM 3989 C C . GLY A 1 503 ? -22.097 1.082 17.457 1.00 74.50 503 GLY A C 1
ATOM 3990 O O . GLY A 1 503 ? -21.549 1.774 16.599 1.00 74.50 503 GLY A O 1
ATOM 3991 N N . ILE A 1 504 ? -22.440 -0.187 17.209 1.00 70.94 504 ILE A N 1
ATOM 3992 C CA . ILE A 1 504 ? -22.277 -0.813 15.889 1.00 70.94 504 ILE A CA 1
ATOM 3993 C C . ILE A 1 504 ? -23.499 -0.509 15.021 1.00 70.94 504 ILE A C 1
ATOM 3995 O O . ILE A 1 504 ? -24.591 -1.029 15.243 1.00 70.94 504 ILE A O 1
ATOM 3999 N N . THR A 1 505 ? -23.306 0.325 14.001 1.00 57.16 505 THR A N 1
ATOM 4000 C CA . THR A 1 505 ? -24.375 0.790 13.101 1.00 57.16 505 THR A CA 1
ATOM 4001 C C . THR A 1 505 ? -24.671 -0.160 11.936 1.00 57.16 505 THR A C 1
ATOM 4003 O O . THR A 1 505 ? -25.787 -0.150 11.428 1.00 57.16 505 THR A O 1
ATOM 4006 N N . ASN A 1 506 ? -23.725 -1.035 11.570 1.00 54.62 506 ASN A N 1
ATOM 4007 C CA . ASN A 1 506 ? -23.840 -1.989 10.457 1.00 54.62 506 ASN A CA 1
ATOM 4008 C C . ASN A 1 506 ? -23.667 -3.439 10.943 1.00 54.62 506 ASN A C 1
ATOM 4010 O O . ASN A 1 506 ? -22.723 -4.123 10.553 1.00 54.62 506 ASN A O 1
ATOM 4014 N N . VAL A 1 507 ? -24.534 -3.901 11.845 1.00 52.38 507 VAL A N 1
ATOM 4015 C CA . VAL A 1 507 ? -24.588 -5.331 12.183 1.00 52.38 507 VAL A CA 1
ATOM 4016 C C . VAL A 1 507 ? -25.331 -6.045 11.055 1.00 52.38 507 VAL A C 1
ATOM 4018 O O . VAL A 1 507 ? -26.498 -5.728 10.808 1.00 52.38 507 VAL A O 1
ATOM 4021 N N . ASP A 1 508 ? -24.665 -6.972 10.363 1.00 49.50 508 ASP A N 1
ATOM 4022 C CA . ASP A 1 508 ? -25.260 -7.681 9.232 1.00 49.50 508 ASP A CA 1
ATOM 4023 C C . ASP A 1 508 ? -26.562 -8.375 9.666 1.00 49.50 508 ASP A C 1
ATOM 4025 O O . ASP A 1 508 ? -26.623 -9.131 10.644 1.00 49.50 508 ASP A O 1
ATOM 4029 N N . SER A 1 509 ? -27.650 -8.012 8.989 1.00 47.50 509 SER A N 1
ATOM 4030 C CA . SER A 1 509 ? -29.009 -8.119 9.530 1.00 47.50 509 SER A CA 1
ATOM 4031 C C . SER A 1 509 ? -29.567 -9.541 9.575 1.00 47.50 509 SER A C 1
ATOM 4033 O O . SER A 1 509 ? -30.649 -9.739 10.122 1.00 47.50 509 SER A O 1
ATOM 4035 N N . THR A 1 510 ? -28.849 -10.525 9.036 1.00 47.97 510 THR A N 1
ATOM 4036 C CA . THR A 1 510 ? -29.314 -11.909 8.864 1.00 47.97 510 THR A CA 1
ATOM 4037 C C . THR A 1 510 ? -28.786 -12.882 9.920 1.00 47.97 510 THR A C 1
ATOM 4039 O O . THR A 1 510 ? -29.536 -13.763 10.320 1.00 47.97 510 THR A O 1
ATOM 4042 N N . VAL A 1 511 ? -27.549 -12.729 10.415 1.00 51.50 511 VAL A N 1
ATOM 4043 C CA . VAL A 1 511 ? -26.957 -13.653 11.415 1.00 51.50 511 VAL A CA 1
ATOM 4044 C C . VAL A 1 511 ? -27.081 -13.117 12.844 1.00 51.50 511 VAL A C 1
ATOM 4046 O O . VAL A 1 511 ? -27.376 -13.868 13.773 1.00 51.50 511 VAL A O 1
ATOM 4049 N N . ALA A 1 512 ? -26.902 -11.810 13.048 1.00 50.28 512 ALA A N 1
ATOM 4050 C CA . ALA A 1 512 ? -26.988 -11.225 14.386 1.00 50.28 512 ALA A CA 1
ATOM 4051 C C . ALA A 1 512 ? -28.431 -11.051 14.885 1.00 50.28 512 ALA A C 1
ATOM 4053 O O . ALA A 1 512 ? -28.661 -11.006 16.093 1.00 50.28 512 ALA A O 1
ATOM 4054 N N . SER A 1 513 ? -29.404 -10.954 13.972 1.00 52.03 513 SER A N 1
ATOM 4055 C CA . SER A 1 513 ? -30.827 -10.753 14.288 1.00 52.03 513 SER A CA 1
ATOM 4056 C C . SER A 1 513 ? -31.523 -11.973 14.893 1.00 52.03 513 SER A C 1
ATOM 4058 O O . SER A 1 513 ? -32.639 -11.832 15.377 1.00 52.03 513 SER A O 1
ATOM 4060 N N . THR A 1 514 ? -30.882 -13.145 14.894 1.00 62.53 514 THR A N 1
ATOM 4061 C CA . THR A 1 514 ? -31.476 -14.406 15.371 1.00 62.53 514 THR A CA 1
ATOM 4062 C C . THR A 1 514 ? -30.770 -15.004 16.592 1.00 62.53 514 THR A C 1
ATOM 4064 O O . THR A 1 514 ? -31.140 -16.087 17.041 1.00 62.53 514 THR A O 1
ATOM 4067 N N . ALA A 1 515 ? -29.734 -14.350 17.130 1.00 83.88 515 ALA A N 1
ATOM 4068 C CA . ALA A 1 515 ? -28.934 -14.892 18.229 1.00 83.88 515 ALA A CA 1
ATOM 4069 C C . ALA A 1 515 ? -29.429 -14.400 19.602 1.00 83.88 515 ALA A C 1
ATOM 4071 O O . ALA A 1 515 ? -29.085 -13.300 20.050 1.00 83.88 515 ALA A O 1
ATOM 4072 N N . PHE A 1 516 ? -30.208 -15.245 20.284 1.00 88.81 516 PHE A N 1
ATOM 4073 C CA . PHE A 1 516 ? -30.634 -15.025 21.668 1.00 88.81 516 PHE A CA 1
ATOM 4074 C C . PHE A 1 516 ? -29.511 -15.318 22.672 1.00 88.81 516 PHE A C 1
ATOM 4076 O O . PHE A 1 516 ? -28.695 -16.223 22.495 1.00 88.81 516 PHE A O 1
ATOM 4083 N N . ILE A 1 517 ? -29.494 -14.561 23.766 1.00 89.88 517 ILE A N 1
ATOM 4084 C CA . ILE A 1 517 ? -28.529 -14.677 24.855 1.00 89.88 517 ILE A CA 1
ATOM 4085 C C . ILE A 1 517 ? -29.164 -15.490 25.983 1.00 89.88 517 ILE A C 1
ATOM 4087 O O . ILE A 1 517 ? -30.067 -15.025 26.674 1.00 89.88 517 ILE A O 1
ATOM 4091 N N . ALA A 1 518 ? -28.644 -16.696 26.205 1.00 89.31 518 ALA A N 1
ATOM 4092 C CA . ALA A 1 518 ? -29.082 -17.593 27.270 1.00 89.31 518 ALA A CA 1
ATOM 4093 C C . ALA A 1 518 ? -27.950 -17.811 28.289 1.00 89.31 518 ALA A C 1
ATOM 4095 O O . ALA A 1 518 ? -27.041 -18.608 28.040 1.00 89.31 518 ALA A O 1
ATOM 4096 N N . PRO A 1 519 ? -27.952 -17.126 29.446 1.00 89.44 519 PRO A N 1
ATOM 4097 C CA . PRO A 1 519 ? -26.910 -17.343 30.441 1.00 89.44 519 PRO A CA 1
ATOM 4098 C C . PRO A 1 519 ? -27.108 -18.692 31.137 1.00 89.44 519 PRO A C 1
ATOM 4100 O O . PRO A 1 519 ? -28.036 -18.823 31.920 1.00 89.44 519 PRO A O 1
ATOM 4103 N N . ILE A 1 520 ? -26.241 -19.685 30.920 1.00 86.12 520 ILE A N 1
ATOM 4104 C CA . ILE A 1 520 ? -26.402 -21.020 31.541 1.00 86.12 520 ILE A CA 1
ATOM 4105 C C . ILE A 1 520 ? -26.098 -20.994 33.046 1.00 86.12 520 ILE A C 1
ATOM 4107 O O . ILE A 1 520 ? -26.871 -21.506 33.845 1.00 86.12 520 ILE A O 1
ATOM 4111 N N . ILE A 1 521 ? -25.007 -20.339 33.452 1.00 84.00 521 ILE A N 1
ATOM 4112 C CA . ILE A 1 521 ? -24.601 -20.201 34.859 1.00 84.00 521 ILE A CA 1
ATOM 4113 C C . ILE A 1 521 ? -24.256 -18.739 35.133 1.00 84.00 521 ILE A C 1
ATOM 4115 O O . ILE A 1 521 ? -23.700 -18.056 34.272 1.00 84.00 521 ILE A O 1
ATOM 4119 N N . ALA A 1 522 ? -24.549 -18.267 36.343 1.00 85.75 522 ALA A N 1
ATOM 4120 C CA . ALA A 1 522 ? -24.132 -16.957 36.820 1.00 85.75 522 ALA A CA 1
ATOM 4121 C C . ALA A 1 522 ? -23.293 -17.036 38.108 1.00 85.75 522 ALA A C 1
ATOM 4123 O O . ALA A 1 522 ? -23.244 -18.051 38.812 1.00 85.75 522 ALA A O 1
ATOM 4124 N N . SER A 1 523 ? -22.601 -15.937 38.419 1.00 83.00 523 SER A N 1
ATOM 4125 C CA . SER A 1 523 ? -21.806 -15.813 39.644 1.00 83.00 523 SER A CA 1
ATOM 4126 C C . SER A 1 523 ? -22.697 -15.840 40.888 1.00 83.00 523 SER A C 1
ATOM 4128 O O . SER A 1 523 ? -23.700 -15.132 40.965 1.00 83.00 523 SER A O 1
ATOM 4130 N N . THR A 1 524 ? -22.280 -16.583 41.915 1.00 80.56 524 THR A N 1
ATOM 4131 C CA . THR A 1 524 ? -22.967 -16.623 43.219 1.00 80.56 524 THR A CA 1
ATOM 4132 C C . THR A 1 524 ? -22.941 -15.280 43.949 1.00 80.56 524 THR A C 1
ATOM 4134 O O . THR A 1 524 ? -23.777 -15.044 44.817 1.00 80.56 524 THR A O 1
ATOM 4137 N N . ASN A 1 525 ? -22.010 -14.396 43.577 1.00 82.00 525 ASN A N 1
ATOM 4138 C CA . ASN A 1 525 ? -21.810 -13.086 44.198 1.00 82.00 525 ASN A CA 1
ATOM 4139 C C . ASN A 1 525 ? -22.701 -11.982 43.600 1.00 82.00 525 ASN A C 1
ATOM 4141 O O . ASN A 1 525 ? -22.548 -10.823 43.972 1.00 82.00 525 ASN A O 1
ATOM 4145 N N . LEU A 1 526 ? -23.591 -12.303 42.653 1.00 83.31 526 LEU A N 1
ATOM 4146 C CA . LEU A 1 526 ? -24.572 -11.341 42.147 1.00 83.31 526 LEU A CA 1
ATOM 4147 C C . LEU A 1 526 ? -25.600 -10.988 43.231 1.00 83.31 526 LEU A C 1
ATOM 4149 O O . LEU A 1 526 ? -26.039 -11.853 43.991 1.00 83.31 526 LEU A O 1
ATOM 4153 N N . ASN A 1 527 ? -26.024 -9.725 43.264 1.00 83.06 527 ASN A N 1
ATOM 4154 C CA . ASN A 1 527 ? -27.134 -9.292 44.108 1.00 83.06 527 ASN A CA 1
ATOM 4155 C C . ASN A 1 527 ? -28.486 -9.829 43.593 1.00 83.06 527 ASN A C 1
ATOM 4157 O O . ASN A 1 527 ? -28.596 -10.293 42.455 1.00 83.06 527 ASN A O 1
ATOM 4161 N N . ASP A 1 528 ? -29.532 -9.743 44.415 1.00 83.06 528 ASP A N 1
ATOM 4162 C CA . ASP A 1 528 ? -30.835 -10.347 44.097 1.00 83.06 528 ASP A CA 1
ATOM 4163 C C . ASP A 1 528 ? -31.493 -9.743 42.849 1.00 83.06 528 ASP A C 1
ATOM 4165 O O 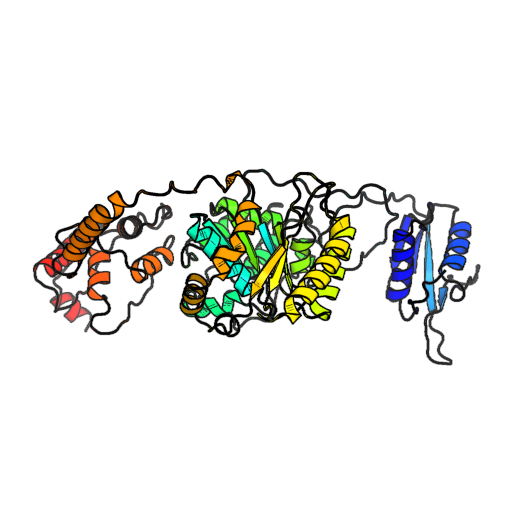. ASP A 1 528 ? -32.098 -10.462 42.054 1.00 83.06 528 ASP A O 1
ATOM 4169 N N . LYS A 1 529 ? -31.314 -8.434 42.614 1.00 84.25 529 LYS A N 1
ATOM 4170 C CA . LYS A 1 529 ? -31.800 -7.777 41.389 1.00 84.25 529 LYS A CA 1
ATOM 4171 C C . LYS A 1 529 ? -31.121 -8.353 40.142 1.00 84.25 529 LYS A C 1
ATOM 4173 O O . LYS A 1 529 ? -31.794 -8.641 39.159 1.00 84.25 529 LYS A O 1
ATOM 4178 N N . ALA A 1 530 ? -29.803 -8.539 40.175 1.00 84.38 530 ALA A N 1
ATOM 4179 C CA . ALA A 1 530 ? -29.039 -9.093 39.064 1.00 84.38 530 ALA A CA 1
ATOM 4180 C C . ALA A 1 530 ? -29.360 -10.576 38.825 1.00 84.38 530 ALA A C 1
ATOM 4182 O O . ALA A 1 530 ? -29.508 -10.976 37.673 1.00 84.38 530 ALA A O 1
ATOM 4183 N N . LYS A 1 531 ? -29.542 -11.373 39.888 1.00 86.56 531 LYS A N 1
ATOM 4184 C CA . LYS A 1 531 ? -30.005 -12.769 39.780 1.00 86.56 531 LYS A CA 1
ATOM 4185 C C . LYS A 1 531 ? -31.375 -12.861 39.114 1.00 86.56 531 LYS A C 1
ATOM 4187 O O . LYS A 1 531 ? -31.563 -13.684 38.223 1.00 86.56 531 LYS A O 1
ATOM 4192 N N . LYS A 1 532 ? -32.300 -11.971 39.488 1.00 88.00 532 LYS A N 1
ATOM 4193 C CA . LYS A 1 532 ? -33.617 -11.888 38.853 1.00 88.00 532 LYS A CA 1
ATOM 4194 C C . LYS A 1 532 ? -33.510 -11.590 37.354 1.00 88.00 532 LYS A C 1
ATOM 4196 O O . LYS A 1 532 ? -34.128 -12.291 36.569 1.00 88.00 532 LYS A O 1
ATOM 4201 N N . ILE A 1 533 ? -32.662 -10.638 36.950 1.00 89.38 533 ILE A N 1
ATOM 4202 C CA . ILE A 1 533 ? -32.416 -10.341 35.525 1.00 89.38 533 ILE A CA 1
ATOM 4203 C C . ILE A 1 533 ? -31.916 -11.584 34.777 1.00 89.38 533 ILE A C 1
ATOM 4205 O O . ILE A 1 533 ? -32.409 -11.882 33.696 1.00 89.38 533 ILE A O 1
ATOM 4209 N N . VAL A 1 534 ? -30.954 -12.324 35.339 1.00 89.69 534 VAL A N 1
ATOM 4210 C CA . VAL A 1 534 ? -30.439 -13.559 34.719 1.00 89.69 534 VAL A CA 1
ATOM 4211 C C . VAL A 1 534 ? -31.563 -14.577 34.509 1.00 89.69 534 VAL A C 1
ATOM 4213 O O . VAL A 1 534 ? -31.683 -15.131 33.417 1.00 89.69 534 VAL A O 1
ATOM 4216 N N . TYR A 1 535 ? -32.395 -14.801 35.529 1.00 88.50 535 TYR A N 1
ATOM 4217 C CA . TYR A 1 535 ? -33.535 -15.715 35.446 1.00 88.50 535 TYR A CA 1
ATOM 4218 C C . TYR A 1 535 ? -34.561 -15.266 34.394 1.00 88.50 535 TYR A C 1
ATOM 4220 O O . TYR A 1 535 ? -34.962 -16.063 33.545 1.00 88.50 535 TYR A O 1
ATOM 4228 N N . ASP A 1 536 ? -34.928 -13.983 34.403 1.00 90.06 536 ASP A N 1
ATOM 4229 C CA . ASP A 1 536 ? -35.897 -13.404 33.469 1.00 90.06 536 ASP A CA 1
ATOM 4230 C C . ASP A 1 536 ? -35.413 -13.537 32.013 1.00 90.06 536 ASP A C 1
ATOM 4232 O O . ASP A 1 536 ? -36.194 -13.894 31.132 1.00 90.06 536 ASP A O 1
ATOM 4236 N N . VAL A 1 537 ? -34.114 -13.338 31.756 1.00 91.12 537 VAL A N 1
ATOM 4237 C CA . VAL A 1 537 ? -33.519 -13.504 30.419 1.00 91.12 537 VAL A CA 1
ATOM 4238 C C . VAL A 1 537 ? -33.512 -14.967 29.970 1.00 91.12 537 VAL A C 1
ATOM 4240 O O . VAL A 1 537 ? -33.811 -15.243 28.810 1.00 91.12 537 VAL A O 1
ATOM 4243 N N . ARG A 1 538 ? -33.234 -15.929 30.863 1.00 90.31 538 ARG A N 1
ATOM 4244 C CA . ARG A 1 538 ? -33.356 -17.359 30.517 1.00 90.31 538 ARG A CA 1
ATOM 4245 C C . ARG A 1 538 ? -34.781 -17.733 30.159 1.00 90.31 538 ARG A C 1
ATOM 4247 O O . ARG A 1 538 ? -34.988 -18.455 29.190 1.00 90.31 538 ARG A O 1
ATOM 4254 N N . LYS A 1 539 ? -35.743 -17.264 30.956 1.00 89.88 539 LYS A N 1
ATOM 4255 C CA . LYS A 1 539 ? -37.161 -17.523 30.731 1.00 89.88 539 LYS A CA 1
ATOM 4256 C C . LYS A 1 539 ? -37.596 -16.947 29.387 1.00 89.88 539 LYS A C 1
ATOM 4258 O O . LYS A 1 539 ? -38.178 -17.674 28.593 1.00 89.88 539 LYS A O 1
ATOM 4263 N N . TYR A 1 540 ? -37.226 -15.697 29.113 1.00 90.44 540 TYR A N 1
ATOM 4264 C CA . TYR A 1 540 ? -37.462 -15.056 27.823 1.00 90.44 540 TYR A CA 1
ATOM 4265 C C . TYR A 1 540 ? -36.872 -15.875 26.667 1.00 90.44 540 TYR A C 1
ATOM 4267 O O . TYR A 1 540 ? -37.588 -16.201 25.727 1.00 90.44 540 TYR A O 1
ATOM 4275 N N . CYS A 1 541 ? -35.597 -16.272 26.756 1.00 90.75 541 CYS A N 1
ATOM 4276 C CA . CYS A 1 541 ? -34.955 -17.073 25.715 1.00 90.75 541 CYS A CA 1
ATOM 4277 C C . CYS A 1 541 ? -35.680 -18.410 25.494 1.00 90.75 541 CYS A C 1
ATOM 4279 O O . CYS A 1 541 ? -35.996 -18.739 24.355 1.00 90.75 541 CYS A O 1
ATOM 4281 N N . ALA A 1 542 ? -35.996 -19.146 26.569 1.00 89.88 542 ALA A N 1
ATOM 4282 C CA . ALA A 1 542 ? -36.722 -20.415 26.501 1.00 89.88 542 ALA A CA 1
ATOM 4283 C C . ALA A 1 542 ? -38.090 -20.257 25.818 1.00 89.88 542 ALA A C 1
ATOM 4285 O O . ALA A 1 542 ? -38.427 -21.054 24.946 1.00 89.88 542 ALA A O 1
ATOM 4286 N N . GLU A 1 543 ? -38.835 -19.199 26.151 1.00 89.94 543 GLU A N 1
ATOM 4287 C CA . GLU A 1 543 ? -40.108 -18.866 25.504 1.00 89.94 543 GLU A CA 1
ATOM 4288 C C . GLU A 1 543 ? -39.930 -18.577 24.004 1.00 89.94 543 GLU A C 1
ATOM 4290 O O . GLU A 1 543 ? -40.703 -19.094 23.198 1.00 89.94 543 GLU A O 1
ATOM 4295 N N . GLN A 1 544 ? -38.899 -17.817 23.609 1.00 89.50 544 GLN A N 1
ATOM 4296 C CA . GLN A 1 544 ? -38.641 -17.495 22.197 1.00 89.50 544 GLN A CA 1
ATOM 4297 C C . GLN A 1 544 ? -38.264 -18.722 21.353 1.00 89.50 544 GLN A C 1
ATOM 4299 O O . GLN A 1 544 ? -38.617 -18.783 20.177 1.00 89.50 544 GLN A O 1
ATOM 4304 N N . ILE A 1 545 ? -37.571 -19.706 21.934 1.00 88.81 545 ILE A N 1
ATOM 4305 C CA . ILE A 1 545 ? -37.148 -20.930 21.230 1.00 88.81 545 ILE A CA 1
ATOM 4306 C C . ILE A 1 545 ? -38.092 -22.126 21.452 1.00 88.81 545 ILE A C 1
ATOM 4308 O O . ILE A 1 545 ? -37.789 -23.233 21.012 1.00 88.81 545 ILE A O 1
ATOM 4312 N N . GLY A 1 546 ? -39.237 -21.921 22.115 1.00 89.06 546 GLY A N 1
ATOM 4313 C CA . GLY A 1 546 ? -40.272 -22.945 22.305 1.00 89.06 546 GLY A CA 1
ATOM 4314 C C . GLY A 1 546 ? -39.931 -24.039 23.326 1.00 89.06 546 GLY A C 1
ATOM 4315 O O . GLY A 1 546 ? -40.420 -25.162 23.202 1.00 89.06 546 GLY A O 1
ATOM 4316 N N . LEU A 1 547 ? -39.095 -23.738 24.323 1.00 88.62 547 LEU A N 1
ATOM 4317 C CA . LEU A 1 547 ? -38.715 -24.650 25.406 1.00 88.62 547 LEU A CA 1
ATOM 4318 C C . LEU A 1 547 ? -39.452 -24.339 26.718 1.00 88.62 547 LEU A C 1
ATOM 4320 O O . LEU A 1 547 ? -40.018 -23.266 26.921 1.00 88.62 547 LEU A O 1
ATOM 4324 N N . THR A 1 548 ? -39.440 -25.306 27.637 1.00 85.44 548 THR A N 1
ATOM 4325 C CA . THR A 1 548 ? -40.010 -25.162 28.983 1.00 85.44 548 THR A CA 1
ATOM 4326 C C . THR A 1 548 ? -39.207 -24.183 29.851 1.00 85.44 548 THR A C 1
ATOM 4328 O O . THR A 1 548 ? -38.025 -23.957 29.577 1.00 85.44 548 THR A O 1
ATOM 4331 N N . PRO A 1 549 ? -39.806 -23.632 30.928 1.00 76.00 549 PRO A N 1
ATOM 4332 C CA . PRO A 1 549 ? -39.125 -22.698 31.818 1.00 76.00 549 PRO A CA 1
ATOM 4333 C C . PRO A 1 549 ? -37.791 -23.248 32.348 1.00 76.00 549 PRO A C 1
ATOM 4335 O O . PRO A 1 549 ? -37.695 -24.444 32.633 1.00 76.00 549 PRO A O 1
ATOM 4338 N N . PRO A 1 550 ? -36.771 -22.389 32.497 1.00 77.75 550 PRO A N 1
ATOM 4339 C CA . PRO A 1 550 ? -35.444 -22.802 32.934 1.00 77.75 550 PRO A CA 1
ATOM 4340 C C . PRO A 1 550 ? -35.463 -23.337 34.373 1.00 77.75 550 PRO A C 1
ATOM 4342 O O . PRO A 1 550 ? -36.109 -22.760 35.251 1.00 77.75 550 PRO A O 1
ATOM 4345 N N . VAL A 1 551 ? -34.711 -24.416 34.600 1.00 77.75 551 VAL A N 1
ATOM 4346 C CA . VAL A 1 551 ? -34.392 -24.962 35.930 1.00 77.75 551 VAL A CA 1
ATOM 4347 C C . VAL A 1 551 ? -33.485 -24.013 36.724 1.00 77.75 551 VAL A C 1
ATOM 4349 O O . VAL A 1 551 ? -32.840 -23.124 36.154 1.00 77.75 551 VAL A O 1
ATOM 4352 N N . ASP A 1 552 ? -33.455 -24.176 38.048 1.00 77.25 552 ASP A N 1
ATOM 4353 C CA . ASP A 1 552 ? -32.710 -23.280 38.938 1.00 77.25 552 ASP A CA 1
ATOM 4354 C C . ASP A 1 552 ? -31.183 -23.471 38.818 1.00 77.25 552 ASP A C 1
ATOM 4356 O O . ASP A 1 552 ? -30.681 -24.522 38.413 1.00 77.25 552 ASP A O 1
ATOM 4360 N N . ASP A 1 553 ? -30.420 -22.445 39.202 1.00 76.38 553 ASP A N 1
ATOM 4361 C CA . ASP A 1 553 ? -28.952 -22.414 39.111 1.00 76.38 553 ASP A CA 1
ATOM 4362 C C . ASP A 1 553 ? -28.274 -23.594 39.817 1.00 76.38 553 ASP A C 1
ATOM 4364 O O . ASP A 1 553 ? -27.192 -24.024 39.407 1.00 76.38 553 ASP A O 1
ATOM 4368 N N . SER A 1 554 ? -28.864 -24.078 40.913 1.00 75.06 554 SER A N 1
ATOM 4369 C CA . SER A 1 554 ? -28.361 -25.224 41.670 1.00 75.06 554 SER A CA 1
ATOM 4370 C C . SER A 1 554 ? -28.493 -26.524 40.888 1.00 75.06 554 SER A C 1
ATOM 4372 O O . SER A 1 554 ? -27.521 -27.265 40.802 1.00 75.06 554 SER A O 1
ATOM 4374 N N . GLU A 1 555 ? -29.640 -26.760 40.249 1.00 79.75 555 GLU A N 1
ATOM 4375 C CA . GLU A 1 555 ? -29.880 -27.984 39.479 1.00 79.75 555 GLU A CA 1
ATOM 4376 C C . GLU A 1 555 ? -28.962 -28.058 38.257 1.00 79.75 555 GLU A C 1
ATOM 4378 O O . GLU A 1 555 ? -28.383 -29.105 37.978 1.00 79.75 555 GLU A O 1
ATOM 4383 N N . ILE A 1 556 ? -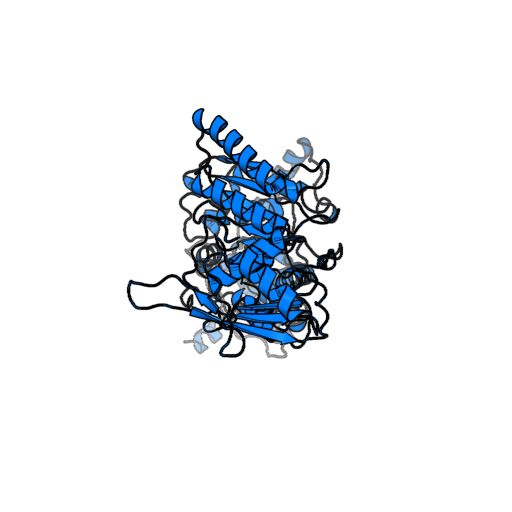28.748 -26.931 37.568 1.00 80.25 556 ILE A N 1
ATOM 4384 C CA . ILE A 1 556 ? -27.804 -26.860 36.442 1.00 80.25 556 ILE A CA 1
ATOM 4385 C C . ILE A 1 556 ? -26.382 -27.199 36.910 1.00 80.25 556 ILE A C 1
ATOM 4387 O O . ILE A 1 556 ? -25.663 -27.937 36.239 1.00 80.25 556 ILE A O 1
ATOM 4391 N N . LYS A 1 557 ? -25.959 -26.670 38.066 1.00 78.88 557 LYS A N 1
ATOM 4392 C CA . LYS A 1 557 ? -24.630 -26.953 38.630 1.00 78.88 557 LYS A CA 1
ATOM 4393 C C . LYS A 1 557 ? -24.471 -28.411 39.038 1.00 78.88 557 LYS A C 1
ATOM 4395 O O . LYS A 1 557 ? -23.381 -28.945 38.856 1.00 78.88 557 LYS A O 1
ATOM 4400 N N . ASP A 1 558 ? -25.522 -29.024 39.567 1.00 81.12 558 ASP A N 1
ATOM 4401 C CA . ASP A 1 558 ? -25.518 -30.436 39.945 1.00 81.12 558 ASP A CA 1
ATOM 4402 C C . ASP A 1 558 ? -25.491 -31.357 38.716 1.00 81.12 558 ASP A C 1
ATOM 4404 O O . ASP A 1 558 ? -24.914 -32.431 38.792 1.00 81.12 558 ASP A O 1
ATOM 4408 N N . TYR A 1 559 ? -26.033 -30.922 37.572 1.00 80.19 559 TYR A N 1
ATOM 4409 C CA . TYR A 1 559 ? -25.939 -31.643 36.293 1.00 80.19 559 TYR A CA 1
ATOM 4410 C C . TYR A 1 559 ? -24.574 -31.528 35.596 1.00 80.19 559 TYR A C 1
ATOM 4412 O O . TYR A 1 559 ? -24.217 -32.398 34.804 1.00 80.19 559 TYR A O 1
ATOM 4420 N N . ILE A 1 560 ? -23.853 -30.421 35.805 1.00 77.62 560 ILE A N 1
ATOM 4421 C CA . ILE A 1 560 ? -22.550 -30.151 35.164 1.00 77.62 560 ILE A CA 1
ATOM 4422 C C . ILE A 1 560 ? -21.382 -30.751 35.965 1.00 77.62 560 ILE A C 1
ATOM 4424 O O . ILE A 1 560 ? -20.301 -30.955 35.410 1.00 77.62 560 ILE A O 1
ATOM 4428 N N . ARG A 1 561 ? -21.585 -30.993 37.264 1.00 62.78 561 ARG A N 1
ATOM 4429 C CA . ARG A 1 561 ? -20.652 -31.722 38.133 1.00 62.78 561 ARG A CA 1
ATOM 4430 C C . ARG A 1 561 ? -20.758 -33.221 37.914 1.00 62.78 561 ARG A C 1
ATOM 4432 O O . ARG A 1 561 ? -19.688 -33.863 38.005 1.00 62.78 561 ARG A O 1
#

Radius of gyration: 30.99 Å; Cα contacts (8 Å, |Δi|>4): 884; chains: 1; bounding box: 81×60×93 Å

Sequence (561 aa):
MIPSDIRLYTWVDVEEVLLRSQEQEQWPKDLVWARGYWDELVLGIRPGTQSSIKTWLQEVYEPRFQDNGQQGNDCIILESAEGNQRTLPIILEETEEEPPTPKLIPNLARPTVIWQRTEKLQAPDIFPDDLPPVLAFHSFKGGVGRTTHALALAQALINAKQKVLLIDGDLEAPGISWLLESRLPYPPICFADIIALIHGDPSPDAEQTIDLATQKLQNALVDGIYILPSFRVNSRLTGLAIKPEHLIKGHKNPFILTDSLARLGKALGVNVVLVDLRAGLSELAAGLILDPRVYRIFVSTLSGQSISGTGRLLELIAKLAPSTRDKDPYPAFILTKVPQDETAENLIIESEQTLLEAIQPLLGEDSEPIRITTPFTEKLQILSNSWQEVWQHLGTSQLIDLLHPLLEWLPDNLNKSNPPYEPISLLKSQRESLRNIAYKMIYAERAETEDFLVTESLQNLANDYRSQIPISVVIGAKGSGKTYTFMQIIRRQEWKKFGQDVGITNVDSTVASTAFIAPIIASTNLNDKAKKIVYDVRKYCAEQIGLTPPVDDSEIKDYIR

Secondary structure (DSSP, 8-state):
---TT---SSHHHHHHHHHHHHHTT---TTEEEEEE-SS-EEEEE-TT-HHHHHHHHHHHHTTSEE--GGGS--EEEEP--TT--EEEEEEEEE--PPPPPPBP----SPPSSEEPPPS--BPPPPPPTTSPPEEEEE-SSTTSSHHHHHHHHHHHHHHTT--EEEEEE-SSS-SHHHHHTTT-SS-S--HHHHHHHHHH-SSTT-HHHHHHHHHHHTT-EETTEEEE-S-S-GGG-S--SS-HHHHHTT-S-TTHHHHHHHHHHHHHT-SEEEEEEPSSS-HHHHHHHT-TTSEEEEEEES-HHHHHHHHHHHHHHHHHS---STTSPPPEEEEEEE-SSHHHHHHHHHHHHHHHHHHGGGSPTT----EEEEE--HHHHS--S-HHHHHHHHHTSTHHHHTTHHHHTS-GGG-TT------HHHHHHHHHHHHHHHHHTS-TTT--SS-----HHHHHHHHHTSSS---------TTSSHHHHHHHHHHTSBHHHHHHHTT-S---TTTGGG-B-------TT--HHHHHHHHHHHHHHHHHTTPPPPPPHHHHHHHH-

Foldseek 3Di:
DQPPPAAFAFLVSVVVLVVVCLVVVVDDPQFFKWAGDRQAIETEGAPPCVVVVLVSCCVSQPPQWADPDPPDFTWGFHDDDPPDTDIHGYHYHHDPDHHDQAEQFLFPDDDRMGGRDDDDYHADDADDPLFAAEAEQEFQDPLLCSVLLLLLQCVLCVVLVFAEEEAQAELQDTDVQLLCCVPCVQQQAAPLNLLVQLLVAPDLLSVVSLVVLLLRQLLQQDPRYRYHYHDRHPVPSPDSVDFLVSSQPPRPDSLSVSSSQRSSCSSNVGNHYYYHHDHRDGRSSSSALLRQRHAYEYRAELDPVRLVSLLVVLLVSLVRRANADPNGHQYAYEHEQQEPDPVSVVSLVVSVVSNCVSNVSNDDPPDDHHYFYYHRDPLSSDDDSHNVSSSVSSVPDCSSVSCVVVQVSGDPVSNPRDDPDDDPVVVVVVVVVVVVVVVLAVDLQRNPDLAHPQDPVLQSQLSNALAHDDPDDDDDDVPPCPLSSVLNCLLQQFSVSSSVSSPNPCRPCPRRVPGGDQDLADDPPHDPVSVVSNQVSNQVVCVVVVHDRDDDRVVSVVVVD

Nearest PDB structures (foldseek):
  6nop-assembly1_A  TM=7.363E-01  e=1.874E-06  Cyanothece
  6iud-assembly1_A  TM=6.310E-01  e=3.463E-07  Helicobacter pylori 26695
  7npe-assembly2_C  TM=5.886E-01  e=1.087E-06  Vibrio cholerae
  7npe-assembly2_D  TM=5.594E-01  e=1.874E-06  Vibrio cholerae
  4arz-assembly1_B  TM=4.943E-01  e=1.398E-01  Saccharomyces cerevisiae

Mean predicted aligned error: 10.94 Å

pLDDT: mean 85.32, std 11.65, range [40.31, 98.5]